Protein AF-0000000066075720 (afdb_homodimer)

Secondary structure (DSSP, 8-state):
--------PPPHHHHHT-HHHHHHHHHHHHHHHHHHHTTT-HHHHHHHHHHHHHHHHHHHHHHHHTT---HHHHHHHHHHHHHHHHHHHHHHHHH-GGGHHHHHHHHHHHHHHHHHHHHHHHHSGGGGGGGGGTT--HHHHHHHH-HHHHHHHHHHHHHHHHHHHHTTSGGGHHHHHHHHHHHHHHHHHHHHHHHHHHHHHHHHHHHHHHHHHHHHHH--/-------PPP-HHHHHT-HHHHHHHHHHHHHHHHHHHTTT-HHHHHHHHHHHHHHHHHHHHHHHHTT---HHHHHHHHHHHHHHHHHHHHHHHHH-GGGHHHHHHHHHHHHHHHHHHHHHHHHSGGGGGGGGGGG--HHHHHHHH-HHHHHHHHHHHHHHHHHHHHTTSGGGHHHHHHHHHHHHHHHHHHHHHHHHHHHHHHHHHHHHHHHHHHHHHH--

Solvent-accessible surface area (backbone atoms only — not comparable to full-atom values): 22393 Å² total; per-residue (Å²): 131,79,80,78,74,72,76,79,78,55,41,36,68,53,50,63,61,30,68,30,34,49,39,49,51,50,24,48,51,31,37,55,53,20,56,76,31,44,85,84,31,56,68,60,17,50,51,30,42,48,48,22,56,51,36,53,58,46,23,56,52,43,12,63,72,69,70,58,74,42,63,44,48,52,50,52,51,53,39,46,54,53,29,48,52,48,32,52,45,29,53,46,17,46,76,37,59,92,49,30,56,58,47,31,51,52,48,30,44,54,52,37,18,52,50,43,34,52,51,29,59,60,69,55,47,93,73,64,76,74,74,74,62,81,81,58,51,69,64,57,46,40,44,74,68,36,64,68,51,36,51,49,31,53,47,18,42,50,39,26,57,50,12,58,54,32,42,74,36,84,93,35,22,68,62,9,49,50,39,26,61,69,15,41,66,37,30,54,48,46,54,51,48,36,51,52,41,31,54,50,20,49,50,52,27,18,40,52,39,16,52,53,53,46,54,56,56,66,77,100,130,82,80,77,74,70,77,78,80,55,41,35,68,55,50,63,61,29,68,28,33,49,40,48,52,50,23,50,50,31,39,56,53,19,55,78,30,43,86,85,31,58,68,60,16,51,52,30,40,48,47,22,55,52,37,52,58,45,23,55,52,45,13,63,72,68,69,57,75,42,62,44,47,52,50,52,51,54,39,46,53,51,30,48,51,48,33,52,46,30,52,45,16,45,76,38,58,92,48,29,55,58,48,32,51,52,48,29,45,54,53,38,19,51,53,42,33,51,52,30,58,60,69,54,48,94,73,66,76,75,73,75,63,82,79,58,52,70,63,57,45,40,45,74,69,34,66,68,50,37,50,50,31,52,47,18,41,51,38,26,58,50,11,60,56,33,40,76,36,84,93,36,22,68,62,10,48,51,39,26,60,69,15,41,64,35,30,53,49,46,54,50,49,38,52,51,41,33,53,50,20,50,50,51,27,17,39,51,39,16,52,52,52,44,53,57,56,65,76,98

pLDDT: mean 89.05, std 14.04, range [34.34, 98.12]

Sequence (440 aa):
MSSNSTPEKVTAEHVLWYIPNKIGYVRVITAALSFFVMKNHPTAFTWLYSTSCLLDALDGTMARKYNQVSSLGAVLDMVTDRSSTAGLMCFLCVQYPQWCVFFQLMLGLDITSHYMHMYASLSAGKTSHKSVGEGESRLLHLYYTRRDVLFTICAFNELFYAGLYLQLFSNSATFGKWTTIISFPGYVFKQTANVVQLKRAALILADNDAKNANEKNKTYMSSNSTPEKVTAEHVLWYIPNKIGYVRVITAALSFFVMKNHPTAFTWLYSTSCLLDALDGTMARKYNQVSSLGAVLDMVTDRSSTAGLMCFLCVQYPQWCVFFQLMLGLDITSHYMHMYASLSAGKTSHKSVGEGESRLLHLYYTRRDVLFTICAFNELFYAGLYLQLFSNSATFGKWTTIISFPGYVFKQTANVVQLKRAALILADNDAKNANEKNKTY

Organism: Saccharomyces cerevisiae (strain ATCC 204508 / S288c) (NCBI:txid559292)

Radius of gyration: 23.01 Å; Cα contacts (8 Å, |Δi|>4): 501; chains: 2; bounding box: 48×77×67 Å

InterPro domains:
  IPR000462 CDP-alcohol phosphatidyltransferase [PF01066] (17-123)
  IPR014387 CDP-diacylglycerol-inositol 3-phosphatidyltransferase, eukaryote [PIRSF000848] (1-216)
  IPR043130 CDP-alcohol phosphatidyltransferase, transmembrane domain [G3DSA:1.20.120.1760] (8-185)
  IPR048254 CDP-alcohol phosphatidyltransferase, conserved site [PS00379] (59-81)

Nearest PDB structures (foldseek):
  4mnd-assembly1_A-2  TM=6.191E-01  e=1.929E-02  Archaeoglobus fulgidus
  4q7c-assembly1_A  TM=5.375E-01  e=3.475E-01  Archaeoglobus fulgidus DSM 4304
  7drk-assembly1_B  TM=6.723E-01  e=1.199E-02  Staphylococcus aureus subsp. aureus N315
  4mnd-assembly1_A-2  TM=6.195E-01  e=1.586E-02  Archaeoglobus fulgidus
  4q7c-assembly1_A  TM=5.403E-01  e=2.269E-01  Archaeoglobus fulgidus DSM 4304

GO terms:
  GO:0005741 mitochondrial outer membrane (C, IDA)
  GO:0005794 Golgi apparatus (C, IDA)
  GO:0016020 membrane (C, IDA)
  GO:0003881 CDP-diacylglycerol-inositol 3-phosphatidyltransferase activity (F, IDA)
  GO:0006661 phosphatidylinositol biosynthetic process (P, IDA)
  GO:0005739 mitochondrion (C, HDA)
  GO:0005783 endoplasmic reticulum (C, HDA)
  GO:0003881 CDP-diacylglycerol-inositol 3-phosphatidyltransferase activity (F, IMP)
  GO:0006661 phosphatidylinositol biosynthetic process (P, IMP)
  GO:0000139 Golgi membrane (C, EXP)
  GO:0005741 mitochondrial outer membrane (C, EXP)
  GO:0003881 CDP-diacylglycerol-inositol 3-phosphatidyltransferase activity (F, EXP)

Structure (mmCIF, N/CA/C/O backbone):
data_AF-0000000066075720-model_v1
#
loop_
_entity.id
_entity.type
_entity.pdbx_description
1 polymer 'CDP-diacylglycerol--inositol 3-phosphatidyltransferase'
#
loop_
_atom_site.group_PDB
_atom_site.id
_atom_site.type_symbol
_atom_site.label_atom_id
_atom_site.label_alt_id
_atom_site.label_comp_id
_atom_site.label_asym_id
_atom_site.label_entity_id
_atom_site.label_seq_id
_atom_site.pdbx_PDB_ins_code
_atom_site.Cartn_x
_atom_site.Cartn_y
_atom_site.Cartn_z
_atom_site.occupancy
_atom_site.B_iso_or_equiv
_atom_site.auth_seq_id
_atom_site.auth_comp_id
_atom_site.auth_asym_id
_atom_site.auth_atom_id
_atom_site.pdbx_PDB_model_num
ATOM 1 N N . MET A 1 1 ? -23.5 18.531 46.5 1 34.34 1 MET A N 1
ATOM 2 C CA . MET A 1 1 ? -22.109 18.297 46.094 1 34.34 1 MET A CA 1
ATOM 3 C C . MET A 1 1 ? -22.062 17.609 44.75 1 34.34 1 MET A C 1
ATOM 5 O O . MET A 1 1 ? -22.344 16.422 44.625 1 34.34 1 MET A O 1
ATOM 9 N N . SER A 1 2 ? -22.594 18.141 43.688 1 41.59 2 SER A N 1
ATOM 10 C CA . SER A 1 2 ? -22.688 17.656 42.312 1 41.59 2 SER A CA 1
ATOM 11 C C . SER A 1 2 ? -21.344 17.125 41.812 1 41.59 2 SER A C 1
ATOM 13 O O . SER A 1 2 ? -20.344 17.859 41.812 1 41.59 2 SER A O 1
ATOM 15 N N . SER A 1 3 ? -20.938 15.906 42.125 1 43.66 3 SER A N 1
ATOM 16 C CA . SER A 1 3 ? -19.656 15.266 41.844 1 43.66 3 SER A CA 1
ATOM 17 C C . SER A 1 3 ? -19.172 15.617 40.438 1 43.66 3 SER A C 1
ATOM 19 O O . SER A 1 3 ? -19.828 15.297 39.438 1 43.66 3 SER A O 1
ATOM 21 N N . ASN A 1 4 ? -18.766 16.781 40.094 1 46.28 4 ASN A N 1
ATOM 22 C CA . ASN A 1 4 ? -18.094 17.344 38.938 1 46.28 4 ASN A CA 1
ATOM 23 C C . ASN A 1 4 ? -17.094 16.359 38.312 1 46.28 4 ASN A C 1
ATOM 25 O O . ASN A 1 4 ? -15.93 16.312 38.75 1 46.28 4 ASN A O 1
ATOM 29 N N . SER A 1 5 ? -17.266 15.047 38.125 1 51.47 5 SER A N 1
ATOM 30 C CA . SER A 1 5 ? -16.375 13.992 37.656 1 51.47 5 SER A CA 1
ATOM 31 C C . SER A 1 5 ? -15.641 14.414 36.375 1 51.47 5 SER A C 1
ATOM 33 O O . SER A 1 5 ? -16.266 14.727 35.375 1 51.47 5 SER A O 1
ATOM 35 N N . THR A 1 6 ? -14.57 15.102 36.375 1 57.44 6 THR A N 1
ATOM 36 C CA . THR A 1 6 ? -13.672 15.453 35.281 1 57.44 6 THR A CA 1
ATOM 37 C C . THR A 1 6 ? -13.562 14.305 34.281 1 57.44 6 THR A C 1
ATOM 39 O O . THR A 1 6 ? -13.305 13.164 34.656 1 57.44 6 THR A O 1
ATOM 42 N N . PRO A 1 7 ? -14.227 14.398 33.094 1 67.88 7 PRO A N 1
ATOM 43 C CA . PRO A 1 7 ? -14.133 13.305 32.125 1 67.88 7 PRO A CA 1
ATOM 44 C C . PRO A 1 7 ? -12.734 12.688 32.062 1 67.88 7 PRO A C 1
ATOM 46 O O . PRO A 1 7 ? -11.742 13.391 32.25 1 67.88 7 PRO A O 1
ATOM 49 N N . GLU A 1 8 ? -12.602 11.422 32.375 1 78.38 8 GLU A N 1
ATOM 50 C CA . GLU A 1 8 ? -11.344 10.68 32.344 1 78.38 8 GLU A CA 1
ATOM 51 C C . GLU A 1 8 ? -10.555 10.977 31.062 1 78.38 8 GLU A C 1
ATOM 53 O O . GLU A 1 8 ? -11.133 11.023 29.969 1 78.38 8 GLU A O 1
ATOM 58 N N . LYS A 1 9 ? -9.352 11.516 31.188 1 90.62 9 LYS A N 1
ATOM 59 C CA . LYS A 1 9 ? -8.445 11.852 30.094 1 90.62 9 LYS A CA 1
ATOM 60 C C . LYS A 1 9 ? -8.242 10.656 29.172 1 90.62 9 LYS A C 1
ATOM 62 O O . LYS A 1 9 ? -7.961 9.547 29.625 1 90.62 9 LYS A O 1
ATOM 67 N N . VAL A 1 10 ? -8.617 10.859 27.969 1 92.88 10 VAL A N 1
ATOM 68 C CA . VAL A 1 10 ? -8.43 9.828 26.969 1 92.88 10 VAL A CA 1
ATOM 69 C C . VAL A 1 10 ? -6.941 9.672 26.641 1 92.88 10 VAL A C 1
ATOM 71 O O . VAL A 1 10 ? -6.254 10.664 26.391 1 92.88 10 VAL A O 1
ATOM 74 N N . THR A 1 11 ? -6.395 8.5 26.812 1 94.06 11 THR A N 1
ATOM 75 C CA . THR A 1 11 ? -4.996 8.211 26.516 1 94.06 11 THR A CA 1
ATOM 76 C C . THR A 1 11 ? -4.867 7.453 25.188 1 94.06 11 THR A C 1
ATOM 78 O O . THR A 1 11 ? -5.867 7 24.625 1 94.06 11 THR A O 1
ATOM 81 N N . ALA A 1 12 ? -3.641 7.348 24.719 1 94.81 12 ALA A N 1
ATOM 82 C CA . ALA A 1 12 ? -3.363 6.598 23.5 1 94.81 12 ALA A CA 1
ATOM 83 C C . ALA A 1 12 ? -3.793 5.137 23.641 1 94.81 12 ALA A C 1
ATOM 85 O O . ALA A 1 12 ? -4.285 4.531 22.688 1 94.81 12 ALA A O 1
ATOM 86 N N . GLU A 1 13 ? -3.568 4.621 24.781 1 95.19 13 GLU A N 1
ATOM 87 C CA . GLU A 1 13 ? -3.945 3.234 25.047 1 95.19 13 GLU A CA 1
ATOM 88 C C . GLU A 1 13 ? -5.453 3.039 24.922 1 95.19 13 GLU A C 1
ATOM 90 O O . GLU A 1 13 ? -5.91 2.016 24.406 1 95.19 13 GLU A O 1
ATOM 95 N N . HIS A 1 14 ? -6.152 3.98 25.391 1 95.44 14 HIS A N 1
ATOM 96 C CA . HIS A 1 14 ? -7.602 3.926 25.25 1 95.44 14 HIS A CA 1
ATOM 97 C C . HIS A 1 14 ? -8.016 3.881 23.781 1 95.44 14 HIS A C 1
ATOM 99 O O . HIS A 1 14 ? -8.898 3.107 23.406 1 95.44 14 HIS A O 1
ATOM 105 N N . VAL A 1 15 ? -7.402 4.66 23.016 1 95.94 15 VAL A N 1
ATOM 106 C CA . VAL A 1 15 ? -7.734 4.746 21.609 1 95.94 15 VAL A CA 1
ATOM 107 C C . VAL A 1 15 ? -7.391 3.432 20.906 1 95.94 15 VAL A C 1
ATOM 109 O O . VAL A 1 15 ? -8.156 2.945 20.078 1 95.94 15 VAL A O 1
ATOM 112 N N . LEU A 1 16 ? -6.273 2.859 21.281 1 96.25 16 LEU A N 1
ATOM 113 C CA . LEU A 1 16 ? -5.836 1.604 20.688 1 96.25 16 LEU A CA 1
ATOM 114 C C . LEU A 1 16 ? -6.867 0.505 20.906 1 96.25 16 LEU A C 1
ATOM 116 O O . LEU A 1 16 ? -6.98 -0.418 20.094 1 96.25 16 LEU A O 1
ATOM 120 N N . TRP A 1 17 ? -7.602 0.727 21.984 1 96.06 17 TRP A N 1
ATOM 121 C CA . TRP A 1 17 ? -8.531 -0.342 22.328 1 96.06 17 TRP A CA 1
ATOM 122 C C . TRP A 1 17 ? -9.977 0.123 22.188 1 96.06 17 TRP A C 1
ATOM 124 O O . TRP A 1 17 ? -10.891 -0.444 22.797 1 96.06 17 TRP A O 1
ATOM 134 N N . TYR A 1 18 ? -10.18 1.175 21.406 1 95.44 18 TYR A N 1
ATOM 135 C CA . TYR A 1 18 ? -11.531 1.552 21.016 1 95.44 18 TYR A CA 1
ATOM 136 C C . TYR A 1 18 ? -12.266 0.37 20.391 1 95.44 18 TYR A C 1
ATOM 138 O O . TYR A 1 18 ? -11.648 -0.507 19.781 1 95.44 18 TYR A O 1
ATOM 146 N N . ILE A 1 19 ? -13.516 0.332 20.5 1 95.5 19 ILE A N 1
ATOM 147 C CA . ILE A 1 19 ? -14.344 -0.754 19.984 1 95.5 19 ILE A CA 1
ATOM 148 C C . ILE A 1 19 ? -14.133 -0.903 18.484 1 95.5 19 ILE A C 1
ATOM 150 O O . ILE A 1 19 ? -13.844 -1.999 18 1 95.5 19 ILE A O 1
ATOM 154 N N . PRO A 1 20 ? -14.227 0.162 17.719 1 96.06 20 PRO A N 1
ATOM 155 C CA . PRO A 1 20 ? -14.008 0.018 16.266 1 96.06 20 PRO A CA 1
ATOM 156 C C . PRO A 1 20 ? -12.609 -0.495 15.938 1 96.06 20 PRO A C 1
ATOM 158 O O . PRO A 1 20 ? -12.438 -1.238 14.969 1 96.06 20 PRO A O 1
ATOM 161 N N . ASN A 1 21 ? -11.625 -0.114 16.703 1 97.38 21 ASN A N 1
ATOM 162 C CA . ASN A 1 21 ? -10.273 -0.583 16.453 1 97.38 21 ASN A CA 1
ATOM 163 C C . ASN A 1 21 ? -10.133 -2.076 16.734 1 97.38 21 ASN A C 1
ATOM 165 O O . ASN A 1 21 ? -9.414 -2.783 16.031 1 97.38 21 ASN A O 1
ATOM 169 N N . LYS A 1 22 ? -10.797 -2.5 17.766 1 97.06 22 LYS A N 1
ATOM 170 C CA . LYS A 1 22 ? -10.805 -3.934 18.047 1 97.06 22 LYS A CA 1
ATOM 171 C C . LYS A 1 22 ? -11.406 -4.711 16.875 1 97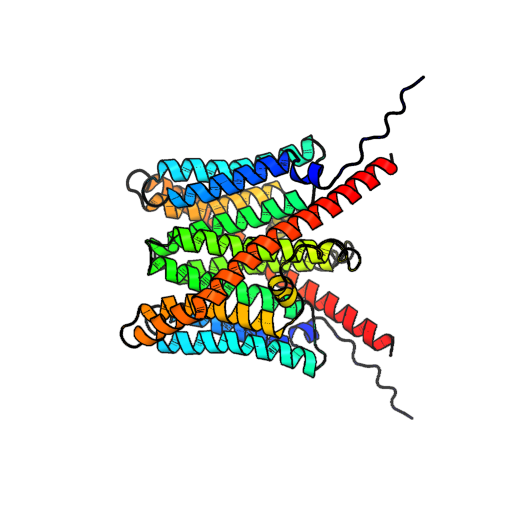.06 22 LYS A C 1
ATOM 173 O O . LYS A 1 22 ? -10.891 -5.77 16.5 1 97.06 22 LYS A O 1
ATOM 178 N N . ILE A 1 23 ? -12.453 -4.219 16.344 1 97 23 ILE A N 1
ATOM 179 C CA . ILE A 1 23 ? -13.086 -4.84 15.188 1 97 23 ILE A CA 1
ATOM 180 C C . ILE A 1 23 ? -12.109 -4.84 14.008 1 97 23 ILE A C 1
ATOM 182 O O . ILE A 1 23 ? -12.008 -5.828 13.281 1 97 23 ILE A O 1
ATOM 186 N N . GLY A 1 24 ? -11.359 -3.734 13.875 1 96.94 24 GLY A N 1
ATOM 187 C CA . GLY A 1 24 ? -10.352 -3.648 12.836 1 96.94 24 GLY A CA 1
ATOM 188 C C . GLY A 1 24 ? -9.266 -4.695 12.969 1 96.94 24 GLY A C 1
ATOM 189 O O . GLY A 1 24 ? -8.812 -5.266 11.977 1 96.94 24 GLY A O 1
ATOM 190 N N . TYR A 1 25 ? -8.898 -4.934 14.25 1 97.5 25 TYR A N 1
ATOM 191 C CA . TYR A 1 25 ? -7.883 -5.953 14.492 1 97.5 25 TYR A CA 1
ATOM 192 C C . TYR A 1 25 ? -8.391 -7.332 14.094 1 97.5 25 TYR A C 1
ATOM 194 O O . TYR A 1 25 ? -7.66 -8.125 13.5 1 97.5 25 TYR A O 1
ATOM 202 N N . VAL A 1 26 ? -9.578 -7.605 14.383 1 97.5 26 VAL A N 1
ATOM 203 C CA . VAL A 1 26 ? -10.172 -8.891 14.023 1 97.5 26 VAL A CA 1
ATOM 204 C C . VAL A 1 26 ? -10.25 -9.008 12.5 1 97.5 26 VAL A C 1
ATOM 206 O O . VAL A 1 26 ? -10.023 -10.086 11.945 1 97.5 26 VAL A O 1
ATOM 209 N N . ARG A 1 27 ? -10.539 -7.871 11.875 1 97.31 27 ARG A N 1
ATOM 210 C CA . ARG A 1 27 ? -10.594 -7.855 10.414 1 97.31 27 ARG A CA 1
ATOM 211 C C . ARG A 1 27 ? -9.25 -8.25 9.812 1 97.31 27 ARG A C 1
ATOM 213 O O . ARG A 1 27 ? -9.195 -9.047 8.883 1 97.31 27 ARG A O 1
ATOM 220 N N . VAL A 1 28 ? -8.219 -7.703 10.344 1 97.38 28 VAL A N 1
ATOM 221 C CA . VAL A 1 28 ? -6.875 -7.992 9.852 1 97.38 28 VAL A CA 1
ATOM 222 C C . VAL A 1 28 ? -6.562 -9.477 10.047 1 97.38 28 VAL A C 1
ATOM 224 O O . VAL A 1 28 ? -6.035 -10.125 9.141 1 97.38 28 VAL A O 1
ATOM 227 N N . ILE A 1 29 ? -6.91 -10.016 11.18 1 97.44 29 ILE A N 1
ATOM 228 C CA . ILE A 1 29 ? -6.629 -11.406 11.508 1 97.44 29 ILE A CA 1
ATOM 229 C C . ILE A 1 29 ? -7.422 -12.328 10.586 1 97.44 29 ILE A C 1
ATOM 231 O O . ILE A 1 29 ? -6.875 -13.289 10.039 1 97.44 29 ILE A O 1
ATOM 235 N N . THR A 1 30 ? -8.688 -12.055 10.422 1 97.62 30 THR A N 1
ATOM 236 C CA . THR A 1 30 ? -9.523 -12.898 9.578 1 97.62 30 THR A CA 1
ATOM 237 C C . THR A 1 30 ? -9.062 -12.852 8.125 1 97.62 30 THR A C 1
ATOM 239 O O . THR A 1 30 ? -9.055 -13.867 7.434 1 97.62 30 THR A O 1
ATOM 242 N N . ALA A 1 31 ? -8.641 -11.672 7.684 1 96.94 31 ALA A N 1
ATOM 243 C CA . ALA A 1 31 ? -8.102 -11.555 6.328 1 96.94 31 ALA A CA 1
ATOM 244 C C . ALA A 1 31 ? -6.824 -12.367 6.172 1 96.94 31 ALA A C 1
ATOM 246 O O . ALA A 1 31 ? -6.664 -13.102 5.195 1 96.94 31 ALA A O 1
ATOM 247 N N . ALA A 1 32 ? -5.961 -12.273 7.137 1 97.25 32 ALA A N 1
ATOM 248 C CA . ALA A 1 32 ? -4.703 -13.016 7.086 1 97.25 32 ALA A CA 1
ATOM 249 C C . ALA A 1 32 ? -4.953 -14.523 7.109 1 97.25 32 ALA A C 1
ATOM 251 O O . ALA A 1 32 ? -4.332 -15.266 6.352 1 97.25 32 ALA A O 1
ATOM 252 N N . LEU A 1 33 ? -5.828 -14.945 7.934 1 97.25 33 LEU A N 1
ATOM 253 C CA . LEU A 1 33 ? -6.148 -16.359 8.039 1 97.25 33 LEU A CA 1
ATOM 254 C C . LEU A 1 33 ? -6.746 -16.875 6.734 1 97.25 33 LEU A C 1
ATOM 256 O O . LEU A 1 33 ? -6.535 -18.031 6.363 1 97.25 33 LEU A O 1
ATOM 260 N N . SER A 1 34 ? -7.508 -16.031 6.109 1 97.38 34 SER A N 1
ATOM 261 C CA . SER A 1 34 ? -8.117 -16.453 4.855 1 97.38 34 SER A CA 1
ATOM 262 C C . SER A 1 34 ? -7.059 -16.812 3.818 1 97.38 34 SER A C 1
ATOM 264 O O . SER A 1 34 ? -7.285 -17.672 2.967 1 97.38 34 SER A O 1
ATOM 266 N N . PHE A 1 35 ? -5.887 -16.203 3.861 1 96.94 35 PHE A N 1
ATOM 267 C CA . PHE A 1 35 ? -4.82 -16.469 2.904 1 96.94 35 PHE A CA 1
ATOM 268 C C . PHE A 1 35 ? -4.266 -17.875 3.094 1 96.94 35 PHE A C 1
ATOM 270 O O . PHE A 1 35 ? -3.82 -18.516 2.135 1 96.94 35 PHE A O 1
ATOM 277 N N . PHE A 1 36 ? -4.352 -18.391 4.324 1 96.31 36 PHE A N 1
ATOM 278 C CA . PHE A 1 36 ? -3.791 -19.703 4.621 1 96.31 36 PHE A CA 1
ATOM 279 C C . PHE A 1 36 ? -4.723 -20.812 4.148 1 96.31 36 PHE A C 1
ATOM 281 O O . PHE A 1 36 ? -4.297 -21.953 3.961 1 96.31 36 PHE A O 1
ATOM 288 N N . VAL A 1 37 ? -5.98 -20.516 3.902 1 95.44 37 VAL A N 1
ATOM 289 C CA . VAL A 1 37 ? -6.938 -21.578 3.592 1 95.44 37 VAL A CA 1
ATOM 290 C C . VAL A 1 37 ? -7.395 -21.453 2.141 1 95.44 37 VAL A C 1
ATOM 292 O O . VAL A 1 37 ? -8.039 -22.359 1.605 1 95.44 37 VAL A O 1
ATOM 295 N N . MET A 1 38 ? -7.02 -20.453 1.501 1 93.38 38 MET A N 1
ATOM 296 C CA . MET A 1 38 ? -7.586 -20.109 0.201 1 93.38 38 MET A CA 1
ATOM 297 C C . MET A 1 38 ? -7.227 -21.156 -0.848 1 93.38 38 MET A C 1
ATOM 299 O O . MET A 1 38 ? -8.016 -21.422 -1.757 1 93.38 38 MET A O 1
ATOM 303 N N . LYS A 1 39 ? -6.137 -21.781 -0.722 1 92.31 39 LYS A N 1
ATOM 304 C CA . LYS A 1 39 ? -5.688 -22.734 -1.726 1 92.31 39 LYS A CA 1
ATOM 305 C C . LYS A 1 39 ? -6.512 -24.016 -1.668 1 92.31 39 LYS A C 1
ATOM 307 O O . LYS A 1 39 ? -6.98 -24.516 -2.697 1 92.31 39 LYS A O 1
ATOM 312 N N . ASN A 1 40 ? -6.824 -24.516 -0.475 1 92.38 40 ASN A N 1
ATOM 313 C CA . ASN A 1 40 ? -7.375 -25.859 -0.344 1 92.38 40 ASN A CA 1
ATOM 314 C C . ASN A 1 40 ? -8.82 -25.828 0.136 1 92.38 40 ASN A C 1
ATOM 316 O O . ASN A 1 40 ? -9.562 -26.797 -0.051 1 92.38 40 ASN A O 1
ATOM 320 N N . HIS A 1 41 ? -9.203 -24.734 0.755 1 93.88 41 HIS A N 1
ATOM 321 C CA . HIS A 1 41 ? -10.531 -24.672 1.363 1 93.88 41 HIS A CA 1
ATOM 322 C C . HIS A 1 41 ? -11.289 -23.422 0.924 1 93.88 41 HIS A C 1
ATOM 324 O O . HIS A 1 41 ? -11.414 -22.469 1.692 1 93.88 41 HIS A O 1
ATOM 330 N N . PRO A 1 42 ? -11.922 -23.547 -0.234 1 92.88 42 PRO A N 1
ATOM 331 C CA . PRO A 1 42 ? -12.609 -22.359 -0.752 1 92.88 42 PRO A CA 1
ATOM 332 C C . PRO A 1 42 ? -13.766 -21.922 0.135 1 92.88 42 PRO A C 1
ATOM 334 O O . PRO A 1 42 ? -14.047 -20.719 0.237 1 92.88 42 PRO A O 1
ATOM 337 N N . THR A 1 43 ? -14.484 -22.844 0.732 1 94.38 43 THR A N 1
ATOM 338 C CA . THR A 1 43 ? -15.594 -22.5 1.61 1 94.38 43 THR A CA 1
ATOM 339 C C . THR A 1 43 ? -15.102 -21.734 2.834 1 94.38 43 THR A C 1
ATOM 341 O O . THR A 1 43 ? -15.68 -20.719 3.211 1 94.38 43 THR A O 1
ATOM 344 N N . ALA A 1 44 ? -14.039 -22.266 3.43 1 95.19 44 ALA A N 1
ATOM 345 C CA . ALA A 1 44 ? -13.453 -21.578 4.582 1 95.19 44 ALA A CA 1
ATOM 346 C C . ALA A 1 44 ? -12.953 -20.188 4.195 1 95.19 44 ALA A C 1
ATOM 348 O O . ALA A 1 44 ? -13.109 -19.234 4.957 1 95.19 44 ALA A O 1
ATOM 349 N N . PHE A 1 45 ? -12.352 -20.094 3.016 1 95.62 45 PHE A N 1
ATOM 350 C CA . PHE A 1 45 ? -11.883 -18.797 2.52 1 95.62 45 PHE A CA 1
ATOM 351 C C . PHE A 1 45 ? -13.039 -17.828 2.375 1 95.62 45 PHE A C 1
ATOM 353 O O . PHE A 1 45 ? -12.945 -16.672 2.807 1 95.62 45 PHE A O 1
ATOM 360 N N . THR A 1 46 ? -14.062 -18.328 1.757 1 94.19 46 THR A N 1
ATOM 361 C CA . THR A 1 46 ? -15.211 -17.453 1.513 1 94.19 46 THR A CA 1
ATOM 362 C C . THR A 1 46 ? -15.781 -16.922 2.826 1 94.19 46 THR A C 1
ATOM 364 O O . THR A 1 46 ? -16.094 -15.742 2.943 1 94.19 46 THR A O 1
ATOM 367 N N . TRP A 1 47 ? -15.852 -17.703 3.791 1 95.94 47 TRP A N 1
ATOM 368 C CA . TRP A 1 47 ? -16.406 -17.297 5.082 1 95.94 47 TRP A CA 1
ATOM 369 C C . TRP A 1 47 ? -15.469 -16.312 5.785 1 95.94 47 TRP A C 1
ATOM 371 O O . TRP A 1 47 ? -15.914 -15.273 6.277 1 95.94 47 TRP A O 1
ATOM 381 N N . LEU A 1 48 ? -14.227 -16.656 5.836 1 96.62 48 LEU A N 1
ATOM 382 C CA . LEU A 1 48 ? -13.258 -15.812 6.52 1 96.62 48 LEU A CA 1
ATOM 383 C C . LEU A 1 48 ? -13.133 -14.461 5.828 1 96.62 48 LEU A C 1
ATOM 385 O O . LEU A 1 48 ? -13.188 -13.414 6.484 1 96.62 48 LEU A O 1
ATOM 389 N N . TYR A 1 49 ? -13.023 -14.516 4.527 1 96.12 49 TYR A N 1
ATOM 390 C CA . TYR A 1 49 ? -12.844 -13.289 3.76 1 96.12 49 TYR A CA 1
ATOM 391 C C . TYR A 1 49 ? -14.094 -12.43 3.809 1 96.12 49 TYR A C 1
ATOM 393 O O . TYR A 1 49 ? -14.008 -11.203 3.947 1 96.12 49 TYR A O 1
ATOM 401 N N . SER A 1 50 ? -15.227 -13.062 3.701 1 94.19 50 SER A N 1
ATOM 402 C CA . SER A 1 50 ? -16.484 -12.328 3.793 1 94.19 50 SER A CA 1
ATOM 403 C C . SER A 1 50 ? -16.656 -11.703 5.176 1 94.19 50 SER A C 1
ATOM 405 O O . SER A 1 50 ? -17.156 -10.586 5.301 1 94.19 50 SER A O 1
ATOM 407 N N . THR A 1 51 ? -16.328 -12.453 6.133 1 95.94 51 THR A N 1
ATOM 408 C CA . THR A 1 51 ? -16.406 -11.922 7.488 1 95.94 51 THR A CA 1
ATOM 409 C C . THR A 1 51 ? -15.516 -10.688 7.633 1 95.94 51 THR A C 1
ATOM 411 O O . THR A 1 51 ? -15.938 -9.68 8.211 1 95.94 51 THR A O 1
ATOM 414 N N . SER A 1 52 ? -14.344 -10.773 7.129 1 95.81 52 SER A N 1
ATOM 415 C CA . SER A 1 52 ? -13.438 -9.625 7.176 1 95.81 52 SER A CA 1
ATOM 416 C C . SER A 1 52 ? -14.055 -8.406 6.496 1 95.81 52 SER A C 1
ATOM 418 O O . SER A 1 52 ? -13.969 -7.293 7.012 1 95.81 52 SER A O 1
ATOM 420 N N . CYS A 1 53 ? -14.695 -8.594 5.402 1 91.75 53 CYS A N 1
ATOM 421 C CA . CYS A 1 53 ? -15.312 -7.5 4.652 1 91.75 53 CYS A CA 1
ATOM 422 C C . CYS A 1 53 ? -16.5 -6.922 5.41 1 91.75 53 CYS A C 1
ATOM 424 O O . CYS A 1 53 ? -16.719 -5.707 5.41 1 91.75 53 CYS A O 1
ATOM 426 N N . LEU A 1 54 ? -17.266 -7.77 6.035 1 91.19 54 LEU A N 1
ATOM 427 C CA . LEU A 1 54 ? -18.438 -7.332 6.777 1 91.19 54 LEU A CA 1
ATOM 428 C C . LEU A 1 54 ? -18.047 -6.547 8.023 1 91.19 54 LEU A C 1
ATOM 430 O O . LEU A 1 54 ? -18.734 -5.609 8.422 1 91.19 54 LEU A O 1
ATOM 434 N N . LEU A 1 55 ? -16.938 -6.984 8.57 1 94.5 55 LEU A N 1
ATOM 435 C CA . LEU A 1 55 ? -16.438 -6.289 9.75 1 94.5 55 LEU A CA 1
ATOM 436 C C . LEU A 1 55 ? -16.031 -4.859 9.414 1 94.5 55 LEU A C 1
ATOM 438 O O . LEU A 1 55 ? -15.953 -4.008 10.297 1 94.5 55 LEU A O 1
ATOM 442 N N . ASP A 1 56 ? -15.742 -4.59 8.133 1 92.56 56 ASP A N 1
ATOM 443 C CA . ASP A 1 56 ? -15.438 -3.242 7.66 1 92.56 56 ASP A CA 1
ATOM 444 C C . ASP A 1 56 ? -16.625 -2.305 7.879 1 92.56 56 ASP A C 1
ATOM 446 O O . ASP A 1 56 ? -16.453 -1.207 8.414 1 92.56 56 ASP A O 1
ATOM 450 N N . ALA A 1 57 ? -17.797 -2.748 7.523 1 87.56 57 ALA A N 1
ATO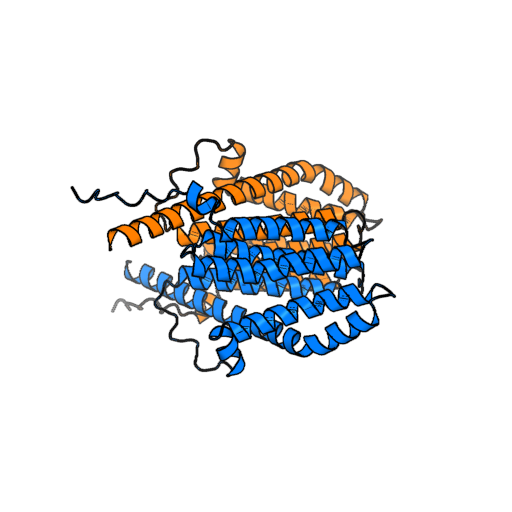M 451 C CA . ALA A 1 57 ? -19.016 -1.961 7.707 1 87.56 57 ALA A CA 1
ATOM 452 C C . ALA A 1 57 ? -19.344 -1.797 9.188 1 87.56 57 ALA A C 1
ATOM 454 O O . ALA A 1 57 ? -19.781 -0.727 9.617 1 87.56 57 ALA A O 1
ATOM 455 N N . LEU A 1 58 ? -19.047 -2.787 9.875 1 91.81 58 LEU A N 1
ATOM 456 C CA . LEU A 1 58 ? -19.375 -2.789 11.297 1 91.81 58 LEU A CA 1
ATOM 457 C C . LEU A 1 58 ? -18.484 -1.812 12.055 1 91.81 58 LEU A C 1
ATOM 459 O O . LEU A 1 58 ? -18.969 -1.084 12.93 1 91.81 58 LEU A O 1
ATOM 463 N N . ASP A 1 59 ? -17.219 -1.854 11.781 1 93.12 59 ASP A N 1
ATOM 464 C CA . ASP A 1 59 ? -16.328 -0.979 12.531 1 93.12 59 ASP A CA 1
ATOM 465 C C . ASP A 1 59 ? -16.656 0.491 12.266 1 93.12 59 ASP A C 1
ATOM 467 O O . ASP A 1 59 ? -16.562 1.321 13.18 1 93.12 59 ASP A O 1
ATOM 471 N N . GLY A 1 60 ? -17.047 0.851 11.016 1 89.56 60 GLY A N 1
ATOM 472 C CA . GLY A 1 60 ? -17.484 2.211 10.727 1 89.56 60 GLY A CA 1
ATOM 473 C C . GLY A 1 60 ? -18.75 2.607 11.469 1 89.56 60 GLY A C 1
ATOM 474 O O . GLY A 1 60 ? -18.828 3.707 12.016 1 89.56 60 GLY A O 1
ATOM 475 N N . THR A 1 61 ? -19.672 1.715 11.5 1 90.69 61 THR A N 1
ATOM 476 C CA . THR A 1 61 ? -20.938 1.971 12.172 1 90.69 61 THR A CA 1
ATOM 477 C C . THR A 1 61 ? -20.734 2.119 13.68 1 90.69 61 THR A C 1
ATOM 479 O O . THR A 1 61 ? -21.297 3.014 14.305 1 90.69 61 THR A O 1
ATOM 482 N N . MET A 1 62 ? -19.891 1.291 14.234 1 93.25 62 MET A N 1
ATOM 483 C CA . MET A 1 62 ? -19.625 1.335 15.664 1 93.25 62 MET A CA 1
ATOM 484 C C . MET A 1 62 ? -18.844 2.59 16.031 1 93.25 62 MET A C 1
ATOM 486 O O . MET A 1 62 ? -19.031 3.148 17.125 1 93.25 62 MET A O 1
ATOM 490 N N . ALA A 1 63 ? -17.953 3.014 15.141 1 92.75 63 ALA A N 1
ATOM 491 C CA . ALA A 1 63 ? -17.203 4.234 15.391 1 92.75 63 ALA A CA 1
ATOM 492 C C . ALA A 1 63 ? -18.125 5.434 15.562 1 92.75 63 ALA A C 1
ATOM 494 O O . ALA A 1 63 ? -17.922 6.262 16.453 1 92.75 63 ALA A O 1
ATOM 495 N N . ARG A 1 64 ? -19.141 5.473 14.766 1 91.38 64 ARG A N 1
ATOM 496 C CA . ARG A 1 64 ? -20.094 6.574 14.812 1 91.38 64 ARG A CA 1
ATOM 497 C C . ARG A 1 64 ? -21.047 6.418 15.992 1 91.38 64 ARG A C 1
ATOM 499 O O . ARG A 1 64 ? -21.375 7.395 16.672 1 91.38 64 ARG A O 1
ATOM 506 N N . LYS A 1 65 ? -21.438 5.246 16.25 1 93.44 65 LYS A N 1
ATOM 507 C CA . LYS A 1 65 ? -22.375 4.965 17.328 1 93.44 65 LYS A CA 1
ATOM 508 C C . LYS A 1 65 ? -21.781 5.32 18.688 1 93.44 65 LYS A C 1
ATOM 510 O O . LYS A 1 65 ? -22.469 5.91 19.531 1 93.44 65 LYS A O 1
ATOM 515 N N . TYR A 1 66 ? -20.5 5 18.922 1 94.12 66 TYR A N 1
ATOM 516 C CA . TYR A 1 66 ? -19.875 5.207 20.219 1 94.12 66 TYR A CA 1
ATOM 517 C C . TYR A 1 66 ? -19.062 6.5 20.234 1 94.12 66 TYR A C 1
ATOM 519 O O . TYR A 1 66 ? -18.312 6.758 21.172 1 94.12 66 TYR A O 1
ATOM 527 N N . ASN A 1 67 ? -19.109 7.262 19.203 1 92.12 67 ASN A N 1
ATOM 528 C CA . ASN A 1 67 ? -18.359 8.508 19.078 1 92.12 67 ASN A CA 1
ATOM 529 C C . ASN A 1 67 ? -16.859 8.273 19.25 1 92.12 67 ASN A C 1
ATOM 531 O O . ASN A 1 67 ? -16.203 8.984 20.016 1 92.12 67 ASN A O 1
ATOM 535 N N . GLN A 1 68 ? -16.438 7.211 18.688 1 94.44 68 GLN A N 1
ATOM 536 C CA . GLN A 1 68 ? -15.039 6.824 18.75 1 94.44 68 GLN A CA 1
ATOM 537 C C . GLN A 1 68 ? -14.375 6.891 17.375 1 94.44 68 GLN A C 1
ATOM 539 O O . GLN A 1 68 ? -13.648 5.973 16.984 1 94.44 68 GLN A O 1
ATOM 544 N N . VAL A 1 69 ? -14.742 7.91 16.625 1 92.62 69 VAL A N 1
ATOM 545 C CA . VAL A 1 69 ? -14.102 8.109 15.32 1 92.62 69 VAL A CA 1
ATOM 546 C C . VAL A 1 69 ? -12.672 8.586 15.523 1 92.62 69 VAL A C 1
ATOM 548 O O . VAL A 1 69 ? -12.422 9.555 16.25 1 92.62 69 VAL A O 1
ATOM 551 N N . SER A 1 70 ? -11.719 7.879 15.008 1 94.88 70 SER A N 1
ATOM 552 C CA . SER A 1 70 ? -10.305 8.203 15.164 1 94.88 70 SER A CA 1
ATOM 553 C C . SER A 1 70 ? -9.555 8.055 13.844 1 94.88 70 SER A C 1
ATOM 555 O O . SER A 1 70 ? -10.016 7.359 12.938 1 94.88 70 SER A O 1
ATOM 557 N N . SER A 1 71 ? -8.453 8.734 13.75 1 94.38 71 SER A N 1
ATOM 558 C CA . SER A 1 71 ? -7.582 8.602 12.578 1 94.38 71 SER A CA 1
ATOM 559 C C . SER A 1 71 ? -6.953 7.211 12.516 1 94.38 71 SER A C 1
ATOM 561 O O . SER A 1 71 ? -6.766 6.66 11.43 1 94.38 71 SER A O 1
ATOM 563 N N . LEU A 1 72 ? -6.645 6.695 13.633 1 96.19 72 LEU A N 1
ATOM 564 C CA . LEU A 1 72 ? -6.082 5.348 13.664 1 96.19 72 LEU A CA 1
ATOM 565 C C . LEU A 1 72 ? -7.043 4.34 13.047 1 96.19 72 LEU A C 1
ATOM 567 O O . LEU A 1 72 ? -6.648 3.543 12.195 1 96.19 72 LEU A O 1
ATOM 571 N N . GLY A 1 73 ? -8.258 4.406 13.5 1 96.06 73 GLY A N 1
ATOM 572 C CA . GLY A 1 73 ? -9.258 3.508 12.945 1 96.06 73 GLY A CA 1
ATOM 573 C C . GLY A 1 73 ? -9.469 3.693 11.453 1 96.06 73 GLY A C 1
ATOM 574 O O . GLY A 1 73 ? -9.625 2.715 10.719 1 96.06 73 GLY A O 1
ATOM 575 N N . ALA A 1 74 ? -9.461 4.91 11.039 1 92.94 74 ALA A N 1
ATOM 576 C CA . ALA A 1 74 ? -9.664 5.223 9.625 1 92.94 74 ALA A CA 1
ATOM 577 C C . ALA A 1 74 ? -8.531 4.652 8.773 1 92.94 74 ALA A C 1
ATOM 579 O O . ALA A 1 74 ? -8.781 4.031 7.738 1 92.94 74 ALA A O 1
ATOM 580 N N . VAL A 1 75 ? -7.375 4.832 9.195 1 94.81 75 VAL A N 1
ATOM 581 C CA . VAL A 1 75 ? -6.223 4.367 8.43 1 94.81 75 VAL A CA 1
ATOM 582 C C . VAL A 1 75 ? -6.172 2.84 8.461 1 94.81 75 VAL A C 1
ATOM 584 O O . VAL A 1 75 ? -5.855 2.205 7.449 1 94.81 75 VAL A O 1
ATOM 587 N N . LEU A 1 76 ? -6.402 2.297 9.609 1 96.12 76 LEU A N 1
ATOM 588 C CA . LEU A 1 76 ? -6.449 0.843 9.727 1 96.12 76 LEU A CA 1
ATOM 589 C C . LEU A 1 76 ? -7.438 0.251 8.727 1 96.12 76 LEU A C 1
ATOM 591 O O . LEU A 1 76 ? -7.145 -0.761 8.086 1 96.12 76 LEU A O 1
ATOM 595 N N . ASP A 1 77 ? -8.562 0.91 8.633 1 94.25 77 ASP A N 1
ATOM 596 C CA . ASP A 1 77 ? -9.578 0.48 7.68 1 94.25 77 ASP A CA 1
ATOM 597 C C . ASP A 1 77 ? -9.062 0.56 6.246 1 94.25 77 ASP A C 1
ATOM 599 O O . ASP A 1 77 ? -9.195 -0.396 5.477 1 94.25 77 ASP A O 1
ATOM 603 N N . MET A 1 78 ? -8.438 1.599 5.926 1 93.06 78 MET A N 1
ATOM 604 C CA . MET A 1 78 ? -7.953 1.831 4.57 1 93.06 78 MET A CA 1
ATOM 605 C C . MET A 1 78 ? -6.883 0.812 4.195 1 93.06 78 MET A C 1
ATOM 607 O O . MET A 1 78 ? -6.906 0.256 3.096 1 93.06 78 MET A O 1
ATOM 611 N N . VAL A 1 79 ? -5.957 0.548 5.055 1 95.81 79 VAL A N 1
ATOM 612 C CA . VAL A 1 79 ? -4.828 -0.317 4.73 1 95.81 79 VAL A CA 1
ATOM 613 C C . VAL A 1 79 ? -5.285 -1.774 4.707 1 95.81 79 VAL A C 1
ATOM 615 O O . VAL A 1 79 ? -4.773 -2.58 3.926 1 95.81 79 VAL A O 1
ATOM 618 N N . THR A 1 80 ? -6.215 -2.129 5.586 1 96.5 80 THR A N 1
ATOM 619 C CA . THR A 1 80 ? -6.723 -3.496 5.586 1 96.5 80 THR A CA 1
ATOM 620 C C . THR A 1 80 ? -7.43 -3.812 4.273 1 96.5 80 THR A C 1
ATOM 622 O O . THR A 1 80 ? -7.254 -4.898 3.713 1 96.5 80 THR A O 1
ATOM 625 N N . ASP A 1 81 ? -8.203 -2.846 3.826 1 94.44 81 ASP A N 1
ATOM 626 C CA . ASP A 1 81 ? -8.883 -3.023 2.547 1 94.44 81 ASP A CA 1
ATOM 627 C C . ASP A 1 81 ? -7.887 -3.27 1.42 1 94.44 81 ASP A C 1
ATOM 629 O O . ASP A 1 81 ? -8.039 -4.215 0.642 1 94.44 81 ASP A O 1
ATOM 633 N N . ARG A 1 82 ? -6.883 -2.498 1.381 1 95.25 82 ARG A N 1
ATOM 634 C CA . ARG A 1 82 ? -5.891 -2.584 0.316 1 95.25 82 ARG A CA 1
ATOM 635 C C . ARG A 1 82 ? -5.059 -3.855 0.442 1 95.25 82 ARG A C 1
ATOM 637 O O . ARG A 1 82 ? -4.727 -4.492 -0.562 1 95.25 82 ARG A O 1
ATOM 644 N N . SER A 1 83 ? -4.672 -4.215 1.629 1 96.88 83 SER A N 1
ATOM 645 C CA . SER A 1 83 ? -3.863 -5.41 1.845 1 96.88 83 SER A CA 1
ATOM 646 C C . SER A 1 83 ? -4.641 -6.676 1.493 1 96.88 83 SER A C 1
ATOM 648 O O . SER A 1 83 ? -4.09 -7.605 0.901 1 96.88 83 SER A O 1
ATOM 650 N N . SER A 1 84 ? -5.898 -6.719 1.927 1 96.75 84 SER A N 1
ATOM 651 C CA . SER A 1 84 ? -6.711 -7.895 1.626 1 96.75 84 SER A CA 1
ATOM 652 C C . SER A 1 84 ? -6.902 -8.062 0.122 1 96.75 84 SER A C 1
ATOM 654 O O . SER A 1 84 ? -6.738 -9.164 -0.409 1 96.75 84 SER A O 1
ATOM 656 N N . THR A 1 85 ? -7.219 -6.988 -0.52 1 96.56 85 THR A N 1
ATOM 657 C CA . THR A 1 85 ? -7.391 -7.035 -1.968 1 96.56 85 THR A CA 1
ATOM 658 C C . THR A 1 85 ? -6.082 -7.414 -2.656 1 96.56 85 THR A C 1
ATOM 660 O O . THR A 1 85 ? -6.078 -8.219 -3.59 1 96.56 85 THR A O 1
ATOM 663 N N . ALA A 1 86 ? -5 -6.863 -2.219 1 97.75 86 ALA A N 1
ATOM 664 C CA . ALA A 1 86 ? -3.689 -7.18 -2.779 1 97.75 86 ALA A CA 1
ATOM 665 C C . ALA A 1 86 ? -3.377 -8.672 -2.635 1 97.75 86 ALA A C 1
ATOM 667 O O . ALA A 1 86 ? -2.875 -9.297 -3.57 1 97.75 86 ALA A O 1
ATOM 668 N N . GLY A 1 87 ? -3.635 -9.188 -1.436 1 97.62 87 GLY A N 1
ATOM 669 C CA . GLY A 1 87 ? -3.426 -10.609 -1.225 1 97.62 87 GLY A CA 1
ATOM 670 C C . GLY A 1 87 ? -4.262 -11.477 -2.145 1 97.62 87 GLY A C 1
ATOM 671 O O . GLY A 1 87 ? -3.781 -12.492 -2.66 1 97.62 87 GLY A O 1
ATOM 672 N N . LEU A 1 88 ? -5.5 -11.102 -2.273 1 97.06 88 LEU A N 1
ATOM 673 C CA . LEU A 1 88 ? -6.375 -11.828 -3.18 1 97.06 88 LEU A CA 1
ATOM 674 C C . LEU A 1 88 ? -5.84 -11.789 -4.605 1 97.06 88 LEU A C 1
ATOM 676 O O . LEU A 1 88 ? -5.812 -12.812 -5.293 1 97.06 88 LEU A O 1
ATOM 680 N N . MET A 1 89 ? -5.344 -10.688 -5.051 1 97.69 89 MET A N 1
ATOM 681 C CA . MET A 1 89 ? -4.805 -10.531 -6.398 1 97.69 89 MET A CA 1
ATOM 682 C C . MET A 1 89 ? -3.553 -11.383 -6.582 1 97.69 89 MET A C 1
ATOM 684 O O . MET A 1 89 ? -3.334 -11.953 -7.652 1 97.69 89 MET A O 1
ATOM 688 N N . CYS A 1 90 ? -2.744 -11.461 -5.547 1 97.62 90 CYS A N 1
ATOM 689 C CA . CYS A 1 90 ? -1.562 -12.32 -5.605 1 97.62 90 CYS A CA 1
ATOM 690 C C . CYS A 1 90 ? -1.948 -13.766 -5.902 1 97.62 90 CYS A C 1
ATOM 692 O O . CYS A 1 90 ? -1.325 -14.414 -6.742 1 97.62 90 CYS A O 1
ATOM 694 N N . PHE A 1 91 ? -2.988 -14.219 -5.238 1 97.75 91 PHE A N 1
ATOM 695 C CA . PHE A 1 91 ? -3.418 -15.594 -5.434 1 97.75 91 PHE A CA 1
ATOM 696 C C . PHE A 1 91 ? -4.023 -15.781 -6.82 1 97.75 91 PHE A C 1
ATOM 698 O O . PHE A 1 91 ? -3.854 -16.828 -7.445 1 97.75 91 PHE A O 1
ATOM 705 N N . LEU A 1 92 ? -4.723 -14.789 -7.273 1 97.31 92 LEU A N 1
ATOM 706 C CA . LEU A 1 92 ? -5.297 -14.859 -8.617 1 97.31 92 LEU A CA 1
ATOM 707 C C . LEU A 1 92 ? -4.203 -14.906 -9.672 1 97.31 92 LEU A C 1
ATOM 709 O O . LEU A 1 92 ? -4.375 -15.539 -10.719 1 97.31 92 LEU A O 1
ATOM 713 N N . CYS A 1 93 ? -3.102 -14.25 -9.43 1 97.25 93 CYS A N 1
ATOM 714 C CA . CYS A 1 93 ? -1.958 -14.367 -10.328 1 97.25 93 CYS A CA 1
ATOM 715 C C . CYS A 1 93 ? -1.5 -15.812 -10.438 1 97.25 93 CYS A C 1
ATOM 717 O O . CYS A 1 93 ? -1.154 -16.281 -11.523 1 97.25 93 CYS A O 1
ATOM 719 N N . VAL A 1 94 ? -1.496 -16.5 -9.328 1 96.69 94 VAL A N 1
ATOM 720 C CA . VAL A 1 94 ? -1.059 -17.891 -9.289 1 96.69 94 VAL A CA 1
ATOM 721 C C . VAL A 1 94 ? -1.995 -18.75 -10.133 1 96.69 94 VAL A C 1
ATOM 723 O O . VAL A 1 94 ? -1.543 -19.609 -10.883 1 96.69 94 VAL A O 1
ATOM 726 N N . GLN A 1 95 ? -3.264 -18.469 -10.023 1 95.62 95 GLN A N 1
ATOM 727 C CA . GLN A 1 95 ? -4.262 -19.344 -10.648 1 95.62 95 GLN A CA 1
ATOM 728 C C . GLN A 1 95 ? -4.527 -18.922 -12.086 1 95.62 95 GLN A C 1
ATOM 730 O O . GLN A 1 95 ? -4.91 -19.734 -12.922 1 95.62 95 GLN A O 1
ATOM 735 N N . TYR A 1 96 ? -4.359 -17.641 -12.367 1 96.19 96 TYR A N 1
ATOM 736 C CA . TYR A 1 96 ? -4.496 -17.109 -13.711 1 96.19 96 TYR A CA 1
ATOM 737 C C . TYR A 1 96 ? -3.201 -16.453 -14.172 1 96.19 96 TYR A C 1
ATOM 739 O O . TYR A 1 96 ? -3.168 -15.242 -14.43 1 96.19 96 TYR A O 1
ATOM 747 N N . PRO A 1 97 ? -2.201 -17.25 -14.492 1 95.06 97 PRO A N 1
ATOM 748 C CA . PRO A 1 97 ? -0.897 -16.672 -14.82 1 95.06 97 PRO A CA 1
ATOM 749 C C . PRO A 1 97 ? -0.915 -15.883 -16.125 1 95.06 97 PRO A C 1
ATOM 751 O O . PRO A 1 97 ? -0.09 -14.984 -16.312 1 95.06 97 PRO A O 1
ATOM 754 N N . GLN A 1 98 ? -1.844 -16.188 -17.016 1 94.94 98 GLN A N 1
ATOM 755 C CA . GLN A 1 98 ? -1.944 -15.469 -18.281 1 94.94 98 GLN A CA 1
ATOM 756 C C . GLN A 1 98 ? -2.352 -14.016 -18.062 1 94.94 98 GLN A C 1
ATOM 758 O O . GLN A 1 98 ? -2.107 -13.156 -18.906 1 94.94 98 GLN A O 1
ATOM 763 N N . TRP A 1 99 ? -3.012 -13.727 -16.906 1 96.19 99 TRP A N 1
ATOM 764 C CA . TRP A 1 99 ? -3.492 -12.383 -16.609 1 96.19 99 TRP A CA 1
ATOM 765 C C . TRP A 1 99 ? -2.654 -11.734 -15.508 1 96.19 99 TRP A C 1
ATOM 767 O O . TRP A 1 99 ? -3.096 -10.781 -14.867 1 96.19 99 TRP A O 1
ATOM 777 N N . CYS A 1 100 ? -1.495 -12.258 -15.312 1 96.94 100 CYS A N 1
ATOM 778 C CA . CYS A 1 100 ? -0.629 -11.773 -14.242 1 96.94 100 CYS A CA 1
ATOM 779 C C . CYS A 1 100 ? -0.325 -10.289 -14.414 1 96.94 100 CYS A C 1
ATOM 781 O O . CYS A 1 100 ? -0.43 -9.516 -13.461 1 96.94 100 CYS A O 1
ATOM 783 N N . VAL A 1 101 ? -0.002 -9.891 -15.664 1 97.5 101 VAL A N 1
ATOM 784 C CA . VAL A 1 101 ? 0.359 -8.508 -15.93 1 97.5 101 VAL A CA 1
ATOM 785 C C . VAL A 1 101 ? -0.828 -7.594 -15.625 1 97.5 101 VAL A C 1
ATOM 787 O O . VAL A 1 101 ? -0.656 -6.5 -15.086 1 97.5 101 VAL A O 1
ATOM 790 N N . PHE A 1 102 ? -1.984 -8.07 -15.969 1 97.69 102 PHE A N 1
ATOM 791 C CA . PHE A 1 102 ? -3.197 -7.312 -15.68 1 97.69 102 PHE A CA 1
ATOM 792 C C . PHE A 1 102 ? -3.334 -7.059 -14.188 1 97.69 102 PHE A C 1
ATOM 794 O O . PHE A 1 102 ? -3.572 -5.926 -13.766 1 97.69 102 PHE A O 1
ATOM 801 N N . PHE A 1 103 ? -3.182 -8.102 -13.359 1 97.88 103 PHE A N 1
ATOM 802 C CA . PHE A 1 103 ? -3.318 -7.977 -11.914 1 97.88 103 PHE A CA 1
ATOM 803 C C . PHE A 1 103 ? -2.215 -7.098 -11.336 1 97.88 103 PHE A C 1
ATOM 805 O O . PHE A 1 103 ? -2.449 -6.324 -10.406 1 97.88 103 PHE A O 1
ATOM 812 N N . GLN A 1 104 ? -1.05 -7.191 -11.906 1 98.12 104 GLN A N 1
ATOM 813 C CA . GLN A 1 104 ? 0.062 -6.352 -11.469 1 98.12 104 GLN A CA 1
ATOM 814 C C . GLN A 1 104 ? -0.244 -4.875 -11.688 1 98.12 104 GLN A C 1
ATOM 816 O O . GLN A 1 104 ? -0.023 -4.051 -10.797 1 98.12 104 GLN A O 1
ATOM 821 N N . LEU A 1 105 ? -0.748 -4.559 -12.828 1 97.94 105 LEU A N 1
ATOM 822 C CA . LEU A 1 105 ? -1.043 -3.17 -13.164 1 97.94 105 LEU A CA 1
ATOM 823 C C . LEU A 1 105 ? -2.215 -2.645 -12.344 1 97.94 105 LEU A C 1
ATOM 825 O O . LEU A 1 105 ? -2.195 -1.5 -11.891 1 97.94 105 LEU A O 1
ATOM 829 N N . MET A 1 106 ? -3.232 -3.486 -12.141 1 98 106 MET A N 1
ATOM 830 C CA . MET A 1 106 ? -4.383 -3.08 -11.344 1 98 106 MET A CA 1
ATOM 831 C C . MET A 1 106 ? -3.984 -2.869 -9.883 1 98 106 MET A C 1
ATOM 833 O O . MET A 1 106 ? -4.484 -1.956 -9.227 1 98 106 MET A O 1
ATOM 837 N N . LEU A 1 107 ? -3.135 -3.727 -9.398 1 97.88 107 LEU A N 1
ATOM 838 C CA . LEU A 1 107 ? -2.621 -3.576 -8.039 1 97.88 107 LEU A CA 1
ATOM 839 C C . LEU A 1 107 ? -1.846 -2.271 -7.895 1 97.88 107 LEU A C 1
ATOM 841 O O . LEU A 1 107 ? -2.053 -1.526 -6.934 1 97.88 107 LEU A O 1
ATOM 845 N N . GLY A 1 108 ? -0.982 -1.99 -8.867 1 97.75 108 GLY A N 1
ATOM 846 C CA . GLY A 1 108 ? -0.259 -0.728 -8.867 1 97.75 108 GLY A CA 1
ATOM 847 C C . GLY A 1 108 ? -1.173 0.483 -8.891 1 97.75 108 GLY A C 1
ATOM 848 O O . GLY A 1 108 ? -0.938 1.461 -8.18 1 97.75 108 GLY A O 1
ATOM 849 N N . LEU A 1 109 ? -2.172 0.408 -9.703 1 97.62 109 LEU A N 1
ATOM 850 C CA . LEU A 1 109 ? -3.131 1.504 -9.805 1 97.62 109 LEU A CA 1
ATOM 851 C C . LEU A 1 109 ? -3.84 1.723 -8.469 1 97.62 109 LEU A C 1
ATOM 853 O O . LEU A 1 109 ? -4.008 2.863 -8.031 1 97.62 109 LEU A O 1
ATOM 857 N N . ASP A 1 110 ? -4.246 0.673 -7.852 1 97.06 110 ASP A N 1
ATOM 858 C CA . ASP A 1 110 ? -4.945 0.753 -6.57 1 97.06 110 ASP A CA 1
ATOM 859 C C . ASP A 1 110 ? -4.059 1.394 -5.504 1 97.06 110 ASP A C 1
ATOM 861 O O . ASP A 1 110 ? -4.484 2.326 -4.816 1 97.06 110 ASP A O 1
ATOM 865 N N . ILE A 1 111 ? -2.846 0.93 -5.434 1 96.38 111 ILE A N 1
ATOM 866 C CA . ILE A 1 111 ? -1.904 1.438 -4.445 1 96.38 111 ILE A CA 1
ATOM 867 C C . ILE A 1 111 ? -1.614 2.914 -4.715 1 96.38 111 ILE A C 1
ATOM 869 O O . ILE A 1 111 ? -1.737 3.752 -3.82 1 96.38 111 ILE A O 1
ATOM 873 N N . THR A 1 112 ? -1.334 3.223 -5.918 1 97.12 112 THR A N 1
ATOM 874 C CA . THR A 1 112 ? -0.9 4.566 -6.285 1 97.12 112 THR A CA 1
ATOM 875 C C . THR A 1 112 ? -2.041 5.566 -6.121 1 97.12 112 THR A C 1
ATOM 877 O O . THR A 1 112 ? -1.85 6.648 -5.555 1 97.12 112 THR A O 1
ATOM 880 N N . SER A 1 113 ? -3.16 5.207 -6.578 1 96.31 113 SER A N 1
ATOM 881 C CA . SER A 1 113 ? -4.301 6.117 -6.52 1 96.31 113 SER A CA 1
ATOM 882 C C . SER A 1 113 ? -4.656 6.461 -5.078 1 96.31 113 SER A C 1
ATOM 884 O O . SER A 1 113 ? -4.824 7.633 -4.738 1 96.31 113 SER A O 1
ATOM 886 N N . HIS A 1 114 ? -4.672 5.465 -4.246 1 94.75 114 HIS A N 1
ATOM 887 C CA . HIS A 1 114 ? -5.09 5.691 -2.865 1 94.75 114 HIS A CA 1
ATOM 888 C C . HIS A 1 114 ? -3.996 6.398 -2.07 1 94.75 114 HIS A C 1
ATOM 890 O O . HIS A 1 114 ? -4.285 7.277 -1.253 1 94.75 114 HIS A O 1
ATOM 896 N N . TYR A 1 115 ? -2.816 6.039 -2.324 1 94.88 115 TYR A N 1
ATOM 897 C CA . TYR A 1 115 ? -1.696 6.664 -1.629 1 94.88 115 TYR A CA 1
ATOM 898 C C . TYR A 1 115 ? -1.595 8.141 -1.98 1 94.88 115 TYR A C 1
ATOM 900 O O . TYR A 1 115 ? -1.504 8.992 -1.093 1 94.88 115 TYR A O 1
ATOM 908 N N . MET A 1 116 ? -1.66 8.445 -3.213 1 95.12 116 MET A N 1
ATOM 909 C CA . MET A 1 116 ? -1.518 9.828 -3.662 1 95.12 116 MET A CA 1
ATOM 910 C C . MET A 1 116 ? -2.715 10.672 -3.23 1 95.12 116 MET A C 1
ATOM 912 O O . MET A 1 116 ? -2.561 11.828 -2.852 1 95.12 116 MET A O 1
ATOM 916 N N . HIS A 1 117 ? -3.83 10.047 -3.295 1 93.12 117 HIS A N 1
ATOM 917 C CA . HIS A 1 117 ? -5.027 10.758 -2.859 1 93.12 117 HIS A CA 1
ATOM 918 C C . HIS A 1 117 ? -4.957 11.102 -1.374 1 93.12 117 HIS A C 1
ATOM 920 O O . HIS A 1 117 ? -5.266 12.227 -0.975 1 93.12 117 HIS A O 1
ATOM 926 N N . MET A 1 118 ? -4.594 10.172 -0.611 1 92.38 118 MET A N 1
ATOM 927 C CA . MET A 1 118 ? -4.473 10.398 0.827 1 92.38 118 MET A CA 1
ATOM 928 C C . MET A 1 118 ? -3.426 11.461 1.124 1 92.38 118 MET A C 1
ATOM 930 O O . MET A 1 118 ? -3.666 12.367 1.928 1 92.38 118 MET A O 1
ATOM 934 N N . TYR A 1 119 ? -2.307 11.406 0.448 1 92.69 119 TYR A N 1
ATOM 935 C CA . TYR A 1 119 ? -1.246 12.391 0.64 1 92.69 119 TYR A CA 1
ATOM 936 C C . TYR A 1 119 ? -1.729 13.789 0.285 1 92.69 119 TYR A C 1
ATOM 938 O O . TYR A 1 119 ? -1.506 14.742 1.038 1 92.69 119 TYR A O 1
ATOM 946 N N . ALA A 1 120 ? -2.389 13.883 -0.784 1 92.5 120 ALA A N 1
ATOM 947 C CA . ALA A 1 120 ? -2.891 15.172 -1.262 1 92.5 120 ALA A CA 1
ATOM 948 C C . ALA A 1 120 ? -3.93 15.742 -0.301 1 92.5 120 ALA A C 1
ATOM 950 O O . ALA A 1 120 ? -3.906 16.938 0.008 1 92.5 120 ALA A O 1
ATOM 951 N N . SER A 1 121 ? -4.777 14.914 0.209 1 88.75 121 SER A N 1
ATOM 952 C CA . SER A 1 121 ? -5.84 15.352 1.109 1 88.75 121 SER A CA 1
ATOM 953 C C . SER A 1 121 ? -5.273 15.836 2.439 1 88.75 121 SER A C 1
ATOM 955 O O . SER A 1 121 ? -5.75 16.828 3.002 1 88.75 121 SER A O 1
ATOM 957 N N . LEU A 1 122 ? -4.262 15.211 2.883 1 87.38 122 LEU A N 1
ATOM 958 C CA . LEU A 1 122 ? -3.686 15.547 4.18 1 87.38 122 LEU A CA 1
ATOM 959 C C . LEU A 1 122 ? -2.791 16.781 4.07 1 87.38 122 LEU A C 1
ATOM 961 O O . LEU A 1 122 ? -2.68 17.562 5.023 1 87.38 122 LEU A O 1
ATOM 965 N N . SER A 1 123 ? -2.168 17 2.957 1 86.88 123 SER A N 1
ATOM 966 C CA . SER A 1 123 ? -1.262 18.125 2.781 1 86.88 123 SER A CA 1
ATOM 967 C C . SER A 1 123 ? -2.027 19.406 2.467 1 86.88 123 SER A C 1
ATOM 969 O O . SER A 1 123 ? -1.546 20.516 2.738 1 86.88 123 SER A O 1
ATOM 971 N N . ALA A 1 124 ? -3.066 19.391 1.621 1 76.81 124 ALA A N 1
ATOM 972 C CA . ALA A 1 124 ? -3.848 20.547 1.229 1 76.81 124 ALA A CA 1
ATOM 973 C C . ALA A 1 124 ? -4.547 21.172 2.436 1 76.81 124 ALA A C 1
ATOM 975 O O . ALA A 1 124 ? -4.867 22.359 2.432 1 76.81 124 ALA A O 1
ATOM 976 N N . GLY A 1 125 ? -4.336 20.766 3.479 1 60.88 125 GLY A N 1
ATOM 977 C CA . GLY A 1 125 ? -5.137 21.328 4.555 1 60.88 125 GLY A CA 1
ATOM 978 C C . GLY A 1 125 ? -6.602 21.484 4.191 1 60.88 125 GLY A C 1
ATOM 979 O O . GLY A 1 125 ? -7.008 21.141 3.078 1 60.88 125 GLY A O 1
ATOM 980 N N . LYS A 1 126 ? -7.703 21.719 4.945 1 52.19 126 LYS A N 1
ATOM 981 C CA . LYS A 1 126 ? -9.148 21.859 4.758 1 52.19 126 LYS A CA 1
ATOM 982 C C . LYS A 1 126 ? -9.461 22.844 3.633 1 52.19 126 LYS A C 1
ATOM 984 O O . LYS A 1 126 ? -10.555 22.812 3.066 1 52.19 126 LYS A O 1
ATOM 989 N N . THR A 1 127 ? -8.672 23.734 3.154 1 42.94 127 THR A N 1
ATOM 990 C CA . THR A 1 127 ? -9.164 24.875 2.379 1 42.94 127 THR A CA 1
ATOM 991 C C . THR A 1 127 ? -9.297 24.5 0.905 1 42.94 127 THR A C 1
ATOM 993 O O . THR A 1 127 ? -10 25.172 0.152 1 42.94 127 THR A O 1
ATOM 996 N N . SER A 1 128 ? -8.5 23.812 0.247 1 47.34 128 SER A N 1
ATOM 997 C CA . SER A 1 128 ? -8.32 23.906 -1.198 1 47.34 128 SER A CA 1
ATOM 998 C C . SER A 1 128 ? -9.305 23 -1.934 1 47.34 128 SER A C 1
ATOM 1000 O O . SER A 1 128 ? -9.195 22.812 -3.148 1 47.34 128 SER A O 1
ATOM 1002 N N . HIS A 1 129 ? -10.266 22.422 -1.341 1 45.03 129 HIS A N 1
ATOM 1003 C CA . HIS A 1 129 ? -11.094 21.484 -2.08 1 45.03 129 HIS A CA 1
ATOM 1004 C C . HIS A 1 129 ? -11.852 22.172 -3.207 1 45.03 129 HIS A C 1
ATOM 1006 O O . HIS A 1 129 ? -12.547 21.516 -3.986 1 45.03 129 HIS A O 1
ATOM 1012 N N . LYS A 1 130 ? -11.914 23.469 -3.299 1 42.94 130 LYS A N 1
ATOM 1013 C CA . LYS A 1 130 ? -12.922 24.109 -4.133 1 42.94 130 LYS A CA 1
ATOM 1014 C C . LYS A 1 130 ? -12.68 23.828 -5.613 1 42.94 130 LYS A C 1
ATOM 1016 O O . LYS A 1 130 ? -13.602 23.938 -6.43 1 42.94 130 LYS A O 1
ATOM 1021 N N . SER A 1 131 ? -11.531 23.734 -6.203 1 42.06 131 SER A N 1
ATOM 1022 C CA . SER A 1 131 ? -11.398 24.016 -7.633 1 42.06 131 SER A CA 1
ATOM 1023 C C . SER A 1 131 ? -11.734 22.781 -8.461 1 42.06 131 SER A C 1
ATOM 1025 O O . SER A 1 131 ? -11.82 22.859 -9.688 1 42.06 131 SER A O 1
ATOM 1027 N N . VAL A 1 132 ? -11.641 21.547 -8.039 1 46.78 132 VAL A N 1
ATOM 1028 C CA . VAL A 1 132 ? -11.477 20.547 -9.078 1 46.78 132 VAL A CA 1
ATOM 1029 C C . VAL A 1 132 ? -12.836 20 -9.5 1 46.78 132 VAL A C 1
ATOM 1031 O O . VAL A 1 132 ? -12.922 19.062 -10.289 1 46.78 132 VAL A O 1
ATOM 1034 N N . GLY A 1 133 ? -13.906 20.469 -9.086 1 45.66 133 GLY A N 1
ATOM 1035 C CA . GLY A 1 133 ? -15.203 19.844 -9.297 1 45.66 133 GLY A CA 1
ATOM 1036 C C . GLY A 1 133 ? -15.742 20.047 -10.703 1 45.66 133 GLY A C 1
ATOM 1037 O O . GLY A 1 133 ? -16.766 19.453 -11.062 1 45.66 133 GLY A O 1
ATOM 1038 N N . GLU A 1 134 ? -15.344 20.891 -11.453 1 48.91 134 GLU A N 1
ATOM 1039 C CA . GLU A 1 134 ? -16.281 21.297 -12.5 1 48.91 134 GLU A CA 1
ATOM 1040 C C . GLU A 1 134 ? -16.453 20.203 -13.547 1 48.91 134 GLU A C 1
ATOM 1042 O O . GLU A 1 134 ? -17.531 20.062 -14.133 1 48.91 134 GLU A O 1
ATOM 1047 N N . GLY A 1 135 ? -15.391 19.312 -13.852 1 49.47 135 GLY A N 1
ATOM 1048 C CA . GLY A 1 135 ? -15.594 18.469 -15.016 1 49.47 135 GLY A CA 1
ATOM 1049 C C . GLY A 1 135 ? -15.859 17.016 -14.656 1 49.47 135 GLY A C 1
ATOM 1050 O O . GLY A 1 135 ? -15.805 16.141 -15.523 1 49.47 135 GLY A O 1
ATOM 1051 N N . GLU A 1 136 ? -16.094 16.781 -13.508 1 61 136 GLU A N 1
ATOM 1052 C CA . GLU A 1 136 ? -16.234 15.367 -13.172 1 61 136 GLU A CA 1
ATOM 1053 C C . GLU A 1 136 ? -17.656 14.883 -13.438 1 61 136 GLU A C 1
ATOM 1055 O O . GLU A 1 136 ? -18.625 15.648 -13.281 1 61 136 GLU A O 1
ATOM 1060 N N . SER A 1 137 ? -17.75 13.727 -14.156 1 68.38 137 SER A N 1
ATOM 1061 C CA . SER A 1 137 ? -19.031 13.07 -14.375 1 68.38 137 SER A CA 1
ATOM 1062 C C . SER A 1 137 ? -19.844 12.992 -13.086 1 68.38 137 SER A C 1
ATOM 1064 O O . SER A 1 137 ? -19.281 13.094 -11.992 1 68.38 137 SER A O 1
ATOM 1066 N N . ARG A 1 138 ? -21.203 13.062 -13.273 1 69.19 138 ARG A N 1
ATOM 1067 C CA . ARG A 1 138 ? -22.125 12.969 -12.148 1 69.19 138 ARG A CA 1
ATOM 1068 C C . ARG A 1 138 ? -21.812 11.75 -11.289 1 69.19 138 ARG A C 1
ATOM 1070 O O . ARG A 1 138 ? -21.844 11.828 -10.055 1 69.19 138 ARG A O 1
ATOM 1077 N N . LEU A 1 139 ? -21.5 10.797 -11.977 1 69.38 139 LEU A N 1
ATOM 1078 C CA . LEU A 1 139 ? -21.25 9.555 -11.25 1 69.38 139 LEU A CA 1
ATOM 1079 C C . LEU A 1 139 ? -19.969 9.672 -10.422 1 69.38 139 LEU A C 1
ATOM 1081 O O . LEU A 1 139 ? -19.922 9.203 -9.281 1 69.38 139 LEU A O 1
ATOM 1085 N N . LEU A 1 140 ? -19.109 10.227 -10.969 1 74.56 140 LEU A N 1
ATOM 1086 C CA . LEU A 1 140 ? -17.859 10.43 -10.242 1 74.56 140 LEU A CA 1
ATOM 1087 C C . LEU A 1 140 ? -18.062 11.375 -9.055 1 74.56 140 LEU A C 1
ATOM 1089 O O . LEU A 1 140 ? -17.484 11.164 -7.988 1 74.56 140 LEU A O 1
ATOM 1093 N N . HIS A 1 141 ? -18.922 12.219 -9.281 1 76.31 141 HIS A N 1
ATOM 1094 C CA . HIS A 1 141 ? -19.234 13.133 -8.188 1 76.31 141 HIS A CA 1
ATOM 1095 C C . HIS A 1 141 ? -19.938 12.391 -7.047 1 76.31 141 HIS A C 1
ATOM 1097 O O . HIS A 1 141 ? -19.594 12.586 -5.875 1 76.31 141 HIS A O 1
ATOM 1103 N N . LEU A 1 142 ? -20.875 11.609 -7.492 1 71.81 142 LEU A N 1
ATOM 1104 C CA . LEU A 1 142 ? -21.594 10.828 -6.484 1 71.81 142 LEU A CA 1
ATOM 1105 C C . LEU A 1 142 ? -20.641 9.898 -5.738 1 71.81 142 LEU A C 1
ATOM 1107 O O . LEU A 1 142 ? -20.766 9.719 -4.527 1 71.81 142 LEU A O 1
ATOM 1111 N N . TYR A 1 143 ? -19.797 9.398 -6.457 1 71.94 143 TYR A N 1
ATOM 1112 C CA . TYR A 1 143 ? -18.781 8.492 -5.906 1 71.94 143 TYR A CA 1
ATOM 1113 C C . TYR A 1 143 ? -17.984 9.18 -4.809 1 71.94 143 TYR A C 1
ATOM 1115 O O . TYR A 1 143 ? -17.672 8.562 -3.781 1 71.94 143 TYR A O 1
ATOM 1123 N N . TYR A 1 144 ? -17.859 10.406 -4.977 1 72.06 144 TYR A N 1
ATOM 1124 C CA . TYR A 1 144 ? -17 11.117 -4.035 1 72.06 144 TYR A CA 1
ATOM 1125 C C . TYR A 1 144 ? -17.828 11.789 -2.947 1 72.06 144 TYR A C 1
ATOM 1127 O O . TYR A 1 144 ? -17.297 12.203 -1.916 1 72.06 144 TYR A O 1
ATOM 1135 N N . THR A 1 145 ? -19.156 11.758 -3.148 1 74.06 145 THR A N 1
ATOM 1136 C CA . THR A 1 145 ? -19.953 12.539 -2.203 1 74.06 145 THR A CA 1
ATOM 1137 C C . THR A 1 145 ? -20.844 11.617 -1.363 1 74.06 145 THR A C 1
ATOM 1139 O O . THR A 1 145 ? -21.016 11.852 -0.167 1 74.06 145 THR A O 1
ATOM 1142 N N . ARG A 1 146 ? -21.234 10.609 -1.973 1 75.69 146 ARG A N 1
ATOM 1143 C CA . ARG A 1 146 ? -22.156 9.734 -1.257 1 75.69 146 ARG A CA 1
ATOM 1144 C C . ARG A 1 146 ? -21.469 8.477 -0.765 1 75.69 146 ARG A C 1
ATOM 1146 O O . ARG A 1 146 ? -20.922 7.707 -1.563 1 75.69 146 ARG A O 1
ATOM 1153 N N . ARG A 1 147 ? -21.672 8.125 0.395 1 79.56 147 ARG A N 1
ATOM 1154 C CA . ARG A 1 147 ? -21.016 6.98 1.035 1 79.56 147 ARG A CA 1
ATOM 1155 C C . ARG A 1 147 ? -21.594 5.668 0.525 1 79.56 147 ARG A C 1
ATOM 1157 O O . ARG A 1 147 ? -20.875 4.68 0.384 1 79.56 147 ARG A O 1
ATOM 1164 N N . ASP A 1 148 ? -22.859 5.672 0.284 1 81.38 148 ASP A N 1
ATOM 1165 C CA . ASP A 1 148 ? -23.531 4.457 -0.179 1 81.38 148 ASP A CA 1
ATOM 1166 C C . ASP A 1 148 ? -22.984 4.023 -1.54 1 81.38 148 ASP A C 1
ATOM 1168 O O . ASP A 1 148 ? -22.812 2.83 -1.79 1 81.38 148 ASP A O 1
ATOM 1172 N N . VAL A 1 149 ? -22.781 5.035 -2.365 1 84.06 149 VAL A N 1
ATOM 1173 C CA . VAL A 1 149 ? -22.266 4.738 -3.697 1 84.06 149 VAL A CA 1
ATOM 1174 C C . VAL A 1 149 ? -20.828 4.238 -3.598 1 84.06 149 VAL A C 1
ATOM 1176 O O . VAL A 1 149 ? -20.469 3.25 -4.238 1 84.06 149 VAL A O 1
ATOM 1179 N N . LEU A 1 150 ? -20.125 4.891 -2.811 1 82.44 150 LEU A N 1
ATOM 1180 C CA . LEU A 1 150 ? -18.75 4.465 -2.594 1 82.44 150 LEU A CA 1
ATOM 1181 C C . LEU A 1 150 ? -18.688 3.025 -2.092 1 82.44 150 LEU A C 1
ATOM 1183 O O . LEU A 1 150 ? -17.922 2.213 -2.604 1 82.44 150 LEU A O 1
ATOM 1187 N N . PHE A 1 151 ? -19.516 2.713 -1.166 1 83.75 151 PHE A N 1
ATOM 1188 C CA . PHE A 1 151 ? -19.562 1.38 -0.575 1 83.75 151 PHE A CA 1
ATOM 1189 C C . PHE A 1 151 ? -19.938 0.336 -1.621 1 83.75 151 PHE A C 1
ATOM 1191 O O . PHE A 1 151 ? -19.344 -0.743 -1.668 1 83.75 151 PHE A O 1
ATOM 1198 N N . THR A 1 152 ? -20.859 0.728 -2.406 1 88 152 THR A N 1
ATOM 1199 C CA . THR A 1 152 ? -21.328 -0.205 -3.426 1 88 152 THR A CA 1
ATOM 1200 C C . THR A 1 152 ? -20.234 -0.479 -4.453 1 88 152 THR A C 1
ATOM 1202 O O . THR A 1 152 ? -20 -1.631 -4.82 1 88 152 THR A O 1
ATOM 1205 N N . ILE A 1 153 ? -19.578 0.493 -4.852 1 89.62 153 ILE A N 1
ATOM 1206 C CA . ILE A 1 153 ? -18.531 0.35 -5.867 1 89.62 153 ILE A CA 1
ATOM 1207 C C . ILE A 1 153 ? -17.375 -0.446 -5.293 1 89.62 153 ILE A C 1
ATOM 1209 O O . ILE A 1 153 ? -16.781 -1.291 -5.98 1 89.62 153 ILE A O 1
ATOM 1213 N N . CYS A 1 154 ? -17.016 -0.183 -4.086 1 88.19 154 CYS A N 1
ATOM 1214 C CA . CYS A 1 154 ? -15.961 -0.933 -3.426 1 88.19 154 CYS A CA 1
ATOM 1215 C C . CYS A 1 154 ? -16.344 -2.402 -3.279 1 88.19 154 CYS A C 1
ATOM 1217 O O . CYS A 1 154 ? -15.492 -3.283 -3.432 1 88.19 154 CYS A O 1
ATOM 1219 N N . ALA A 1 155 ? -17.641 -2.588 -2.998 1 90.75 155 ALA A N 1
ATOM 1220 C CA . ALA A 1 155 ? -18.125 -3.961 -2.891 1 90.75 155 ALA A CA 1
ATOM 1221 C C . ALA A 1 155 ? -18.031 -4.684 -4.23 1 90.75 155 ALA A C 1
ATOM 1223 O O . ALA A 1 155 ? -17.641 -5.852 -4.285 1 90.75 155 ALA A O 1
ATOM 1224 N N . PHE A 1 156 ? -18.328 -3.98 -5.266 1 92.88 156 PHE A N 1
ATOM 1225 C CA . PHE A 1 156 ? -18.25 -4.574 -6.594 1 92.88 156 PHE A CA 1
ATOM 1226 C C . PHE A 1 156 ? -16.797 -4.91 -6.953 1 92.88 156 PHE A C 1
ATOM 1228 O O . PHE A 1 156 ? -16.531 -5.941 -7.57 1 92.88 156 PHE A O 1
ATOM 1235 N N . ASN A 1 157 ? -15.953 -4.035 -6.609 1 94.69 157 ASN A N 1
ATOM 1236 C CA . ASN A 1 157 ? -14.539 -4.301 -6.848 1 94.69 157 ASN A CA 1
ATOM 1237 C C . ASN A 1 157 ? -14.078 -5.578 -6.152 1 94.69 157 ASN A C 1
ATOM 1239 O O . ASN A 1 157 ? -13.422 -6.426 -6.762 1 94.69 157 ASN A O 1
ATOM 1243 N N . GLU A 1 158 ? -14.453 -5.738 -4.922 1 94.31 158 GLU A N 1
A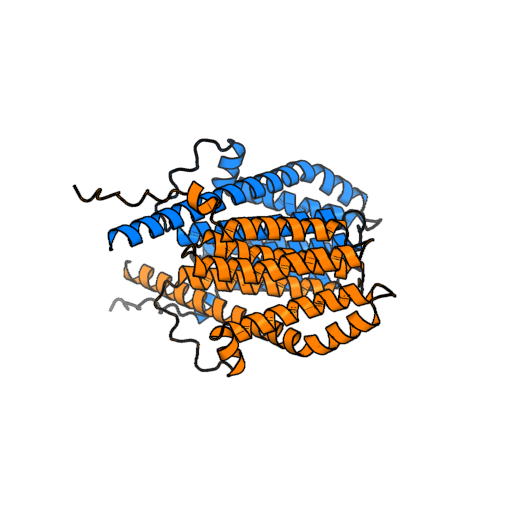TOM 1244 C CA . GLU A 1 158 ? -14.086 -6.918 -4.145 1 94.31 158 GLU A CA 1
ATOM 1245 C C . GLU A 1 158 ? -14.766 -8.172 -4.691 1 94.31 158 GLU A C 1
ATOM 1247 O O . GLU A 1 158 ? -14.141 -9.227 -4.781 1 94.31 158 GLU A O 1
ATOM 1252 N N . LEU A 1 159 ? -16 -8.023 -5.031 1 94.94 159 LEU A N 1
ATOM 1253 C CA . LEU A 1 159 ? -16.766 -9.156 -5.535 1 94.94 159 LEU A CA 1
ATOM 1254 C C . LEU A 1 159 ? -16.219 -9.633 -6.879 1 94.94 159 LEU A C 1
ATOM 1256 O O . LEU A 1 159 ? -16.25 -10.828 -7.18 1 94.94 159 LEU A O 1
ATOM 1260 N N . PHE A 1 160 ? -15.734 -8.719 -7.656 1 97.56 160 PHE A N 1
ATOM 1261 C CA . PHE A 1 160 ? -15.156 -9.094 -8.945 1 97.56 160 PHE A CA 1
ATOM 1262 C C . PHE A 1 160 ? -13.984 -10.047 -8.75 1 97.56 160 PHE A C 1
ATOM 1264 O O . PHE A 1 160 ? -13.953 -11.125 -9.352 1 97.56 160 PHE A O 1
ATOM 1271 N N . TYR A 1 161 ? -13.055 -9.68 -7.918 1 97.44 161 TYR A N 1
ATOM 1272 C CA . TYR A 1 161 ? -11.883 -10.516 -7.684 1 97.44 161 TYR A CA 1
ATOM 1273 C C . TYR A 1 161 ? -12.266 -11.805 -6.961 1 97.44 161 TYR A C 1
ATOM 1275 O O . TYR A 1 161 ? -11.734 -12.875 -7.258 1 97.44 161 TYR A O 1
ATOM 1283 N N . ALA A 1 162 ? -13.18 -11.68 -5.98 1 95.94 162 ALA A N 1
ATOM 1284 C CA . ALA A 1 162 ? -13.648 -12.875 -5.277 1 95.94 162 ALA A CA 1
ATOM 1285 C C . ALA A 1 162 ? -14.344 -13.836 -6.23 1 95.94 162 ALA A C 1
ATOM 1287 O O . ALA A 1 162 ? -14.227 -15.055 -6.09 1 95.94 162 ALA A O 1
ATOM 1288 N N . GLY A 1 163 ? -15.109 -13.281 -7.133 1 96.88 163 GLY A N 1
ATOM 1289 C CA . GLY A 1 163 ? -15.75 -14.117 -8.141 1 96.88 163 GLY A CA 1
ATOM 1290 C C . GLY A 1 163 ? -14.766 -14.883 -8.992 1 96.88 163 GLY A C 1
ATOM 1291 O O . GLY A 1 163 ? -14.977 -16.062 -9.289 1 96.88 163 GLY A O 1
ATOM 1292 N N . LEU A 1 164 ? -13.734 -14.219 -9.453 1 97.06 164 LEU A N 1
ATOM 1293 C CA . LEU A 1 164 ? -12.688 -14.883 -10.219 1 97.06 164 LEU A CA 1
ATOM 1294 C C . LEU A 1 164 ? -12.078 -16.031 -9.414 1 97.06 164 LEU A C 1
ATOM 1296 O O . LEU A 1 164 ? -11.766 -17.078 -9.969 1 97.06 164 LEU A O 1
ATOM 1300 N N . TYR A 1 165 ? -11.945 -15.789 -8.102 1 97.06 165 TYR A N 1
ATOM 1301 C CA . TYR A 1 165 ? -11.414 -16.812 -7.215 1 97.06 165 TYR A CA 1
ATOM 1302 C C . TYR A 1 165 ? -12.367 -18.016 -7.137 1 97.06 165 TYR A C 1
ATOM 1304 O O . TYR A 1 165 ? -11.938 -19.156 -7.246 1 97.06 165 TYR A O 1
ATOM 1312 N N . LEU A 1 166 ? -13.609 -17.766 -6.992 1 95.25 166 LEU A N 1
ATOM 1313 C CA . LEU A 1 166 ? -14.586 -18.828 -6.801 1 95.25 166 LEU A CA 1
ATOM 1314 C C . LEU A 1 166 ? -14.742 -19.672 -8.07 1 95.25 166 LEU A C 1
ATOM 1316 O O . LEU A 1 166 ? -15.148 -20.828 -8.008 1 95.25 166 LEU A O 1
ATOM 1320 N N . GLN A 1 167 ? -14.438 -19.094 -9.18 1 95.81 167 GLN A N 1
ATOM 1321 C CA . GLN A 1 167 ? -14.539 -19.812 -10.445 1 95.81 167 GLN A CA 1
ATOM 1322 C C . GLN A 1 167 ? -13.508 -20.938 -10.539 1 95.81 167 GLN A C 1
ATOM 1324 O O . GLN A 1 167 ? -13.609 -21.812 -11.398 1 95.81 167 GLN A O 1
ATOM 1329 N N . LEU A 1 168 ? -12.539 -20.906 -9.719 1 94.12 168 LEU A N 1
ATOM 1330 C CA . LEU A 1 168 ? -11.438 -21.859 -9.758 1 94.12 168 LEU A CA 1
ATOM 1331 C C . LEU A 1 168 ? -11.883 -23.234 -9.25 1 94.12 168 LEU A C 1
ATOM 1333 O O . LEU A 1 168 ? -11.219 -24.234 -9.492 1 94.12 168 LEU A O 1
ATOM 1337 N N . PHE A 1 169 ? -12.992 -23.219 -8.523 1 93.5 169 PHE A N 1
ATOM 1338 C CA . PHE A 1 169 ? -13.453 -24.453 -7.898 1 93.5 169 PHE A CA 1
ATOM 1339 C C . PHE A 1 169 ? -14.758 -24.922 -8.531 1 93.5 169 PHE A C 1
ATOM 1341 O O . PHE A 1 169 ? -15.68 -24.125 -8.734 1 93.5 169 PHE A O 1
ATOM 1348 N N . SER A 1 170 ? -14.852 -26.219 -8.797 1 91.75 170 SER A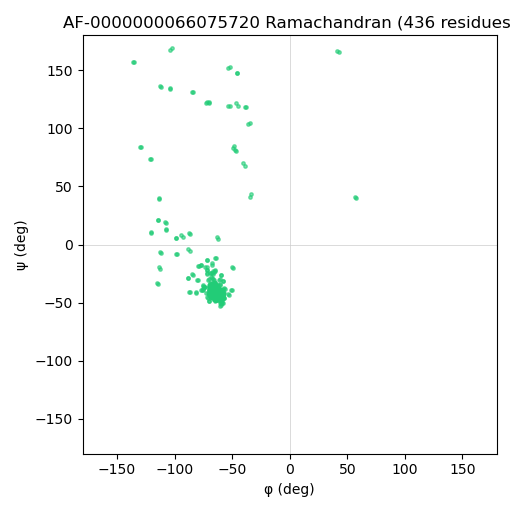 N 1
ATOM 1349 C CA . SER A 1 170 ? -15.969 -26.797 -9.531 1 91.75 170 SER A CA 1
ATOM 1350 C C . SER A 1 170 ? -17.297 -26.547 -8.82 1 91.75 170 SER A C 1
ATOM 1352 O O . SER A 1 170 ? -18.297 -26.203 -9.461 1 91.75 170 SER A O 1
ATOM 1354 N N . ASN A 1 171 ? -17.328 -26.625 -7.527 1 91.25 171 ASN A N 1
ATOM 1355 C CA . ASN A 1 171 ? -18.562 -26.5 -6.75 1 91.25 171 ASN A CA 1
ATOM 1356 C C . ASN A 1 171 ? -19.078 -25.062 -6.738 1 91.25 171 ASN A C 1
ATOM 1358 O O . ASN A 1 171 ? -20.266 -24.828 -6.559 1 91.25 171 ASN A O 1
ATOM 1362 N N . SER A 1 172 ? -18.156 -24.125 -6.992 1 92.38 172 SER A N 1
ATOM 1363 C CA . SER A 1 172 ? -18.547 -22.719 -6.895 1 92.38 172 SER A CA 1
ATOM 1364 C C . SER A 1 172 ? -18.344 -21.984 -8.219 1 92.38 172 SER A C 1
ATOM 1366 O O . SER A 1 172 ? -18.484 -20.766 -8.289 1 92.38 172 SER A O 1
ATOM 1368 N N . ALA A 1 173 ? -18.078 -22.688 -9.266 1 94.06 173 ALA A N 1
ATOM 1369 C CA . ALA A 1 173 ? -17.672 -22.094 -10.539 1 94.06 173 ALA A CA 1
ATOM 1370 C C . ALA A 1 173 ? -18.797 -21.25 -11.141 1 94.06 173 ALA A C 1
ATOM 1372 O O . ALA A 1 173 ? -18.578 -20.141 -11.609 1 94.06 173 ALA A O 1
ATOM 1373 N N . THR A 1 174 ? -20 -21.812 -11.109 1 95.38 174 THR A N 1
ATOM 1374 C CA . THR A 1 174 ? -21.141 -21.094 -11.68 1 95.38 174 THR A CA 1
ATOM 1375 C C . THR A 1 174 ? -21.422 -19.828 -10.883 1 95.38 174 THR A C 1
ATOM 1377 O O . THR A 1 174 ? -21.625 -18.75 -11.469 1 95.38 174 THR A O 1
ATOM 1380 N N . PHE A 1 175 ? -21.469 -19.984 -9.609 1 95.12 175 PHE A N 1
ATOM 1381 C CA . PHE A 1 175 ? -21.688 -18.844 -8.742 1 95.12 175 PHE A CA 1
ATOM 1382 C C . PHE A 1 175 ? -20.594 -17.797 -8.945 1 95.12 175 PHE A C 1
ATOM 1384 O O . PHE A 1 175 ? -20.875 -16.594 -8.992 1 95.12 175 PHE A O 1
ATOM 1391 N N . GLY A 1 176 ? -19.375 -18.234 -9.109 1 96.06 176 GLY A N 1
ATOM 1392 C CA . GLY A 1 176 ? -18.266 -17.344 -9.359 1 96.06 176 GLY A CA 1
ATOM 1393 C C . GLY A 1 176 ? -18.375 -16.594 -10.672 1 96.06 176 GLY A C 1
ATOM 1394 O O . GLY A 1 176 ? -18.109 -15.391 -10.727 1 96.06 176 GLY A O 1
ATOM 1395 N N . LYS A 1 177 ? -18.797 -17.281 -11.648 1 97.06 177 LYS A N 1
ATOM 1396 C CA . LYS A 1 177 ? -18.953 -16.672 -12.969 1 97.06 177 LYS A CA 1
ATOM 1397 C C . LYS A 1 177 ? -20 -15.57 -12.938 1 97.06 177 LYS A C 1
ATOM 1399 O O . LYS A 1 177 ? -19.766 -14.469 -13.438 1 97.06 177 LYS A O 1
ATOM 1404 N N . TRP A 1 178 ? -21.078 -15.836 -12.336 1 96.94 178 TRP A N 1
ATOM 1405 C CA . TRP A 1 178 ? -22.156 -14.844 -12.281 1 96.94 178 TRP A CA 1
ATOM 1406 C C . TRP A 1 178 ? -21.75 -13.656 -11.414 1 96.94 178 TRP A C 1
ATOM 1408 O O . TRP A 1 178 ? -22.078 -12.508 -11.734 1 96.94 178 TRP A O 1
ATOM 1418 N N . THR A 1 179 ? -21.109 -13.961 -10.336 1 96.62 179 THR A N 1
ATOM 1419 C CA . THR A 1 179 ? -20.625 -12.891 -9.477 1 96.62 179 THR A CA 1
ATOM 1420 C C . THR A 1 179 ? -19.688 -11.969 -10.25 1 96.62 179 THR A C 1
ATOM 1422 O O . THR A 1 179 ? -19.766 -10.742 -10.133 1 96.62 179 THR A O 1
ATOM 1425 N N . THR A 1 180 ? -18.828 -12.547 -11.039 1 97.38 180 THR A N 1
ATOM 1426 C CA . THR A 1 180 ? -17.859 -11.781 -11.82 1 97.38 180 THR A CA 1
ATOM 1427 C C . THR A 1 180 ? -18.562 -10.938 -12.883 1 97.38 180 THR A C 1
ATOM 1429 O O . THR A 1 180 ? -18.266 -9.75 -13.039 1 97.38 180 THR A O 1
ATOM 1432 N N . ILE A 1 181 ? -19.562 -11.5 -13.531 1 97.62 181 ILE A N 1
ATOM 1433 C CA . ILE A 1 181 ? -20.281 -10.812 -14.602 1 97.62 181 ILE A CA 1
ATOM 1434 C C . ILE A 1 181 ? -21.078 -9.656 -14.023 1 97.62 181 ILE A C 1
ATOM 1436 O O . ILE A 1 181 ? -21.062 -8.547 -14.562 1 97.62 181 ILE A O 1
ATOM 1440 N N . ILE A 1 182 ? -21.734 -9.883 -12.945 1 96.94 182 ILE A N 1
ATOM 1441 C CA . ILE A 1 182 ? -22.594 -8.883 -12.336 1 96.94 182 ILE A CA 1
ATOM 1442 C C . ILE A 1 182 ? -21.75 -7.742 -11.773 1 96.94 182 ILE A C 1
ATOM 1444 O O . ILE A 1 182 ? -22.156 -6.578 -11.836 1 96.94 182 ILE A O 1
ATOM 1448 N N . SER A 1 183 ? -20.578 -8.07 -11.273 1 97.38 183 SER A N 1
ATOM 1449 C CA . SER A 1 183 ? -19.766 -7.055 -10.625 1 97.38 183 SER A CA 1
ATOM 1450 C C . SER A 1 183 ? -18.875 -6.328 -11.625 1 97.38 183 SER A C 1
ATOM 1452 O O . SER A 1 183 ? -18.25 -5.32 -11.297 1 97.38 183 SER A O 1
ATOM 1454 N N . PHE A 1 184 ? -18.875 -6.738 -12.891 1 97.31 184 PHE A N 1
ATOM 1455 C CA . PHE A 1 184 ? -17.938 -6.25 -13.898 1 97.31 184 PHE A CA 1
ATOM 1456 C C . PHE A 1 184 ? -18.141 -4.762 -14.148 1 97.31 184 PHE A C 1
ATOM 1458 O O . PHE A 1 184 ? -17.172 -3.994 -14.156 1 97.31 184 PHE A O 1
ATOM 1465 N N . PRO A 1 185 ? -19.391 -4.297 -14.312 1 95.81 185 PRO A N 1
ATOM 1466 C CA . PRO A 1 185 ? -19.578 -2.861 -14.547 1 95.81 185 PRO A CA 1
ATOM 1467 C C . PRO A 1 185 ? -19.078 -2.01 -13.375 1 95.81 185 PRO A C 1
ATOM 1469 O O . PRO A 1 185 ? -18.469 -0.962 -13.586 1 95.81 185 PRO A O 1
ATOM 1472 N N . GLY A 1 186 ? -19.406 -2.424 -12.203 1 95 186 GLY A N 1
ATOM 1473 C CA . GLY A 1 186 ? -18.906 -1.708 -11.031 1 95 186 GLY A CA 1
ATOM 1474 C C . GLY A 1 186 ? -17.391 -1.726 -10.914 1 95 186 GLY A C 1
ATOM 1475 O O . GLY A 1 186 ? -16.781 -0.735 -10.508 1 95 186 GLY A O 1
ATOM 1476 N N . TYR A 1 187 ? -16.844 -2.814 -11.32 1 96.75 187 TYR A N 1
ATOM 1477 C CA . TYR A 1 187 ? -15.383 -2.947 -11.305 1 96.75 187 TYR A CA 1
ATOM 1478 C C . TYR A 1 187 ? -14.742 -1.961 -12.273 1 96.75 187 TYR A C 1
ATOM 1480 O O . TYR A 1 187 ? -13.773 -1.279 -11.922 1 96.75 187 TYR A O 1
ATOM 1488 N N . VAL A 1 188 ? -15.25 -1.855 -13.445 1 96.38 188 VAL A N 1
ATOM 1489 C CA . VAL A 1 188 ? -14.727 -0.947 -14.453 1 96.38 188 VAL A CA 1
ATOM 1490 C C . VAL A 1 188 ? -14.852 0.496 -13.969 1 96.38 188 VAL A C 1
ATOM 1492 O O . VAL A 1 188 ? -13.93 1.297 -14.141 1 96.38 188 VAL A O 1
ATOM 1495 N N . PHE A 1 189 ? -15.945 0.722 -13.406 1 94.19 189 PHE A N 1
ATOM 1496 C CA . PHE A 1 189 ? -16.141 2.061 -12.867 1 94.19 189 PHE A CA 1
ATOM 1497 C C . PHE A 1 189 ? -15.109 2.371 -11.789 1 94.19 189 PHE A C 1
ATOM 1499 O O . PHE A 1 189 ? -14.539 3.467 -11.766 1 94.19 189 PHE A O 1
ATOM 1506 N N . LYS A 1 190 ? -14.883 1.452 -10.914 1 94.94 190 LYS A N 1
ATOM 1507 C CA . LYS A 1 190 ? -13.914 1.652 -9.844 1 94.94 190 LYS A CA 1
ATOM 1508 C C . LYS A 1 190 ? -12.523 1.938 -10.406 1 94.94 190 LYS A C 1
ATOM 1510 O O . LYS A 1 190 ? -11.805 2.801 -9.898 1 94.94 190 LYS A O 1
ATOM 1515 N N . GLN A 1 191 ? -12.148 1.271 -11.406 1 96.38 191 GLN A N 1
ATOM 1516 C CA . GLN A 1 191 ? -10.836 1.479 -12.016 1 96.38 191 GLN A CA 1
ATOM 1517 C C . GLN A 1 191 ? -10.758 2.848 -12.688 1 96.38 191 GLN A C 1
ATOM 1519 O O . GLN A 1 191 ? -9.719 3.518 -12.609 1 96.38 191 GLN A O 1
ATOM 1524 N N . THR A 1 192 ? -11.82 3.238 -13.297 1 94.75 192 THR A N 1
ATOM 1525 C CA . THR A 1 192 ? -11.867 4.566 -13.898 1 94.75 192 THR A CA 1
ATOM 1526 C C . THR A 1 192 ? -11.781 5.648 -12.828 1 94.75 192 THR A C 1
ATOM 1528 O O . THR A 1 192 ? -11.062 6.637 -12.992 1 94.75 192 THR A O 1
ATOM 1531 N N . ALA A 1 193 ? -12.492 5.406 -11.789 1 92.56 193 ALA A N 1
ATOM 1532 C CA . ALA A 1 193 ? -12.445 6.34 -10.664 1 92.56 193 ALA A CA 1
ATOM 1533 C C . ALA A 1 193 ? -11.031 6.434 -10.094 1 92.56 193 ALA A C 1
ATOM 1535 O O . ALA A 1 193 ? -10.586 7.512 -9.695 1 92.56 193 ALA A O 1
ATOM 1536 N N . ASN A 1 194 ? -10.344 5.336 -10.016 1 95.25 194 ASN A N 1
ATOM 1537 C CA . ASN A 1 194 ? -8.969 5.324 -9.523 1 95.25 194 ASN A CA 1
ATOM 1538 C C . ASN A 1 194 ? -8.055 6.172 -10.398 1 95.25 194 ASN A C 1
ATOM 1540 O O . ASN A 1 194 ? -7.188 6.891 -9.883 1 95.25 194 ASN A O 1
ATOM 1544 N N . VAL A 1 195 ? -8.273 6.125 -11.68 1 95.62 195 VAL A N 1
ATOM 1545 C CA . VAL A 1 195 ? -7.457 6.902 -12.609 1 95.62 195 VAL A CA 1
ATOM 1546 C C . VAL A 1 195 ? -7.746 8.391 -12.422 1 95.62 195 VAL A C 1
ATOM 1548 O O . VAL A 1 195 ? -6.82 9.203 -12.367 1 95.62 195 VAL A O 1
ATOM 1551 N N . VAL A 1 196 ? -8.977 8.727 -12.312 1 93.19 196 VAL A N 1
ATOM 1552 C CA . VAL A 1 196 ? -9.367 10.117 -12.141 1 93.19 196 VAL A CA 1
ATOM 1553 C C . VAL A 1 196 ? -8.836 10.648 -10.805 1 93.19 196 VAL A C 1
ATOM 1555 O O . VAL A 1 196 ? -8.312 11.766 -10.734 1 93.19 196 VAL A O 1
ATOM 1558 N N . GLN A 1 197 ? -8.984 9.828 -9.836 1 92.19 197 GLN A N 1
ATOM 1559 C CA . GLN A 1 197 ? -8.492 10.203 -8.516 1 92.19 197 GLN A CA 1
ATOM 1560 C C . GLN A 1 197 ? -6.98 10.422 -8.531 1 92.19 197 GLN A C 1
ATOM 1562 O O . GLN A 1 197 ? -6.477 11.328 -7.867 1 92.19 197 GLN A O 1
ATOM 1567 N N . LEU A 1 198 ? -6.336 9.641 -9.203 1 95.12 198 LEU A N 1
ATOM 1568 C CA . LEU A 1 198 ? -4.891 9.758 -9.336 1 95.12 198 LEU A CA 1
ATOM 1569 C C . LEU A 1 198 ? -4.512 11.078 -10.008 1 95.12 198 LEU A C 1
ATOM 1571 O O . LEU A 1 198 ? -3.633 11.797 -9.523 1 95.12 198 LEU A O 1
ATOM 1575 N N . LYS A 1 199 ? -5.145 11.406 -11.039 1 94.25 199 LYS A N 1
ATOM 1576 C CA . LYS A 1 199 ? -4.887 12.648 -11.758 1 94.25 199 LYS A CA 1
ATOM 1577 C C . LYS A 1 199 ? -5.195 13.867 -10.898 1 94.25 199 LYS A C 1
ATOM 1579 O O . LYS A 1 199 ? -4.418 14.82 -10.852 1 94.25 199 LYS A O 1
ATOM 1584 N N . ARG A 1 200 ? -6.258 13.781 -10.227 1 92 200 ARG A N 1
ATOM 1585 C CA . ARG A 1 200 ? -6.66 14.891 -9.359 1 92 200 ARG A CA 1
ATOM 1586 C C . ARG A 1 200 ? -5.668 15.07 -8.211 1 92 200 ARG A C 1
ATOM 1588 O O . ARG A 1 200 ? -5.312 16.203 -7.871 1 92 200 ARG A O 1
ATOM 1595 N N . ALA A 1 201 ? -5.328 13.984 -7.652 1 93.88 201 ALA A N 1
ATOM 1596 C CA . ALA A 1 201 ? -4.367 14.055 -6.551 1 93.88 201 ALA A CA 1
ATOM 1597 C C . ALA A 1 201 ? -3.047 14.656 -7.016 1 93.88 201 ALA A C 1
ATOM 1599 O O . ALA A 1 201 ? -2.455 15.484 -6.312 1 93.88 201 ALA A O 1
ATOM 1600 N N . ALA A 1 202 ? -2.619 14.289 -8.164 1 95.44 202 ALA A N 1
ATOM 1601 C CA . ALA A 1 202 ? -1.379 14.828 -8.719 1 95.44 202 ALA A CA 1
ATOM 1602 C C . ALA A 1 202 ? -1.478 16.328 -8.93 1 95.44 202 ALA A C 1
ATOM 1604 O O . ALA A 1 202 ? -0.541 17.078 -8.609 1 95.44 202 ALA A O 1
ATOM 1605 N N . LEU A 1 203 ? -2.576 16.781 -9.367 1 94.38 203 LEU A N 1
ATOM 1606 C CA . LEU A 1 203 ? -2.781 18.203 -9.617 1 94.38 203 LEU A CA 1
ATOM 1607 C C . LEU A 1 203 ? -2.83 18.984 -8.312 1 94.38 203 LEU A C 1
ATOM 1609 O O . LEU A 1 203 ? -2.291 20.094 -8.234 1 94.38 203 LEU A O 1
ATOM 1613 N N . ILE A 1 204 ? -3.441 18.422 -7.367 1 92.81 204 ILE A N 1
ATOM 1614 C CA . ILE A 1 204 ? -3.512 19.062 -6.066 1 92.81 204 ILE A CA 1
ATOM 1615 C C . ILE A 1 204 ? -2.107 19.219 -5.484 1 92.81 204 ILE A C 1
ATOM 1617 O O . ILE A 1 204 ? -1.74 20.281 -4.984 1 92.81 204 ILE A O 1
ATOM 1621 N N . LEU A 1 205 ? -1.381 18.188 -5.578 1 95.19 205 LEU A N 1
ATOM 1622 C CA . LEU A 1 205 ? -0.016 18.203 -5.062 1 95.19 205 LEU A CA 1
ATOM 1623 C C . LEU A 1 205 ? 0.834 19.219 -5.828 1 95.19 205 LEU A C 1
ATOM 1625 O O . LEU A 1 205 ? 1.594 19.984 -5.227 1 95.19 205 LEU A O 1
ATOM 1629 N N . ALA A 1 206 ? 0.674 19.203 -7.113 1 95.94 206 ALA A N 1
ATOM 1630 C CA . ALA A 1 206 ? 1.43 20.125 -7.945 1 95.94 206 ALA A CA 1
ATOM 1631 C C . ALA A 1 206 ? 1.066 21.578 -7.617 1 95.94 206 ALA A C 1
ATOM 1633 O O . ALA A 1 206 ? 1.939 22.453 -7.566 1 95.94 206 ALA A O 1
ATOM 1634 N N . ASP A 1 207 ? -0.169 21.812 -7.41 1 94.19 207 ASP A N 1
ATOM 1635 C CA . ASP A 1 207 ? -0.639 23.156 -7.062 1 94.19 207 ASP A CA 1
ATOM 1636 C C . ASP A 1 207 ? -0.051 23.609 -5.727 1 94.19 207 ASP A C 1
ATOM 1638 O O . ASP A 1 207 ? 0.396 24.75 -5.598 1 94.19 207 ASP A O 1
ATOM 1642 N N . ASN A 1 208 ? -0.104 22.766 -4.789 1 93.69 208 ASN A N 1
ATOM 1643 C CA . ASN A 1 208 ? 0.466 23.078 -3.486 1 93.69 208 ASN A CA 1
ATOM 1644 C C . ASN A 1 208 ? 1.97 23.328 -3.574 1 93.69 208 ASN A C 1
ATOM 1646 O O . ASN A 1 208 ? 2.498 24.219 -2.908 1 93.69 208 ASN A O 1
ATOM 1650 N N . ASP A 1 209 ? 2.633 22.516 -4.328 1 95.31 209 ASP A N 1
ATOM 1651 C CA . ASP A 1 209 ? 4.07 22.688 -4.52 1 95.31 209 ASP A CA 1
ATOM 1652 C C . ASP A 1 209 ? 4.383 24.031 -5.184 1 95.31 209 ASP A C 1
ATOM 1654 O O . ASP A 1 209 ? 5.355 24.688 -4.824 1 95.31 209 ASP A O 1
ATOM 1658 N N . ALA A 1 210 ? 3.58 24.375 -6.121 1 94.75 210 ALA A N 1
ATOM 1659 C CA . ALA A 1 210 ? 3.758 25.656 -6.797 1 94.75 210 ALA A CA 1
ATOM 1660 C C . ALA A 1 210 ? 3.572 26.812 -5.828 1 94.75 210 ALA A C 1
ATOM 1662 O O . ALA A 1 210 ? 4.352 27.766 -5.836 1 94.75 210 ALA A O 1
ATOM 1663 N N . LYS A 1 211 ? 2.572 26.688 -5.055 1 92.31 211 LYS A N 1
ATOM 1664 C CA . LYS A 1 211 ? 2.324 27.719 -4.055 1 92.31 211 LYS A CA 1
ATOM 1665 C C . LYS A 1 211 ? 3.508 27.859 -3.1 1 92.31 211 LYS A C 1
ATOM 1667 O O . LYS A 1 211 ? 3.941 28.969 -2.795 1 92.31 211 LYS A O 1
ATOM 1672 N N . ASN A 1 212 ? 3.979 26.75 -2.664 1 91.81 212 ASN A N 1
ATOM 1673 C CA . ASN A 1 212 ? 5.113 26.766 -1.747 1 91.81 212 ASN A CA 1
ATOM 1674 C C . ASN A 1 212 ? 6.359 27.344 -2.4 1 91.81 212 ASN A C 1
ATOM 1676 O O . ASN A 1 212 ? 7.117 28.078 -1.758 1 91.81 212 ASN A O 1
ATOM 1680 N N . ALA A 1 213 ? 6.586 27.016 -3.641 1 91.88 213 ALA A N 1
ATOM 1681 C CA . ALA A 1 213 ? 7.734 27.531 -4.375 1 91.88 213 ALA A CA 1
ATOM 1682 C C . ALA A 1 213 ? 7.633 29.047 -4.539 1 91.88 213 ALA A C 1
ATOM 1684 O O . ALA A 1 213 ? 8.625 29.766 -4.398 1 91.88 213 ALA A O 1
ATOM 1685 N N . ASN A 1 214 ? 6.461 29.516 -4.844 1 93.38 214 ASN A N 1
ATOM 1686 C CA . ASN A 1 214 ? 6.238 30.938 -5.023 1 93.38 214 ASN A CA 1
ATOM 1687 C C . ASN A 1 214 ? 6.363 31.703 -3.705 1 93.38 214 ASN A C 1
ATOM 1689 O O . ASN A 1 214 ? 6.805 32.844 -3.684 1 93.38 214 ASN A O 1
ATOM 1693 N N . GLU A 1 215 ? 5.984 31.109 -2.654 1 90.75 215 GLU A N 1
ATOM 1694 C CA . GLU A 1 215 ? 6.133 31.719 -1.341 1 90.75 215 GLU A CA 1
ATOM 1695 C C . GLU A 1 215 ? 7.602 31.844 -0.943 1 90.75 215 GLU A C 1
ATOM 1697 O O . GLU A 1 215 ? 8.008 32.812 -0.333 1 90.75 215 GLU A O 1
ATOM 1702 N N . LYS A 1 216 ? 8.344 30.875 -1.285 1 86.69 216 LYS A N 1
ATOM 1703 C CA . LYS A 1 216 ? 9.781 30.891 -0.997 1 86.69 216 LYS A CA 1
ATOM 1704 C C . LYS A 1 216 ? 10.492 31.969 -1.82 1 86.69 216 LYS A C 1
ATOM 1706 O O . LYS A 1 216 ? 11.477 32.562 -1.365 1 86.69 216 LYS A O 1
ATOM 1711 N N . ASN A 1 217 ? 10.047 32.188 -3.014 1 84 217 ASN A N 1
ATOM 1712 C CA . ASN A 1 217 ? 10.648 33.188 -3.893 1 84 217 ASN A CA 1
ATOM 1713 C C . ASN A 1 217 ? 10.32 34.625 -3.436 1 84 217 ASN A C 1
ATOM 1715 O O . ASN A 1 217 ? 11.055 35.562 -3.748 1 84 217 ASN A O 1
ATOM 1719 N N . LYS A 1 218 ? 9.242 34.812 -2.744 1 82.25 218 LYS A N 1
ATOM 1720 C CA . LYS A 1 218 ? 8.883 36.125 -2.242 1 82.25 218 LYS A CA 1
ATOM 1721 C C . LYS A 1 218 ? 9.766 36.531 -1.059 1 82.25 218 LYS A C 1
ATOM 1723 O O . LYS A 1 218 ? 10.023 37.719 -0.833 1 82.25 218 LYS A O 1
ATOM 1728 N N . THR A 1 219 ? 10.078 35.594 -0.284 1 72 219 THR A N 1
ATOM 1729 C CA . THR A 1 219 ? 10.852 35.875 0.917 1 72 219 THR A CA 1
ATOM 1730 C C . THR A 1 219 ? 12.297 36.219 0.562 1 72 219 THR A C 1
ATOM 1732 O O . THR A 1 219 ? 13.031 36.75 1.391 1 72 219 THR A O 1
ATOM 1735 N N . TYR A 1 220 ? 12.781 36 -0.616 1 59.19 220 TYR A N 1
ATOM 1736 C CA . TYR A 1 220 ? 14.117 36.438 -0.995 1 59.19 220 TYR A CA 1
ATOM 1737 C C . TYR A 1 220 ? 14.062 37.688 -1.883 1 59.19 220 TYR A C 1
ATOM 1739 O O . TYR A 1 220 ? 13.18 37.812 -2.738 1 59.19 220 TYR A O 1
ATOM 1747 N N . MET B 1 1 ? 18.734 50.844 -15.953 1 34.91 1 MET B N 1
ATOM 1748 C CA . MET B 1 1 ? 17.406 50.25 -15.914 1 34.91 1 MET B CA 1
ATOM 1749 C C . MET B 1 1 ? 17.484 48.75 -15.547 1 34.91 1 MET B C 1
ATOM 1751 O O . MET B 1 1 ? 17.891 47.938 -16.359 1 34.91 1 MET B O 1
ATOM 1755 N N . SER B 1 2 ? 18.016 48.344 -14.43 1 41.47 2 SER B N 1
ATOM 1756 C CA . SER B 1 2 ? 18.219 47 -13.891 1 41.47 2 SER B CA 1
ATOM 1757 C C . SER B 1 2 ? 16.953 46.156 -14.031 1 41.47 2 SER B C 1
ATOM 1759 O O . SER B 1 2 ? 15.891 46.531 -13.523 1 41.47 2 SER B O 1
ATOM 1761 N N . SER B 1 3 ? 16.656 45.594 -15.164 1 43.88 3 SER B N 1
ATOM 1762 C CA . SER B 1 3 ? 15.461 44.812 -15.531 1 43.88 3 SER B CA 1
ATOM 1763 C C . SER B 1 3 ? 15.016 43.906 -14.391 1 43.88 3 SER B C 1
ATOM 1765 O O . SER B 1 3 ? 15.75 43 -13.992 1 43.88 3 SER B O 1
ATOM 1767 N N . ASN B 1 4 ? 14.539 44.312 -13.281 1 46.22 4 ASN B N 1
ATOM 1768 C CA . ASN B 1 4 ? 13.883 43.688 -12.125 1 46.22 4 ASN B CA 1
ATOM 1769 C C . ASN B 1 4 ? 13.023 42.5 -12.539 1 46.22 4 ASN B C 1
ATOM 1771 O O . ASN B 1 4 ? 11.844 42.688 -12.859 1 46.22 4 ASN B O 1
ATOM 1775 N N . SER B 1 5 ? 13.32 41.531 -13.398 1 51.53 5 SER B N 1
ATOM 1776 C CA . SER B 1 5 ? 12.562 40.406 -13.938 1 51.53 5 SER B CA 1
ATOM 1777 C C . SER B 1 5 ? 11.875 39.625 -12.836 1 51.53 5 SER B C 1
ATOM 1779 O O . SER B 1 5 ? 12.531 39.094 -11.93 1 51.53 5 SER B O 1
ATOM 1781 N N . THR B 1 6 ? 10.766 39.938 -12.328 1 57.78 6 THR B N 1
ATOM 1782 C CA . THR B 1 6 ? 9.906 39.219 -11.391 1 57.78 6 THR B CA 1
ATOM 1783 C C . THR B 1 6 ? 9.969 37.719 -11.641 1 57.78 6 THR B C 1
ATOM 1785 O O . THR B 1 6 ? 9.797 37.25 -12.773 1 57.78 6 THR B O 1
ATOM 1788 N N . PRO B 1 7 ? 10.68 36.938 -10.789 1 68.12 7 PRO B N 1
ATOM 1789 C CA . PRO B 1 7 ? 10.742 35.5 -11.023 1 68.12 7 PRO B CA 1
ATOM 1790 C C . PRO B 1 7 ? 9.422 34.906 -11.516 1 68.12 7 PRO B C 1
ATOM 1792 O O . PRO B 1 7 ? 8.352 35.406 -11.141 1 68.12 7 PRO B O 1
ATOM 1795 N N . GLU B 1 8 ? 9.398 34.344 -12.688 1 78.69 8 GLU B N 1
ATOM 1796 C CA . GLU B 1 8 ? 8.227 33.75 -13.297 1 78.69 8 GLU B CA 1
ATOM 1797 C C . GLU B 1 8 ? 7.48 32.844 -12.297 1 78.69 8 GLU B C 1
ATOM 1799 O O . GLU B 1 8 ? 8.102 32.094 -11.547 1 78.69 8 GLU B O 1
ATOM 1804 N N . LYS B 1 9 ? 6.234 33.156 -12.055 1 90.56 9 LYS B N 1
ATOM 1805 C CA . LYS B 1 9 ? 5.355 32.438 -11.148 1 90.56 9 LYS B CA 1
ATOM 1806 C C . LYS B 1 9 ? 5.328 30.938 -11.5 1 90.56 9 LYS B C 1
ATOM 1808 O O . LYS B 1 9 ? 5.145 30.578 -12.664 1 90.56 9 LYS B O 1
ATOM 1813 N N . VAL B 1 10 ? 5.734 30.188 -10.562 1 92.94 10 VAL B N 1
ATOM 1814 C CA . VAL B 1 10 ? 5.703 28.734 -10.734 1 92.94 10 VAL B CA 1
ATOM 1815 C C . VAL B 1 10 ? 4.258 28.25 -10.727 1 92.94 10 VAL B C 1
ATOM 1817 O O . VAL B 1 10 ? 3.484 28.594 -9.828 1 92.94 10 VAL B O 1
ATOM 1820 N N . THR B 1 11 ? 3.832 27.578 -11.766 1 94.12 11 THR B N 1
ATOM 1821 C CA . THR B 1 11 ? 2.486 27.031 -11.867 1 94.12 11 THR B CA 1
ATOM 1822 C C . THR B 1 11 ? 2.508 25.516 -11.641 1 94.12 11 THR B C 1
ATOM 1824 O O . THR B 1 11 ? 3.578 24.906 -11.586 1 94.12 11 THR B O 1
ATOM 1827 N N . ALA B 1 12 ? 1.346 24.969 -11.461 1 94.94 12 ALA B N 1
ATOM 1828 C CA . ALA B 1 12 ? 1.213 23.516 -11.297 1 94.94 12 ALA B CA 1
ATOM 1829 C C . ALA B 1 12 ? 1.785 22.766 -12.492 1 94.94 12 ALA B C 1
ATOM 1831 O O . ALA B 1 12 ? 2.385 21.703 -12.344 1 94.94 12 ALA B O 1
ATOM 1832 N N . GLU B 1 13 ? 1.559 23.328 -13.633 1 95.31 13 GLU B N 1
ATOM 1833 C CA . GLU B 1 13 ? 2.066 22.703 -14.852 1 95.31 13 GLU B CA 1
ATOM 1834 C C . GLU B 1 13 ? 3.592 22.641 -14.844 1 95.31 13 GLU B C 1
ATOM 1836 O O . GLU B 1 13 ? 4.18 21.656 -15.289 1 95.31 13 GLU B O 1
ATOM 1841 N N . HIS B 1 14 ? 4.16 23.672 -14.375 1 95.5 14 HIS B N 1
ATOM 1842 C CA . HIS B 1 14 ? 5.613 23.672 -14.258 1 95.5 14 HIS B CA 1
ATOM 1843 C C . HIS B 1 14 ? 6.098 22.547 -13.352 1 95.5 14 HIS B C 1
ATOM 1845 O O . HIS B 1 14 ? 7.07 21.859 -13.672 1 95.5 14 HIS B O 1
ATOM 1851 N N . VAL B 1 15 ? 5.449 22.375 -12.289 1 96 15 VAL B N 1
ATOM 1852 C CA . VAL B 1 15 ? 5.84 21.359 -11.32 1 96 15 VAL B CA 1
ATOM 1853 C C . VAL B 1 15 ? 5.672 19.969 -11.922 1 96 15 VAL B C 1
ATOM 1855 O O . VAL B 1 15 ? 6.523 19.094 -11.734 1 96 15 VAL B O 1
ATOM 1858 N N . LEU B 1 16 ? 4.602 19.781 -12.672 1 96.25 16 LEU B N 1
ATOM 1859 C CA . LEU B 1 16 ? 4.324 18.5 -13.289 1 96.25 16 LEU B CA 1
ATOM 1860 C C . LEU B 1 16 ? 5.453 18.094 -14.227 1 96.25 16 LEU B C 1
ATOM 1862 O O . LEU B 1 16 ? 5.703 16.891 -14.43 1 96.25 16 LEU B O 1
ATOM 1866 N N . TRP B 1 17 ? 6.113 19.141 -14.695 1 96.06 17 TRP B N 1
ATOM 1867 C CA . TRP B 1 17 ? 7.133 18.828 -15.695 1 96.06 17 TRP B CA 1
ATOM 1868 C C . TRP B 1 17 ? 8.523 19.156 -15.172 1 96.06 17 TRP B C 1
ATOM 1870 O O . TRP B 1 17 ? 9.453 19.375 -15.945 1 96.06 17 TRP B O 1
ATOM 1880 N N . TYR B 1 18 ? 8.633 19.234 -13.852 1 95.62 18 TYR B N 1
ATOM 1881 C CA . TYR B 1 18 ? 9.961 19.297 -13.25 1 95.62 18 TYR B CA 1
ATOM 1882 C C . TYR B 1 18 ? 10.844 18.172 -13.742 1 95.62 18 TYR B C 1
ATOM 1884 O O . TYR B 1 18 ? 10.359 17.094 -14.07 1 95.62 18 TYR B O 1
ATOM 1892 N N . ILE B 1 19 ? 12.086 18.359 -13.758 1 95.62 19 ILE B N 1
ATOM 1893 C CA . ILE B 1 19 ? 13.047 17.375 -14.242 1 95.62 19 ILE B CA 1
ATOM 1894 C C . ILE B 1 19 ? 12.93 16.078 -13.422 1 95.62 19 ILE B C 1
ATOM 1896 O O . ILE B 1 19 ? 12.781 14.992 -13.977 1 95.62 19 ILE B O 1
ATOM 1900 N N . PRO B 1 20 ? 12.945 16.156 -12.102 1 96.06 20 PRO B N 1
ATOM 1901 C CA . PRO B 1 20 ? 12.82 14.93 -11.32 1 96.06 20 PRO B CA 1
ATOM 1902 C C . PRO B 1 20 ? 11.5 14.203 -11.578 1 96.06 20 PRO B C 1
ATOM 1904 O O . PRO B 1 20 ? 11.453 12.977 -11.555 1 96.06 20 PRO B O 1
ATOM 1907 N N . ASN B 1 21 ? 10.445 14.938 -11.82 1 97.44 21 ASN B N 1
ATOM 1908 C CA . ASN B 1 21 ? 9.164 14.305 -12.094 1 97.44 21 ASN B CA 1
ATOM 1909 C C . ASN B 1 21 ? 9.164 13.586 -13.438 1 97.44 21 ASN B C 1
ATOM 1911 O O . ASN B 1 21 ? 8.562 12.516 -13.57 1 97.44 21 ASN B O 1
ATOM 1915 N N . LYS B 1 22 ? 9.82 14.172 -14.383 1 97.12 22 LYS B N 1
ATOM 1916 C CA . LYS B 1 22 ? 9.977 13.5 -15.664 1 97.12 22 LYS B CA 1
ATOM 1917 C C . LYS B 1 22 ? 10.703 12.164 -15.5 1 97.12 22 LYS B C 1
ATOM 1919 O O . LYS B 1 22 ? 10.328 11.164 -16.109 1 97.12 22 LYS B O 1
ATOM 1924 N N . ILE B 1 23 ? 11.719 12.195 -14.734 1 97 23 ILE B N 1
ATOM 1925 C CA . ILE B 1 23 ? 12.469 10.977 -14.453 1 97 23 ILE B CA 1
ATOM 1926 C C . ILE B 1 23 ? 11.562 9.961 -13.766 1 97 23 ILE B C 1
ATOM 1928 O O . ILE B 1 23 ? 11.594 8.773 -14.078 1 97 23 ILE B O 1
ATOM 1932 N N . GLY B 1 24 ? 10.727 10.461 -12.859 1 96.94 24 GLY B N 1
ATOM 1933 C CA . GLY B 1 24 ? 9.766 9.594 -12.188 1 96.94 24 GLY B CA 1
ATOM 1934 C C . GLY B 1 24 ? 8.789 8.938 -13.141 1 96.94 24 GLY B C 1
ATOM 1935 O O . GLY B 1 24 ? 8.453 7.762 -12.984 1 96.94 24 GLY B O 1
ATOM 1936 N N . TYR B 1 25 ? 8.359 9.758 -14.148 1 97.5 25 TYR B N 1
ATOM 1937 C CA . TYR B 1 25 ? 7.445 9.203 -15.141 1 97.5 25 TYR B CA 1
ATOM 1938 C C . TYR B 1 25 ? 8.117 8.094 -15.945 1 97.5 25 TYR B C 1
ATOM 1940 O O . TYR B 1 25 ? 7.504 7.062 -16.219 1 97.5 25 TYR B O 1
ATOM 1948 N N . VAL B 1 26 ? 9.32 8.266 -16.266 1 97.5 26 VAL B N 1
ATOM 1949 C CA . VAL B 1 26 ? 10.062 7.25 -17.016 1 97.5 26 VAL B CA 1
ATOM 1950 C C . VAL B 1 26 ? 10.234 6.004 -16.141 1 97.5 26 VAL B C 1
ATOM 1952 O O . VAL B 1 26 ? 10.141 4.879 -16.641 1 97.5 26 VAL B O 1
ATOM 1955 N N . ARG B 1 27 ? 10.422 6.258 -14.859 1 97.31 27 ARG B N 1
ATOM 1956 C CA . ARG B 1 27 ? 10.547 5.145 -13.922 1 97.31 27 ARG B CA 1
ATOM 1957 C C . ARG B 1 27 ? 9.281 4.289 -13.922 1 97.31 27 ARG B C 1
ATOM 1959 O O . ARG B 1 27 ? 9.359 3.057 -13.953 1 97.31 27 ARG B O 1
ATOM 1966 N N . VAL B 1 28 ? 8.188 4.926 -13.875 1 97.38 28 VAL B N 1
ATOM 1967 C CA . VAL B 1 28 ? 6.906 4.223 -13.852 1 97.38 28 VAL B CA 1
ATOM 1968 C C . VAL B 1 28 ? 6.738 3.418 -15.141 1 97.38 28 VAL B C 1
ATOM 1970 O O . VAL B 1 28 ? 6.332 2.254 -15.102 1 97.38 28 VAL B O 1
ATOM 1973 N N . ILE B 1 29 ? 7.09 3.996 -16.266 1 97.44 29 ILE B N 1
ATOM 1974 C CA . ILE B 1 29 ? 6.938 3.359 -17.562 1 97.44 29 ILE B CA 1
ATOM 1975 C C . ILE B 1 29 ? 7.871 2.152 -17.656 1 97.44 29 ILE B C 1
ATOM 1977 O O . ILE B 1 29 ? 7.457 1.073 -18.094 1 97.44 29 ILE B O 1
ATOM 1981 N N . THR B 1 30 ? 9.094 2.338 -17.281 1 97.56 30 THR B N 1
ATOM 1982 C CA . THR B 1 30 ? 10.055 1.245 -17.359 1 97.56 30 THR B CA 1
ATOM 1983 C C . THR B 1 30 ? 9.664 0.103 -16.422 1 97.56 30 THR B C 1
ATOM 1985 O O . THR B 1 30 ? 9.805 -1.07 -16.781 1 97.56 30 THR B O 1
ATOM 1988 N N . ALA B 1 31 ? 9.172 0.434 -15.258 1 96.94 31 ALA B N 1
ATOM 1989 C CA . ALA B 1 31 ? 8.695 -0.598 -14.336 1 96.94 31 ALA B CA 1
ATOM 1990 C C . ALA B 1 31 ? 7.516 -1.364 -14.93 1 96.94 31 ALA B C 1
ATOM 1992 O O . ALA B 1 31 ? 7.492 -2.598 -14.898 1 96.94 31 ALA B O 1
ATOM 1993 N N . ALA B 1 32 ? 6.582 -0.645 -15.516 1 97.31 32 ALA B N 1
ATOM 1994 C CA . ALA B 1 32 ? 5.41 -1.277 -16.125 1 97.31 32 ALA B CA 1
ATOM 1995 C C . ALA B 1 32 ? 5.812 -2.17 -17.297 1 97.31 32 ALA B C 1
ATOM 1997 O O . ALA B 1 32 ? 5.316 -3.289 -17.422 1 97.31 32 ALA B O 1
ATOM 1998 N N . LEU B 1 33 ? 6.711 -1.709 -18.094 1 97.19 33 LEU B N 1
ATOM 1999 C CA . LEU B 1 33 ? 7.176 -2.479 -19.25 1 97.19 33 LEU B CA 1
ATOM 2000 C C . LEU B 1 33 ? 7.891 -3.748 -18.797 1 97.19 33 LEU B C 1
ATOM 2002 O O . LEU B 1 33 ? 7.82 -4.777 -19.469 1 97.19 33 LEU B O 1
ATOM 2006 N N . SER B 1 34 ? 8.562 -3.6 -17.703 1 97.38 34 SER B N 1
ATOM 2007 C CA . SER B 1 34 ? 9.281 -4.773 -17.203 1 97.38 34 SER B CA 1
ATOM 2008 C C . SER B 1 34 ? 8.32 -5.91 -16.891 1 97.38 34 SER B C 1
ATOM 2010 O O . SER B 1 34 ? 8.672 -7.086 -17.016 1 97.38 34 SER B O 1
ATOM 2012 N N . PHE B 1 35 ? 7.117 -5.633 -16.5 1 96.94 35 PHE B N 1
ATOM 2013 C CA . PHE B 1 35 ? 6.133 -6.656 -16.156 1 96.94 35 PHE B CA 1
ATOM 2014 C C . PHE B 1 35 ? 5.719 -7.441 -17.391 1 96.94 35 PHE B C 1
ATOM 2016 O O . PHE B 1 35 ? 5.391 -8.625 -17.297 1 96.94 35 PHE B O 1
ATOM 2023 N N . PHE B 1 36 ? 5.77 -6.801 -18.578 1 96.38 36 PHE B N 1
ATOM 2024 C CA . PHE B 1 36 ? 5.332 -7.449 -19.812 1 96.38 36 PHE B CA 1
ATOM 2025 C C . PHE B 1 36 ? 6.398 -8.406 -20.328 1 96.38 36 PHE B C 1
ATOM 2027 O O . PHE B 1 36 ? 6.102 -9.32 -21.094 1 96.38 36 PHE B O 1
ATOM 2034 N N . VAL B 1 37 ? 7.641 -8.273 -19.875 1 95.5 37 VAL B N 1
ATOM 2035 C CA . VAL B 1 37 ? 8.719 -9.07 -20.453 1 95.5 37 VAL B CA 1
ATOM 2036 C C . VAL B 1 37 ? 9.227 -10.07 -19.422 1 95.5 37 VAL B C 1
ATOM 2038 O O . VAL B 1 37 ? 9.984 -10.984 -19.75 1 95.5 37 VAL B O 1
ATOM 2041 N N . MET B 1 38 ? 8.789 -9.984 -18.266 1 93.38 38 MET B N 1
ATOM 2042 C CA . MET B 1 38 ? 9.383 -10.719 -17.156 1 93.38 38 MET B CA 1
ATOM 2043 C C . MET B 1 38 ? 9.188 -12.227 -17.328 1 93.38 38 MET B C 1
ATOM 2045 O O . MET B 1 38 ? 10.047 -13.016 -16.922 1 93.38 38 MET B O 1
ATOM 2049 N N . LYS B 1 39 ? 8.148 -12.641 -17.938 1 92.19 39 LYS B N 1
ATOM 2050 C CA . LYS B 1 39 ? 7.855 -14.062 -18.078 1 92.19 39 LYS B CA 1
ATOM 2051 C C . LYS B 1 39 ? 8.812 -14.734 -19.062 1 92.19 39 LYS B C 1
ATOM 2053 O O . LYS B 1 39 ? 9.375 -15.789 -18.766 1 92.19 39 LYS B O 1
ATOM 2058 N N . ASN B 1 40 ? 9.117 -14.086 -20.188 1 92.31 40 ASN B N 1
ATOM 2059 C CA . ASN B 1 40 ? 9.805 -14.766 -21.281 1 92.31 40 ASN B CA 1
ATOM 2060 C C . ASN B 1 40 ? 11.211 -14.211 -21.5 1 92.31 40 ASN B C 1
ATOM 2062 O O . ASN B 1 40 ? 12.062 -14.883 -22.094 1 92.31 40 ASN B O 1
ATOM 2066 N N . HIS B 1 41 ? 11.445 -13.008 -21 1 93.81 41 HIS B N 1
ATOM 2067 C CA . HIS B 1 41 ? 12.727 -12.359 -21.281 1 93.81 41 HIS B CA 1
ATOM 2068 C C . HIS B 1 41 ? 13.367 -11.844 -20 1 93.81 41 HIS B C 1
ATOM 2070 O O . HIS B 1 41 ? 13.352 -10.641 -19.734 1 93.81 41 HIS B O 1
ATOM 2076 N N . PRO B 1 42 ? 14.07 -12.75 -19.328 1 92.81 42 PRO B N 1
ATOM 2077 C CA . PRO B 1 42 ? 14.656 -12.336 -18.047 1 92.81 42 PRO B CA 1
ATOM 2078 C C . PRO B 1 42 ? 15.719 -11.25 -18.203 1 92.81 42 PRO B C 1
ATOM 2080 O O . PRO B 1 42 ? 15.867 -10.398 -17.328 1 92.81 42 PRO B O 1
ATOM 2083 N N . THR B 1 43 ? 16.484 -11.281 -19.266 1 94.38 43 THR B N 1
ATOM 2084 C CA . THR B 1 43 ? 17.516 -10.266 -19.5 1 94.38 43 THR B CA 1
ATOM 2085 C C . THR B 1 43 ? 16.875 -8.891 -19.703 1 94.38 43 THR B C 1
ATOM 2087 O O . THR B 1 43 ? 17.328 -7.902 -19.109 1 94.38 43 THR B O 1
ATOM 2090 N N . ALA B 1 44 ? 15.859 -8.875 -20.531 1 95.12 44 ALA B N 1
ATOM 2091 C CA . ALA B 1 44 ? 15.148 -7.617 -20.75 1 95.12 44 ALA B CA 1
ATOM 2092 C C . ALA B 1 44 ? 14.523 -7.109 -19.453 1 95.12 44 ALA B C 1
ATOM 2094 O O . ALA B 1 44 ? 14.539 -5.906 -19.172 1 95.12 44 ALA B O 1
ATOM 2095 N N . PHE B 1 45 ? 13.961 -8.023 -18.672 1 95.62 45 PHE B N 1
ATOM 2096 C CA . PHE B 1 45 ? 13.391 -7.66 -17.391 1 95.62 45 PHE B CA 1
ATOM 2097 C C . PHE B 1 45 ? 14.445 -7.039 -16.484 1 95.62 45 PHE B C 1
ATOM 2099 O O . PHE B 1 45 ? 14.211 -5.996 -15.867 1 95.62 45 PHE B O 1
ATOM 2106 N N . THR B 1 46 ? 15.555 -7.723 -16.422 1 94.12 46 THR B N 1
ATOM 2107 C CA . THR B 1 46 ? 16.625 -7.254 -15.547 1 94.12 46 THR B CA 1
ATOM 2108 C C . THR B 1 46 ? 17.062 -5.844 -15.93 1 94.12 46 THR B C 1
ATOM 2110 O O . THR B 1 46 ? 17.234 -4.98 -15.07 1 94.12 46 THR B O 1
ATOM 2113 N N . TRP B 1 47 ? 17.156 -5.562 -17.141 1 95.94 47 TRP B N 1
ATOM 2114 C CA . TRP B 1 47 ? 17.594 -4.25 -17.609 1 95.94 47 TRP B CA 1
ATOM 2115 C C . TRP B 1 47 ? 16.531 -3.193 -17.328 1 95.94 47 TRP B C 1
ATOM 2117 O O . TRP B 1 47 ? 16.828 -2.119 -16.797 1 95.94 47 TRP B O 1
ATOM 2127 N N . LEU B 1 48 ? 15.336 -3.506 -17.688 1 96.56 48 LEU B N 1
ATOM 2128 C CA . LEU B 1 48 ? 14.25 -2.551 -17.516 1 96.56 48 LEU B CA 1
ATOM 2129 C C . LEU B 1 48 ? 14.023 -2.258 -16.031 1 96.56 48 LEU B C 1
ATOM 2131 O O . LEU B 1 48 ? 13.93 -1.096 -15.633 1 96.56 48 LEU B O 1
ATOM 2135 N N . TYR B 1 49 ? 13.977 -3.314 -15.266 1 96 49 TYR B N 1
ATOM 2136 C CA . TYR B 1 49 ? 13.703 -3.168 -13.836 1 96 49 TYR B CA 1
ATOM 2137 C C . TYR B 1 49 ? 14.859 -2.457 -13.133 1 96 49 TYR B C 1
ATOM 2139 O O . TYR B 1 49 ? 14.633 -1.601 -12.273 1 96 49 TYR B O 1
ATOM 2147 N N . SER B 1 50 ? 16.062 -2.811 -13.5 1 94.12 50 SER B N 1
ATOM 2148 C CA . SER B 1 50 ? 17.219 -2.146 -12.922 1 94.12 50 SER B CA 1
ATOM 2149 C C . SER B 1 50 ? 17.266 -0.67 -13.305 1 94.12 50 SER B C 1
ATOM 2151 O O . SER B 1 50 ? 17.625 0.178 -12.492 1 94.12 50 SER B O 1
ATOM 2153 N N . THR B 1 51 ? 16.969 -0.432 -14.508 1 95.88 51 THR B N 1
ATOM 2154 C CA . THR B 1 51 ? 16.906 0.958 -14.945 1 95.88 51 THR B CA 1
ATOM 2155 C C . THR B 1 51 ? 15.891 1.743 -14.117 1 95.88 51 THR B C 1
ATOM 2157 O O . THR B 1 51 ? 16.172 2.861 -13.68 1 95.88 51 THR B O 1
ATOM 2160 N N . SER B 1 52 ? 14.758 1.184 -13.93 1 95.81 52 SER B N 1
ATOM 2161 C CA . SER B 1 52 ? 13.734 1.834 -13.117 1 95.81 52 SER B CA 1
ATOM 2162 C C . SER B 1 52 ? 14.258 2.129 -11.711 1 95.81 52 SER B C 1
ATOM 2164 O O . SER B 1 52 ? 14.023 3.215 -11.172 1 95.81 52 SER B O 1
ATOM 2166 N N . CYS B 1 53 ? 14.969 1.229 -11.133 1 91.62 53 CYS B N 1
ATOM 2167 C CA . CYS B 1 53 ? 15.5 1.394 -9.789 1 91.62 53 CYS B CA 1
ATOM 2168 C C . CYS B 1 53 ? 16.578 2.467 -9.758 1 91.62 53 CYS B C 1
ATOM 2170 O O . CYS B 1 53 ? 16.672 3.242 -8.805 1 91.62 53 CYS B O 1
ATOM 2172 N N . LEU B 1 54 ? 17.391 2.51 -10.758 1 91.19 54 LEU B N 1
ATOM 2173 C CA . LEU B 1 54 ? 18.484 3.486 -10.828 1 91.19 54 LEU B CA 1
ATOM 2174 C C . LEU B 1 54 ? 17.922 4.895 -11.023 1 91.19 54 LEU B C 1
ATOM 2176 O O . LEU B 1 54 ? 18.5 5.863 -10.508 1 91.19 54 LEU B O 1
ATOM 2180 N N . LEU B 1 55 ? 16.859 4.918 -11.758 1 94.38 55 LEU B N 1
ATOM 2181 C CA . LEU B 1 55 ? 16.234 6.215 -11.984 1 94.38 55 LEU B CA 1
ATOM 2182 C C . LEU B 1 55 ? 15.695 6.793 -10.68 1 94.38 55 LEU B C 1
ATOM 2184 O O . LEU B 1 55 ? 15.477 8 -10.578 1 94.38 55 LEU B O 1
ATOM 2188 N N . ASP B 1 56 ? 15.438 5.941 -9.703 1 92.44 56 ASP B N 1
ATOM 2189 C CA . ASP B 1 56 ? 15.016 6.379 -8.375 1 92.44 56 ASP B CA 1
ATOM 2190 C C . ASP B 1 56 ? 16.078 7.258 -7.727 1 92.44 56 ASP B C 1
ATOM 2192 O O . ASP B 1 56 ? 15.781 8.336 -7.219 1 92.44 56 ASP B O 1
ATOM 2196 N N . ALA B 1 57 ? 17.328 6.832 -7.773 1 87.5 57 ALA B N 1
ATOM 2197 C CA . ALA B 1 57 ? 18.438 7.594 -7.219 1 87.5 57 ALA B CA 1
ATOM 2198 C C . ALA B 1 57 ? 18.672 8.883 -8.008 1 87.5 57 ALA B C 1
ATOM 2200 O O . ALA B 1 57 ? 18.969 9.922 -7.426 1 87.5 57 ALA B O 1
ATOM 2201 N N . LEU B 1 58 ? 18.438 8.766 -9.227 1 91.75 58 LEU B N 1
ATOM 2202 C CA . LEU B 1 58 ? 18.703 9.898 -10.102 1 91.75 58 LEU B CA 1
ATOM 2203 C C . LEU B 1 58 ? 17.672 11.008 -9.867 1 91.75 58 LEU B C 1
ATOM 2205 O O . LEU B 1 58 ? 18.031 12.188 -9.836 1 91.75 58 LEU B O 1
ATOM 2209 N N . ASP B 1 59 ? 16.438 10.633 -9.789 1 93.12 59 ASP B N 1
ATOM 2210 C CA . ASP B 1 59 ? 15.422 11.664 -9.625 1 93.12 59 ASP B CA 1
ATOM 2211 C C . ASP B 1 59 ? 15.602 12.406 -8.305 1 93.12 59 ASP B C 1
ATOM 2213 O O . ASP B 1 59 ? 15.383 13.617 -8.234 1 93.12 59 ASP B O 1
ATOM 2217 N N . GLY B 1 60 ? 16.016 11.695 -7.219 1 89.62 60 GLY B N 1
ATOM 2218 C CA . GLY B 1 60 ? 16.312 12.359 -5.961 1 89.62 60 GLY B CA 1
ATOM 2219 C C . GLY B 1 60 ? 17.5 13.312 -6.055 1 89.62 60 GLY B C 1
ATOM 2220 O O . GLY B 1 60 ? 17.438 14.43 -5.543 1 89.62 60 GLY B O 1
ATOM 2221 N N . THR B 1 61 ? 18.5 12.891 -6.723 1 90.62 61 THR B N 1
ATOM 2222 C CA . THR B 1 61 ? 19.703 13.711 -6.887 1 90.62 61 THR B CA 1
ATOM 2223 C C . THR B 1 61 ? 19.406 14.945 -7.727 1 90.62 61 THR B C 1
ATOM 2225 O O . THR B 1 61 ? 19.844 16.047 -7.398 1 90.62 61 THR B O 1
ATOM 2228 N N . MET B 1 62 ? 18.641 14.773 -8.758 1 93.19 62 MET B N 1
ATOM 2229 C CA . MET B 1 62 ? 18.297 15.891 -9.641 1 93.19 62 MET B CA 1
ATOM 2230 C C . MET B 1 62 ? 17.375 16.875 -8.945 1 93.19 62 MET B C 1
ATOM 2232 O O . MET B 1 62 ? 17.453 18.078 -9.18 1 93.19 62 MET B O 1
ATOM 2236 N N . ALA B 1 63 ? 16.484 16.344 -8.109 1 92.69 63 ALA B N 1
ATOM 2237 C CA . ALA B 1 63 ? 15.586 17.219 -7.355 1 92.69 63 ALA B CA 1
ATOM 2238 C C . ALA B 1 63 ? 16.375 18.203 -6.488 1 92.69 63 ALA B C 1
ATOM 2240 O O . ALA B 1 63 ? 16.047 19.391 -6.426 1 92.69 63 ALA B O 1
ATOM 2241 N N . ARG B 1 64 ? 17.406 17.703 -5.898 1 91.38 64 ARG B N 1
ATOM 2242 C CA . ARG B 1 64 ? 18.234 18.531 -5.027 1 91.38 64 ARG B CA 1
ATOM 2243 C C . ARG B 1 64 ? 19.141 19.453 -5.844 1 91.38 64 ARG B C 1
ATOM 2245 O O . ARG B 1 64 ? 19.328 20.625 -5.496 1 91.38 64 ARG B O 1
ATOM 2252 N N . LYS B 1 65 ? 19.641 18.969 -6.887 1 93.44 65 LYS B N 1
ATOM 2253 C CA . LYS B 1 65 ? 20.547 19.719 -7.734 1 93.44 65 LYS B CA 1
ATOM 2254 C C . LYS B 1 65 ? 19.859 20.938 -8.344 1 93.44 65 LYS B C 1
ATOM 2256 O O . LYS B 1 65 ? 20.438 22.031 -8.391 1 93.44 65 LYS B O 1
ATOM 2261 N N . TYR B 1 66 ? 18.609 20.781 -8.805 1 94.12 66 TYR B N 1
ATOM 2262 C CA . TYR B 1 66 ? 17.906 21.859 -9.492 1 94.12 66 TYR B CA 1
ATOM 2263 C C . TYR B 1 66 ? 16.953 22.594 -8.539 1 94.12 66 TYR B C 1
ATOM 2265 O O . TYR B 1 66 ? 16.141 23.406 -8.977 1 94.12 66 TYR B O 1
ATOM 2273 N N . ASN B 1 67 ? 16.969 22.266 -7.309 1 92.25 67 ASN B N 1
ATOM 2274 C CA . ASN B 1 67 ? 16.109 22.859 -6.301 1 92.25 67 ASN B CA 1
ATOM 2275 C C . ASN B 1 67 ? 14.633 22.703 -6.668 1 92.25 67 ASN B C 1
ATOM 2277 O O . ASN B 1 67 ? 13.867 23.672 -6.633 1 92.25 67 ASN B O 1
ATOM 2281 N N . GLN B 1 68 ? 14.359 21.547 -7.152 1 94.5 68 GLN B N 1
ATOM 2282 C CA . GLN B 1 68 ? 13 21.203 -7.562 1 94.5 68 GLN B CA 1
ATOM 2283 C C . GLN B 1 68 ? 12.414 20.109 -6.68 1 94.5 68 GLN B C 1
ATOM 2285 O O . GLN B 1 68 ? 11.805 19.172 -7.18 1 94.5 68 GLN B O 1
ATOM 2290 N N 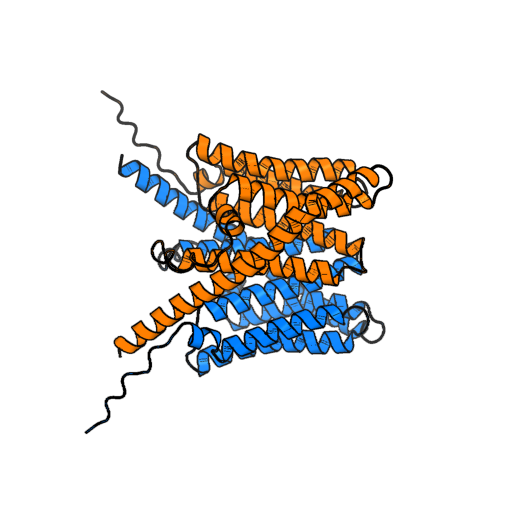. VAL B 1 69 ? 12.695 20.219 -5.391 1 92.69 69 VAL B N 1
ATOM 2291 C CA . VAL B 1 69 ? 12.102 19.266 -4.449 1 92.69 69 VAL B CA 1
ATOM 2292 C C . VAL B 1 69 ? 10.617 19.562 -4.273 1 92.69 69 VAL B C 1
ATOM 2294 O O . VAL B 1 69 ? 10.234 20.703 -3.994 1 92.69 69 VAL B O 1
ATOM 2297 N N . SER B 1 70 ? 9.773 18.625 -4.551 1 94.94 70 SER B N 1
ATOM 2298 C CA . SER B 1 70 ? 8.328 18.797 -4.469 1 94.94 70 SER B CA 1
ATOM 2299 C C . SER B 1 70 ? 7.668 17.609 -3.789 1 94.94 70 SER B C 1
ATOM 2301 O O . SER B 1 70 ? 8.242 16.516 -3.734 1 94.94 70 SER B O 1
ATOM 2303 N N . SER B 1 71 ? 6.52 17.828 -3.26 1 94.38 71 SER B N 1
ATOM 2304 C CA . SER B 1 71 ? 5.734 16.75 -2.672 1 94.38 71 SER B CA 1
ATOM 2305 C C . SER B 1 71 ? 5.258 15.766 -3.738 1 94.38 71 SER B C 1
ATOM 2307 O O . SER B 1 71 ? 5.188 14.562 -3.494 1 94.38 71 SER B O 1
ATOM 2309 N N . LEU B 1 72 ? 4.938 16.281 -4.867 1 96.12 72 LEU B N 1
ATOM 2310 C CA . LEU B 1 72 ? 4.52 15.414 -5.961 1 96.12 72 LEU B CA 1
ATOM 2311 C C . LEU B 1 72 ? 5.613 14.406 -6.305 1 96.12 72 LEU B C 1
ATOM 2313 O O . LEU B 1 72 ? 5.348 13.211 -6.402 1 96.12 72 LEU B O 1
ATOM 2317 N N . GLY B 1 73 ? 6.785 14.922 -6.477 1 96.06 73 GLY B N 1
ATOM 2318 C CA . GLY B 1 73 ? 7.906 14.047 -6.773 1 96.06 73 GLY B CA 1
ATOM 2319 C C . GLY B 1 73 ? 8.172 13.023 -5.68 1 96.06 73 GLY B C 1
ATOM 2320 O O . GLY B 1 73 ? 8.469 11.859 -5.969 1 96.06 73 GLY B O 1
ATOM 2321 N N . ALA B 1 74 ? 8.062 13.461 -4.473 1 92.94 74 ALA B N 1
ATOM 2322 C CA . ALA B 1 74 ? 8.297 12.578 -3.33 1 92.94 74 ALA B CA 1
ATOM 2323 C C . ALA B 1 74 ? 7.281 11.445 -3.293 1 92.94 74 ALA B C 1
ATOM 2325 O O . ALA B 1 74 ? 7.645 10.281 -3.109 1 92.94 74 ALA B O 1
ATOM 2326 N N . VAL B 1 75 ? 6.09 11.766 -3.469 1 94.81 75 VAL B N 1
ATOM 2327 C CA . VAL B 1 75 ? 5.035 10.758 -3.404 1 94.81 75 VAL B CA 1
ATOM 2328 C C . VAL B 1 75 ? 5.141 9.828 -4.609 1 94.81 75 VAL B C 1
ATOM 2330 O O . VAL B 1 75 ? 4.945 8.617 -4.484 1 94.81 75 VAL B O 1
ATOM 2333 N N . LEU B 1 76 ? 5.363 10.406 -5.746 1 96.12 76 LEU B N 1
ATOM 2334 C CA . LEU B 1 76 ? 5.562 9.594 -6.945 1 96.12 76 LEU B CA 1
ATOM 2335 C C . LEU B 1 76 ? 6.652 8.555 -6.727 1 96.12 76 LEU B C 1
ATOM 2337 O O . LEU B 1 76 ? 6.5 7.395 -7.121 1 96.12 76 LEU B O 1
ATOM 2341 N N . ASP B 1 77 ? 7.703 9.016 -6.102 1 94.25 77 ASP B N 1
ATOM 2342 C CA . ASP B 1 77 ? 8.812 8.109 -5.785 1 94.25 77 ASP B CA 1
ATOM 2343 C C . ASP B 1 77 ? 8.359 6.996 -4.844 1 94.25 77 ASP B C 1
ATOM 2345 O O . ASP B 1 77 ? 8.625 5.82 -5.098 1 94.25 77 ASP B O 1
ATOM 2349 N N . MET B 1 78 ? 7.66 7.316 -3.871 1 93.12 78 MET B N 1
ATOM 2350 C CA . MET B 1 78 ? 7.223 6.355 -2.861 1 93.12 78 MET B CA 1
ATOM 2351 C C . MET B 1 78 ? 6.281 5.32 -3.467 1 93.12 78 MET B C 1
ATOM 2353 O O . MET B 1 78 ? 6.418 4.125 -3.205 1 93.12 78 MET B O 1
ATOM 2357 N N . VAL B 1 79 ? 5.344 5.734 -4.27 1 95.81 79 VAL B N 1
ATOM 2358 C CA . VAL B 1 79 ? 4.328 4.824 -4.793 1 95.81 79 VAL B CA 1
ATOM 2359 C C . VAL B 1 79 ? 4.938 3.949 -5.883 1 95.81 79 VAL B C 1
ATOM 2361 O O . VAL B 1 79 ? 4.551 2.787 -6.043 1 95.81 79 VAL B O 1
ATOM 2364 N N . THR B 1 80 ? 5.863 4.504 -6.66 1 96.56 80 THR B N 1
ATOM 2365 C CA . THR B 1 80 ? 6.512 3.707 -7.695 1 96.56 80 THR B CA 1
ATOM 2366 C C . THR B 1 80 ? 7.309 2.562 -7.074 1 96.56 80 THR B C 1
ATOM 2368 O O . THR B 1 80 ? 7.273 1.434 -7.57 1 96.56 80 THR B O 1
ATOM 2371 N N . ASP B 1 81 ? 7.992 2.904 -6 1 94.38 81 ASP B N 1
ATOM 2372 C CA . ASP B 1 81 ? 8.742 1.874 -5.297 1 94.38 81 ASP B CA 1
ATOM 2373 C C . ASP B 1 81 ? 7.832 0.745 -4.828 1 94.38 81 ASP B C 1
ATOM 2375 O O . ASP B 1 81 ? 8.117 -0.431 -5.059 1 94.38 81 ASP B O 1
ATOM 2379 N N . ARG B 1 82 ? 6.766 1.081 -4.262 1 95.31 82 ARG B N 1
ATOM 2380 C CA . ARG B 1 82 ? 5.84 0.099 -3.707 1 95.31 82 ARG B CA 1
ATOM 2381 C C . ARG B 1 82 ? 5.145 -0.684 -4.816 1 95.31 82 ARG B C 1
ATOM 2383 O O . ARG B 1 82 ? 4.93 -1.892 -4.691 1 95.31 82 ARG B O 1
ATOM 2390 N N . SER B 1 83 ? 4.727 -0.021 -5.867 1 96.88 83 SER B N 1
ATOM 2391 C CA . SER B 1 83 ? 4.043 -0.684 -6.973 1 96.88 83 SER B CA 1
ATOM 2392 C C . SER B 1 83 ? 4.965 -1.662 -7.688 1 96.88 83 SER B C 1
ATOM 2394 O O . SER B 1 83 ? 4.547 -2.758 -8.062 1 96.88 83 SER B O 1
ATOM 2396 N N . SER B 1 84 ? 6.203 -1.228 -7.93 1 96.75 84 SER B N 1
ATOM 2397 C CA . SER B 1 84 ? 7.148 -2.107 -8.609 1 96.75 84 SER B CA 1
ATOM 2398 C C . SER B 1 84 ? 7.434 -3.357 -7.785 1 96.75 84 SER B C 1
ATOM 2400 O O . SER B 1 84 ? 7.414 -4.473 -8.312 1 96.75 84 SER B O 1
ATOM 2402 N N . THR B 1 85 ? 7.656 -3.146 -6.527 1 96.5 85 THR B N 1
ATOM 2403 C CA . THR B 1 85 ? 7.906 -4.281 -5.641 1 96.5 85 THR B CA 1
ATOM 2404 C C . THR B 1 85 ? 6.68 -5.188 -5.57 1 96.5 85 THR B C 1
ATOM 2406 O O . THR B 1 85 ? 6.809 -6.414 -5.605 1 96.5 85 THR B O 1
ATOM 2409 N N . ALA B 1 86 ? 5.531 -4.629 -5.469 1 97.75 86 ALA B N 1
ATOM 2410 C CA . ALA B 1 86 ? 4.293 -5.398 -5.426 1 97.75 86 ALA B CA 1
ATOM 2411 C C . ALA B 1 86 ? 4.133 -6.246 -6.688 1 97.75 86 ALA B C 1
ATOM 2413 O O . ALA B 1 86 ? 3.748 -7.418 -6.609 1 97.75 86 ALA B O 1
ATOM 2414 N N . GLY B 1 87 ? 4.383 -5.605 -7.84 1 97.56 87 GLY B N 1
ATOM 2415 C CA . GLY B 1 87 ? 4.316 -6.352 -9.086 1 97.56 87 GLY B CA 1
ATOM 2416 C C . GLY B 1 87 ? 5.285 -7.516 -9.141 1 97.56 87 GLY B C 1
ATOM 2417 O O . GLY B 1 87 ? 4.941 -8.594 -9.625 1 97.56 87 GLY B O 1
ATOM 2418 N N . LEU B 1 88 ? 6.48 -7.246 -8.695 1 97 88 LEU B N 1
ATOM 2419 C CA . LEU B 1 88 ? 7.477 -8.312 -8.656 1 97 88 LEU B CA 1
ATOM 2420 C C . LEU B 1 88 ? 7.012 -9.453 -7.75 1 97 88 LEU B C 1
ATOM 2422 O O . LEU B 1 88 ? 7.137 -10.625 -8.109 1 97 88 LEU B O 1
ATOM 2426 N N . MET B 1 89 ? 6.434 -9.164 -6.645 1 97.69 89 MET B N 1
ATOM 2427 C CA . MET B 1 89 ? 5.949 -10.172 -5.703 1 97.69 89 MET B CA 1
ATOM 2428 C C . MET B 1 89 ? 4.805 -10.977 -6.309 1 97.69 89 MET B C 1
ATOM 2430 O O . MET B 1 89 ? 4.703 -12.188 -6.082 1 97.69 89 MET B O 1
ATOM 2434 N N . CYS B 1 90 ? 3.951 -10.305 -7.066 1 97.69 90 CYS B N 1
ATOM 2435 C CA . CYS B 1 90 ? 2.871 -11.008 -7.75 1 97.69 90 CYS B CA 1
ATOM 2436 C C . CYS B 1 90 ? 3.424 -12.094 -8.664 1 97.69 90 CYS B C 1
ATOM 2438 O O . CYS B 1 90 ? 2.92 -13.219 -8.672 1 97.69 90 CYS B O 1
ATOM 2440 N N . PHE B 1 91 ? 4.469 -11.75 -9.383 1 97.75 91 PHE B N 1
ATOM 2441 C CA . PHE B 1 91 ? 5.055 -12.719 -10.305 1 97.75 91 PHE B CA 1
ATOM 2442 C C . PHE B 1 91 ? 5.746 -13.844 -9.547 1 97.75 91 PHE B C 1
ATOM 2444 O O . PHE B 1 91 ? 5.723 -15 -9.977 1 97.75 91 PHE B O 1
ATOM 2451 N N . LEU B 1 92 ? 6.355 -13.5 -8.461 1 97.31 92 LEU B N 1
ATOM 2452 C CA . LEU B 1 92 ? 7.008 -14.523 -7.645 1 97.31 92 LEU B CA 1
ATOM 2453 C C . LEU B 1 92 ? 5.98 -15.484 -7.066 1 97.31 92 LEU B C 1
ATOM 2455 O O . LEU B 1 92 ? 6.27 -16.672 -6.887 1 97.31 92 LEU B O 1
ATOM 2459 N N . CYS B 1 93 ? 4.805 -15.016 -6.762 1 97.25 93 CYS B N 1
ATOM 2460 C CA . CYS B 1 93 ? 3.729 -15.906 -6.344 1 97.25 93 CYS B CA 1
ATOM 2461 C C . CYS B 1 93 ? 3.432 -16.953 -7.418 1 97.25 93 CYS B C 1
ATOM 2463 O O . CYS B 1 93 ? 3.199 -18.125 -7.113 1 97.25 93 CYS B O 1
ATOM 2465 N N . VAL B 1 94 ? 3.434 -16.5 -8.648 1 96.81 94 VAL B N 1
ATOM 2466 C CA . VAL B 1 94 ? 3.145 -17.391 -9.781 1 96.81 94 VAL B CA 1
ATOM 2467 C C . VAL B 1 94 ? 4.211 -18.469 -9.875 1 96.81 94 VAL B C 1
ATOM 2469 O O . VAL B 1 94 ? 3.895 -19.641 -10.094 1 96.81 94 VAL B O 1
ATOM 2472 N N . GLN B 1 95 ? 5.441 -18.078 -9.656 1 95.62 95 GLN B N 1
ATOM 2473 C CA . GLN B 1 95 ? 6.555 -18.984 -9.883 1 95.62 95 GLN B CA 1
ATOM 2474 C C . GLN B 1 95 ? 6.848 -19.812 -8.633 1 95.62 95 GLN B C 1
ATOM 2476 O O . GLN B 1 95 ? 7.352 -20.938 -8.734 1 95.62 95 GLN B O 1
ATOM 2481 N N . TYR B 1 96 ? 6.555 -19.266 -7.484 1 96.19 96 TYR B N 1
ATOM 2482 C CA . TYR B 1 96 ? 6.699 -19.969 -6.211 1 96.19 96 TYR B CA 1
ATOM 2483 C C . TYR B 1 96 ? 5.367 -20.047 -5.477 1 96.19 96 TYR B C 1
ATOM 2485 O O . TYR B 1 96 ? 5.223 -19.5 -4.379 1 96.19 96 TYR B O 1
ATOM 2493 N N . PRO B 1 97 ? 4.488 -20.891 -5.977 1 95.12 97 PRO B N 1
ATOM 2494 C CA . PRO B 1 97 ? 3.148 -20.922 -5.387 1 95.12 97 PRO B CA 1
ATOM 2495 C C . PRO B 1 97 ? 3.146 -21.438 -3.949 1 95.12 97 PRO B C 1
ATOM 2497 O O . PRO B 1 97 ? 2.244 -21.109 -3.176 1 95.12 97 PRO B O 1
ATOM 2500 N N . GLN B 1 98 ? 4.121 -22.234 -3.566 1 94.94 98 GLN B N 1
ATOM 2501 C CA . GLN B 1 98 ? 4.207 -22.75 -2.203 1 94.94 98 GLN B CA 1
ATOM 2502 C C . GLN B 1 98 ? 4.449 -21.625 -1.202 1 94.94 98 GLN B C 1
ATOM 2504 O O . GLN B 1 98 ? 4.16 -21.781 -0.013 1 94.94 98 GLN B O 1
ATOM 2509 N N . TRP B 1 99 ? 5.023 -20.484 -1.66 1 96.19 99 TRP B N 1
ATOM 2510 C CA . TRP B 1 99 ? 5.344 -19.375 -0.781 1 96.19 99 TRP B CA 1
ATOM 2511 C C . TRP B 1 99 ? 4.387 -18.203 -1.012 1 96.19 99 TRP B C 1
ATOM 2513 O O . TRP B 1 99 ? 4.691 -17.062 -0.654 1 96.19 99 TRP B O 1
ATOM 2523 N N . CYS B 1 100 ? 3.301 -18.5 -1.61 1 96.94 100 CYS B N 1
ATOM 2524 C CA . CYS B 1 100 ? 2.336 -17.469 -1.949 1 96.94 100 CYS B CA 1
ATOM 2525 C C . CYS B 1 100 ? 1.887 -16.703 -0.703 1 96.94 100 CYS B C 1
ATOM 2527 O O . CYS B 1 100 ? 1.858 -15.477 -0.695 1 96.94 100 CYS B O 1
ATOM 2529 N N . VAL B 1 101 ? 1.567 -17.484 0.389 1 97.5 101 VAL B N 1
ATOM 2530 C CA . VAL B 1 101 ? 1.077 -16.859 1.618 1 97.5 101 VAL B CA 1
ATOM 2531 C C . VAL B 1 101 ? 2.145 -15.93 2.193 1 97.5 101 VAL B C 1
ATOM 2533 O O . VAL B 1 101 ? 1.83 -14.852 2.693 1 97.5 101 VAL B O 1
ATOM 2536 N N . PHE B 1 102 ? 3.355 -16.359 2.074 1 97.69 102 PHE B N 1
ATOM 2537 C CA . PHE B 1 102 ? 4.465 -15.539 2.545 1 97.69 102 PHE B CA 1
ATOM 2538 C C . PHE B 1 102 ? 4.5 -14.203 1.808 1 97.69 102 PHE B C 1
ATOM 2540 O O . PHE B 1 102 ? 4.59 -13.141 2.432 1 97.69 102 PHE B O 1
ATOM 2547 N N . PHE B 1 103 ? 4.445 -14.227 0.481 1 97.94 103 PHE B N 1
ATOM 2548 C CA . PHE B 1 103 ? 4.496 -13.008 -0.325 1 97.94 103 PHE B CA 1
ATOM 2549 C C . PHE B 1 103 ? 3.279 -12.133 -0.058 1 97.94 103 PHE B C 1
ATOM 2551 O O . PHE B 1 103 ? 3.385 -10.906 -0.037 1 97.94 103 PHE B O 1
ATOM 2558 N N . GLN B 1 104 ? 2.119 -12.758 0.163 1 98.12 104 GLN B N 1
ATOM 2559 C CA . GLN B 1 104 ? 0.904 -12.023 0.484 1 98.12 104 GLN B CA 1
ATOM 2560 C C . GLN B 1 104 ? 1.064 -11.234 1.784 1 98.12 104 GLN B C 1
ATOM 2562 O O . GLN B 1 104 ? 0.711 -10.055 1.853 1 98.12 104 GLN B O 1
ATOM 2567 N N . LEU B 1 105 ? 1.602 -11.859 2.771 1 97.94 105 LEU B N 1
ATOM 2568 C CA . LEU B 1 105 ? 1.765 -11.227 4.078 1 97.94 105 LEU B CA 1
ATOM 2569 C C . LEU B 1 105 ? 2.834 -10.141 4.027 1 97.94 105 LEU B C 1
ATOM 2571 O O . LEU B 1 105 ? 2.67 -9.078 4.625 1 97.94 105 LEU B O 1
ATOM 2575 N N . MET B 1 106 ? 3.916 -10.398 3.301 1 98 106 MET B N 1
ATOM 2576 C CA . MET B 1 106 ? 4.977 -9.406 3.17 1 98 106 MET B CA 1
ATOM 2577 C C . MET B 1 106 ? 4.484 -8.188 2.395 1 98 106 MET B C 1
ATOM 2579 O O . MET B 1 106 ? 4.848 -7.055 2.713 1 98 106 MET B O 1
ATOM 2583 N N . LEU B 1 107 ? 3.721 -8.43 1.376 1 97.88 107 LEU B N 1
ATOM 2584 C CA . LEU B 1 107 ? 3.127 -7.34 0.611 1 97.88 107 LEU B CA 1
ATOM 2585 C C . LEU B 1 107 ? 2.211 -6.492 1.491 1 97.88 107 LEU B C 1
ATOM 2587 O O . LEU B 1 107 ? 2.289 -5.262 1.474 1 97.88 107 LEU B O 1
ATOM 2591 N N . GLY B 1 108 ? 1.355 -7.172 2.291 1 97.75 108 GLY B N 1
ATOM 2592 C CA . GLY B 1 108 ? 0.507 -6.461 3.232 1 97.75 108 GLY B CA 1
ATOM 2593 C C . GLY B 1 108 ? 1.289 -5.633 4.234 1 97.75 108 GLY B C 1
ATOM 2594 O O . GLY B 1 108 ? 0.916 -4.496 4.535 1 97.75 108 GLY B O 1
ATOM 2595 N N . LEU B 1 109 ? 2.326 -6.191 4.719 1 97.62 109 LEU B N 1
ATOM 2596 C CA . LEU B 1 109 ? 3.168 -5.48 5.676 1 97.62 109 LEU B CA 1
ATOM 2597 C C . LEU B 1 109 ? 3.783 -4.238 5.043 1 97.62 109 LEU B C 1
ATOM 2599 O O . LEU B 1 109 ? 3.805 -3.17 5.656 1 97.62 109 LEU B O 1
ATOM 2603 N N . ASP B 1 110 ? 4.27 -4.371 3.863 1 97.06 110 ASP B N 1
ATOM 2604 C CA . ASP B 1 110 ? 4.891 -3.254 3.152 1 97.06 110 ASP B CA 1
ATOM 2605 C C . ASP B 1 110 ? 3.891 -2.121 2.934 1 97.06 110 ASP B C 1
ATOM 2607 O O . ASP B 1 110 ? 4.18 -0.964 3.246 1 97.06 110 ASP B O 1
ATOM 2611 N N . ILE B 1 111 ? 2.738 -2.48 2.457 1 96.44 111 ILE B N 1
ATOM 2612 C CA . ILE B 1 111 ? 1.699 -1.495 2.182 1 96.44 111 ILE B CA 1
ATOM 2613 C C . ILE B 1 111 ? 1.269 -0.821 3.482 1 96.44 111 ILE B C 1
ATOM 2615 O O . ILE B 1 111 ? 1.253 0.409 3.574 1 96.44 111 ILE B O 1
ATOM 2619 N N . THR B 1 112 ? 1.01 -1.604 4.48 1 97.12 112 THR B N 1
ATOM 2620 C CA . THR B 1 112 ? 0.453 -1.1 5.73 1 97.12 112 THR B CA 1
ATOM 2621 C C . THR B 1 112 ? 1.47 -0.227 6.461 1 97.12 112 THR B C 1
ATOM 2623 O O . THR B 1 112 ? 1.136 0.862 6.934 1 97.12 112 THR B O 1
ATOM 2626 N N . SER B 1 113 ? 2.645 -0.676 6.52 1 96.38 113 SER B N 1
ATOM 2627 C CA . SER B 1 113 ? 3.672 0.059 7.25 1 96.38 113 SER B CA 1
ATOM 2628 C C . SER B 1 113 ? 3.92 1.428 6.625 1 96.38 113 SER B C 1
ATOM 2630 O O . SER B 1 113 ? 3.945 2.441 7.328 1 96.38 113 SER B O 1
ATOM 2632 N N . HIS B 1 114 ? 3.996 1.453 5.344 1 94.75 114 HIS B N 1
ATOM 2633 C CA . HIS B 1 114 ? 4.316 2.709 4.672 1 94.75 114 HIS B CA 1
ATOM 2634 C C . HIS B 1 114 ? 3.117 3.648 4.66 1 94.75 114 HIS B C 1
ATOM 2636 O O . HIS B 1 114 ? 3.27 4.859 4.844 1 94.75 114 HIS B O 1
ATOM 2642 N N . TYR B 1 115 ? 1.997 3.115 4.469 1 94.94 115 TYR B N 1
ATOM 2643 C CA . TYR B 1 115 ? 0.784 3.924 4.461 1 94.94 115 TYR B CA 1
ATOM 2644 C C . TYR B 1 115 ? 0.545 4.562 5.828 1 94.94 115 TYR B C 1
ATOM 2646 O O . TYR B 1 115 ? 0.322 5.77 5.922 1 94.94 115 TYR B O 1
ATOM 2654 N N . MET B 1 116 ? 0.642 3.785 6.848 1 95.12 116 MET B N 1
ATOM 2655 C CA . MET B 1 116 ? 0.379 4.281 8.195 1 95.12 116 MET B CA 1
ATOM 2656 C C . MET B 1 116 ? 1.459 5.266 8.633 1 95.12 116 MET B C 1
ATOM 2658 O O . MET B 1 116 ? 1.163 6.262 9.297 1 95.12 116 MET B O 1
ATOM 2662 N N . HIS B 1 117 ? 2.629 4.957 8.242 1 93.12 117 HIS B N 1
ATOM 2663 C CA . HIS B 1 117 ? 3.721 5.863 8.586 1 93.12 117 HIS B CA 1
ATOM 2664 C C . HIS B 1 117 ? 3.537 7.219 7.91 1 93.12 117 HIS B C 1
ATOM 2666 O O . HIS B 1 117 ? 3.705 8.258 8.555 1 93.12 117 HIS B O 1
ATOM 2672 N N . MET B 1 118 ? 3.244 7.199 6.703 1 92.5 118 MET B N 1
ATOM 2673 C CA . MET B 1 118 ? 3.027 8.445 5.969 1 92.5 118 MET B CA 1
ATOM 2674 C C . MET B 1 118 ? 1.857 9.227 6.555 1 92.5 118 MET B C 1
ATOM 2676 O O . MET B 1 118 ? 1.955 10.438 6.762 1 92.5 118 MET B O 1
ATOM 2680 N N . TYR B 1 119 ? 0.774 8.539 6.867 1 92.81 119 TYR B N 1
ATOM 2681 C CA . TYR B 1 119 ? -0.394 9.18 7.457 1 92.81 119 TYR B CA 1
ATOM 2682 C C . TYR B 1 119 ? -0.043 9.828 8.789 1 92.81 119 TYR B C 1
ATOM 2684 O O . TYR B 1 119 ? -0.405 10.984 9.039 1 92.81 119 TYR B O 1
ATOM 2692 N N . ALA B 1 120 ? 0.666 9.125 9.57 1 92.62 120 ALA B N 1
ATOM 2693 C CA . ALA B 1 120 ? 1.055 9.609 10.891 1 92.62 120 ALA B CA 1
ATOM 2694 C C . ALA B 1 120 ? 1.975 10.828 10.781 1 92.62 120 ALA B C 1
ATOM 2696 O O . ALA B 1 120 ? 1.809 11.805 11.516 1 92.62 120 ALA B O 1
ATOM 2697 N N . SER B 1 121 ? 2.871 10.805 9.867 1 88.81 121 SER B N 1
ATOM 2698 C CA . SER B 1 121 ? 3.832 11.891 9.688 1 88.81 121 SER B CA 1
ATOM 2699 C C . SER B 1 121 ? 3.148 13.156 9.203 1 88.81 121 SER B C 1
ATOM 2701 O O . SER B 1 121 ? 3.488 14.258 9.641 1 88.81 121 SER B O 1
ATOM 2703 N N . LEU B 1 122 ? 2.191 13.008 8.383 1 87.44 122 LEU B N 1
ATOM 2704 C CA . LEU B 1 122 ? 1.508 14.164 7.805 1 87.44 122 LEU B CA 1
ATOM 2705 C C . LEU B 1 122 ? 0.503 14.75 8.789 1 87.44 122 LEU B C 1
ATOM 2707 O O . LEU B 1 122 ? 0.259 15.961 8.789 1 87.44 122 LEU B O 1
ATOM 2711 N N . SER B 1 123 ? -0.085 13.945 9.641 1 86.81 123 SER B N 1
ATOM 2712 C CA . SER B 1 123 ? -1.094 14.406 10.586 1 86.81 123 SER B CA 1
ATOM 2713 C C . SER B 1 123 ? -0.448 15.039 11.82 1 86.81 123 SER B C 1
ATOM 2715 O O . SER B 1 123 ? -1.057 15.883 12.484 1 86.81 123 SER B O 1
ATOM 2717 N N . ALA B 1 124 ? 0.64 14.484 12.367 1 76.88 124 ALA B N 1
ATOM 2718 C CA . ALA B 1 124 ? 1.313 14.992 13.562 1 76.88 124 ALA B CA 1
ATOM 2719 C C . ALA B 1 124 ? 1.872 16.391 13.32 1 76.88 124 ALA B C 1
ATOM 2721 O O . ALA B 1 124 ? 2.061 17.156 14.266 1 76.88 124 ALA B O 1
ATOM 2722 N N . GLY B 1 125 ? 1.633 16.922 12.359 1 60.59 125 GLY B N 1
ATOM 2723 C CA . GLY B 1 125 ? 2.305 18.188 12.156 1 60.59 125 GLY B CA 1
ATOM 2724 C C . GLY B 1 125 ? 3.762 18.172 12.586 1 60.59 125 GLY B C 1
ATOM 2725 O O . GLY B 1 125 ? 4.27 17.141 13.023 1 60.59 125 GLY B O 1
ATOM 2726 N N . LYS B 1 126 ? 4.797 19.031 12.367 1 52.22 126 LYS B N 1
ATOM 2727 C CA . LYS B 1 126 ? 6.223 19.141 12.664 1 52.22 126 LYS B CA 1
ATOM 2728 C C . LYS B 1 126 ? 6.492 18.891 14.148 1 52.22 126 LYS B C 1
ATOM 2730 O O . LYS B 1 126 ? 7.613 18.547 14.531 1 52.22 126 LYS B O 1
ATOM 2735 N N . THR B 1 127 ? 5.656 18.969 15.109 1 42.91 127 THR B N 1
ATOM 2736 C CA . THR B 1 127 ? 6.066 19.109 16.5 1 42.91 127 THR B CA 1
ATOM 2737 C C . THR B 1 127 ? 6.312 17.75 17.141 1 42.91 127 THR B C 1
ATOM 2739 O O . THR B 1 127 ? 6.977 17.641 18.172 1 42.91 127 THR B O 1
ATOM 2742 N N . SER B 1 128 ? 5.609 16.703 16.984 1 47.59 128 SER B N 1
ATOM 2743 C CA . SER B 1 128 ? 5.496 15.617 17.938 1 47.59 128 SER B CA 1
ATOM 2744 C C . SER B 1 128 ? 6.602 14.586 17.75 1 47.59 128 SER B C 1
ATOM 2746 O O . SER B 1 128 ? 6.586 13.523 18.375 1 47.59 128 SER B O 1
ATOM 2748 N N . HIS B 1 129 ? 7.586 14.781 16.969 1 45.16 129 HIS B N 1
ATOM 2749 C CA . HIS B 1 129 ? 8.523 13.695 16.734 1 45.16 129 HIS B CA 1
ATOM 2750 C C . HIS B 1 129 ? 9.281 13.328 18.016 1 45.16 129 HIS B C 1
ATOM 2752 O O . HIS B 1 129 ? 10.078 12.391 18.016 1 45.16 129 HIS B O 1
ATOM 2758 N N . LYS B 1 130 ? 9.242 14.086 19.078 1 43.41 130 LYS B N 1
ATOM 2759 C CA . LYS B 1 130 ? 10.234 13.945 20.141 1 43.41 130 LYS B CA 1
ATOM 2760 C C . LYS B 1 130 ? 10.094 12.609 20.859 1 43.41 130 LYS B C 1
ATOM 2762 O O . LYS B 1 130 ? 11.039 12.133 21.484 1 43.41 130 LYS B O 1
ATOM 2767 N N . SER B 1 131 ? 8.984 11.992 21.125 1 42.28 131 SER B N 1
ATOM 2768 C CA . SER B 1 131 ? 8.898 11.055 22.234 1 42.28 131 SER B CA 1
ATOM 2769 C C . SER B 1 131 ? 9.391 9.664 21.844 1 42.28 131 SER B C 1
ATOM 2771 O O . SER B 1 131 ? 9.555 8.789 22.688 1 42.28 131 SER B O 1
ATOM 2773 N N . VAL B 1 132 ? 9.375 9.188 20.625 1 47.47 132 VAL B N 1
ATOM 2774 C CA . VAL B 1 132 ? 9.352 7.73 20.531 1 47.47 132 VAL B CA 1
ATOM 2775 C C . VAL B 1 132 ? 10.781 7.203 20.375 1 47.47 132 VAL B C 1
ATOM 2777 O O . VAL B 1 132 ? 10.984 6.008 20.172 1 47.47 132 VAL B O 1
ATOM 2780 N N . GLY B 1 133 ? 11.781 7.922 20.484 1 46.25 133 GLY B N 1
ATOM 2781 C CA . GLY B 1 133 ? 13.133 7.488 20.156 1 46.25 133 GLY B CA 1
ATOM 2782 C C . GLY B 1 133 ? 13.742 6.598 21.219 1 46.25 133 GLY B C 1
ATOM 2783 O O . GLY B 1 133 ? 14.844 6.066 21.047 1 46.25 133 GLY B O 1
ATOM 2784 N N . GLU B 1 134 ? 13.328 6.527 22.344 1 49.22 134 GLU B N 1
ATOM 2785 C CA . GLU B 1 134 ? 14.281 6.086 23.359 1 49.22 134 GLU B CA 1
ATOM 2786 C C . GLU B 1 134 ? 14.625 4.609 23.188 1 49.22 134 GLU B C 1
ATOM 2788 O O . GLU B 1 134 ? 15.742 4.191 23.484 1 49.22 134 GLU B O 1
ATOM 2793 N N . GLY B 1 135 ? 13.695 3.723 22.641 1 49.81 135 GLY B N 1
ATOM 2794 C CA . GLY B 1 135 ? 14.055 2.316 22.719 1 49.81 135 GLY B CA 1
ATOM 2795 C C . GLY B 1 135 ? 14.453 1.723 21.391 1 49.81 135 GLY B C 1
ATOM 2796 O O . GLY B 1 135 ? 14.523 0.501 21.234 1 49.81 135 GLY B O 1
ATOM 2797 N N . GLU B 1 136 ? 14.664 2.502 20.5 1 61.62 136 GLU B N 1
ATOM 2798 C CA . GLU B 1 136 ? 14.945 1.911 19.188 1 61.62 136 GLU B CA 1
ATOM 2799 C C . GLU B 1 136 ? 16.422 1.542 19.062 1 61.62 136 GLU B C 1
ATOM 2801 O O . GLU B 1 136 ? 17.281 2.227 19.594 1 61.62 136 GLU B O 1
ATOM 2806 N N . SER B 1 137 ? 16.656 0.28 18.609 1 68.94 137 SER B N 1
ATOM 2807 C CA . SER B 1 137 ? 18 -0.165 18.297 1 68.94 137 SER B CA 1
ATOM 2808 C C . SER B 1 137 ? 18.75 0.87 17.469 1 68.94 137 SER B C 1
ATOM 2810 O O . SER B 1 137 ? 18.141 1.721 16.828 1 68.94 137 SER B O 1
ATOM 2812 N N . ARG B 1 138 ? 20.094 0.905 17.719 1 69.56 138 ARG B N 1
ATOM 2813 C CA . ARG B 1 138 ? 20.969 1.815 16.984 1 69.56 138 ARG B CA 1
ATOM 2814 C C . ARG B 1 138 ? 20.75 1.695 15.484 1 69.56 138 ARG B C 1
ATOM 2816 O O . ARG B 1 138 ? 20.719 2.703 14.773 1 69.56 138 ARG B O 1
ATOM 2823 N N . LEU B 1 139 ? 20.578 0.535 15.156 1 69.81 139 LEU B N 1
ATOM 2824 C CA . LEU B 1 139 ? 20.406 0.299 13.727 1 69.81 139 LEU B CA 1
ATOM 2825 C C . LEU B 1 139 ? 19.078 0.879 13.234 1 69.81 139 LEU B C 1
ATOM 2827 O O . LEU B 1 139 ? 19.016 1.467 12.156 1 69.81 139 LEU B O 1
ATOM 2831 N N . LEU B 1 140 ? 18.203 0.694 13.969 1 74.81 140 LEU B N 1
ATOM 2832 C CA . LEU B 1 140 ? 16.906 1.256 13.609 1 74.81 140 LEU B CA 1
ATOM 2833 C C . LEU B 1 140 ? 16.953 2.781 13.602 1 74.81 140 LEU B C 1
ATOM 2835 O O . LEU B 1 140 ? 16.344 3.424 12.742 1 74.81 140 LEU B O 1
ATOM 2839 N N . HIS B 1 141 ? 17.719 3.244 14.438 1 77.06 141 HIS B N 1
ATOM 2840 C CA . HIS B 1 141 ? 17.891 4.691 14.469 1 77.06 141 HIS B CA 1
ATOM 2841 C C . HIS B 1 141 ? 18.609 5.191 13.219 1 77.06 141 HIS B C 1
ATOM 2843 O O . HIS B 1 141 ? 18.188 6.188 12.617 1 77.06 141 HIS B O 1
ATOM 2849 N N . LEU B 1 142 ? 19.641 4.453 12.938 1 72.31 142 LEU B N 1
ATOM 2850 C CA . LEU B 1 142 ? 20.375 4.824 11.734 1 72.31 142 LEU B CA 1
ATOM 2851 C C . LEU B 1 142 ? 19.484 4.73 10.5 1 72.31 142 LEU B C 1
ATOM 2853 O O . LEU B 1 142 ? 19.578 5.574 9.602 1 72.31 142 LEU B O 1
ATOM 2857 N N . TYR B 1 143 ? 18.734 3.779 10.523 1 72.5 143 TYR B N 1
ATOM 2858 C CA . TYR B 1 143 ? 17.797 3.543 9.43 1 72.5 143 TYR B CA 1
ATOM 2859 C C . TYR B 1 143 ? 16.875 4.738 9.234 1 72.5 143 TYR B C 1
ATOM 2861 O O . TYR B 1 143 ? 16.578 5.121 8.102 1 72.5 143 TYR B O 1
ATOM 2869 N N . TYR B 1 144 ? 16.625 5.348 10.289 1 72.38 144 TYR B N 1
ATOM 2870 C CA . TYR B 1 144 ? 15.648 6.43 10.211 1 72.38 144 TYR B CA 1
ATOM 2871 C C . TYR B 1 144 ? 16.344 7.781 10.086 1 72.38 144 TYR B C 1
ATOM 2873 O O . TYR B 1 144 ? 15.719 8.781 9.727 1 72.38 144 TYR B O 1
ATOM 2881 N N . THR B 1 145 ? 17.688 7.742 10.242 1 74.62 145 THR B N 1
ATOM 2882 C CA . THR B 1 145 ? 18.359 9.039 10.289 1 74.62 145 THR B CA 1
ATOM 2883 C C . THR B 1 145 ? 19.281 9.219 9.094 1 74.62 145 THR B C 1
ATOM 2885 O O . THR B 1 145 ? 19.391 10.32 8.547 1 74.62 145 THR B O 1
ATOM 2888 N N . ARG B 1 146 ? 19.812 8.164 8.719 1 76.25 146 ARG B N 1
ATOM 2889 C CA . ARG B 1 146 ? 20.781 8.273 7.633 1 76.25 146 ARG B CA 1
ATOM 2890 C C . ARG B 1 146 ? 20.188 7.793 6.312 1 76.25 146 ARG B C 1
ATOM 2892 O O . ARG B 1 146 ? 19.766 6.645 6.199 1 76.25 146 ARG B O 1
ATOM 2899 N N . ARG B 1 147 ? 20.375 8.492 5.316 1 79.75 147 ARG B N 1
ATOM 2900 C CA . ARG B 1 147 ? 19.828 8.211 3.998 1 79.75 147 ARG B CA 1
ATOM 2901 C C . ARG B 1 147 ? 20.562 7.055 3.328 1 79.75 147 ARG B C 1
ATOM 2903 O O . ARG B 1 147 ? 19.938 6.25 2.619 1 79.75 147 ARG B O 1
ATOM 2910 N N . ASP B 1 148 ? 21.828 7 3.559 1 81.5 148 ASP B N 1
ATOM 2911 C CA . ASP B 1 148 ? 22.641 5.953 2.941 1 81.5 148 ASP B CA 1
ATOM 2912 C C . ASP B 1 148 ? 22.203 4.57 3.434 1 81.5 148 ASP B C 1
ATOM 2914 O O . ASP B 1 148 ? 22.172 3.615 2.656 1 81.5 148 ASP B O 1
ATOM 2918 N N . VAL B 1 149 ? 21.938 4.551 4.711 1 84.19 149 VAL B N 1
ATOM 2919 C CA . VAL B 1 149 ? 21.531 3.277 5.293 1 84.19 149 VAL B CA 1
ATOM 2920 C C . VAL B 1 149 ? 20.141 2.893 4.773 1 84.19 149 VAL B C 1
ATOM 2922 O O . VAL B 1 149 ? 19.922 1.742 4.395 1 84.19 149 VAL B O 1
ATOM 2925 N N . LEU B 1 150 ? 19.344 3.826 4.746 1 82.44 150 LEU B N 1
ATOM 2926 C CA . LEU B 1 150 ? 18 3.586 4.211 1 82.44 150 LEU B CA 1
ATOM 2927 C C . LEU B 1 150 ? 18.078 3.074 2.775 1 82.44 150 LEU B C 1
ATOM 2929 O O . LEU B 1 150 ? 17.422 2.094 2.428 1 82.44 150 LEU B O 1
ATOM 2933 N N . PHE B 1 151 ? 18.891 3.691 2 1 83.69 151 PHE B N 1
ATOM 2934 C CA . PHE B 1 151 ? 19.047 3.324 0.598 1 83.69 151 PHE B CA 1
ATOM 2935 C C . PHE B 1 151 ? 19.578 1.9 0.465 1 83.69 151 PHE B C 1
ATOM 2937 O O . PHE B 1 151 ? 19.094 1.131 -0.371 1 83.69 151 PHE B O 1
ATOM 2944 N N . THR B 1 152 ? 20.484 1.629 1.315 1 88.06 152 THR B N 1
ATOM 2945 C CA . THR B 1 152 ? 21.109 0.308 1.258 1 88.06 152 THR B CA 1
ATOM 2946 C C . THR B 1 152 ? 20.094 -0.774 1.638 1 88.06 152 THR B C 1
ATOM 2948 O O . THR B 1 152 ? 20 -1.802 0.964 1 88.06 152 THR B O 1
ATOM 2951 N N . ILE B 1 153 ? 19.359 -0.537 2.602 1 89.69 153 ILE B N 1
ATOM 2952 C CA . ILE B 1 153 ? 18.406 -1.521 3.076 1 89.69 153 ILE B CA 1
ATOM 2953 C C . ILE B 1 153 ? 17.297 -1.697 2.041 1 89.69 153 ILE B C 1
ATOM 2955 O O . ILE B 1 153 ? 16.844 -2.818 1.79 1 89.69 153 ILE B O 1
ATOM 2959 N N . CYS B 1 154 ? 16.875 -0.642 1.464 1 88.38 154 CYS B N 1
ATOM 2960 C CA . CYS B 1 154 ? 15.859 -0.71 0.414 1 88.38 154 CYS B CA 1
ATOM 2961 C C . CYS B 1 154 ? 16.391 -1.472 -0.798 1 88.38 154 CYS B C 1
ATOM 2963 O O . CYS B 1 154 ? 15.641 -2.227 -1.43 1 88.38 154 CYS B O 1
ATOM 2965 N N . ALA B 1 155 ? 17.672 -1.23 -1.041 1 90.81 155 ALA B N 1
ATOM 2966 C CA . ALA B 1 155 ? 18.297 -1.952 -2.146 1 90.81 155 ALA B CA 1
ATOM 2967 C C . ALA B 1 155 ? 18.344 -3.451 -1.865 1 90.81 155 ALA B C 1
ATOM 2969 O O . ALA B 1 155 ? 18.078 -4.266 -2.756 1 90.81 155 ALA B O 1
ATOM 2970 N N . PHE B 1 156 ? 18.609 -3.766 -0.674 1 93 156 PHE B N 1
ATOM 2971 C CA . PHE B 1 156 ? 18.656 -5.176 -0.3 1 93 156 PHE B CA 1
ATOM 2972 C C . PHE B 1 156 ? 17.281 -5.809 -0.411 1 93 156 PHE B C 1
ATOM 2974 O O . PHE B 1 156 ? 17.156 -6.961 -0.832 1 93 156 PHE B O 1
ATOM 2981 N N . ASN B 1 157 ? 16.328 -5.117 0.02 1 94.69 157 ASN B N 1
ATOM 2982 C CA . ASN B 1 157 ? 14.961 -5.617 -0.106 1 94.69 157 ASN B CA 1
ATOM 2983 C C . ASN B 1 157 ? 14.609 -5.922 -1.559 1 94.69 157 ASN B C 1
ATOM 2985 O O . ASN B 1 157 ? 14.078 -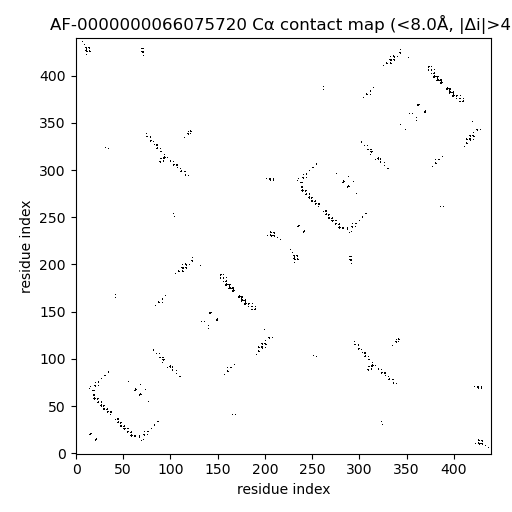6.992 -1.86 1 94.69 157 ASN B O 1
ATOM 2989 N N . GLU B 1 158 ? 14.938 -5.012 -2.457 1 94.19 158 GLU B N 1
ATOM 2990 C CA . GLU B 1 158 ? 14.664 -5.184 -3.879 1 94.19 158 GLU B CA 1
ATOM 2991 C C . GLU B 1 158 ? 15.5 -6.316 -4.469 1 94.19 158 GLU B C 1
ATOM 2993 O O . GLU B 1 158 ? 15 -7.109 -5.27 1 94.19 158 GLU B O 1
ATOM 2998 N N . LEU B 1 159 ? 16.719 -6.367 -4.055 1 94.94 159 LEU B N 1
ATOM 2999 C CA . LEU B 1 159 ? 17.625 -7.383 -4.578 1 94.94 159 LEU B CA 1
ATOM 3000 C C . LEU B 1 159 ? 17.203 -8.773 -4.129 1 94.94 159 LEU B C 1
ATOM 3002 O O . LEU B 1 159 ? 17.375 -9.75 -4.863 1 94.94 159 LEU B O 1
ATOM 3006 N N . PHE B 1 160 ? 16.672 -8.852 -2.98 1 97.5 160 PHE B N 1
ATOM 3007 C CA . PHE B 1 160 ? 16.203 -10.141 -2.488 1 97.5 160 PHE B CA 1
ATOM 3008 C C . PHE B 1 160 ? 15.133 -10.711 -3.404 1 97.5 160 PHE B C 1
ATOM 3010 O O . PHE B 1 160 ? 15.242 -11.852 -3.865 1 97.5 160 PHE B O 1
ATOM 3017 N N . TYR B 1 161 ? 14.125 -9.945 -3.668 1 97.38 161 TYR B N 1
ATOM 3018 C CA . TYR B 1 161 ? 13.039 -10.406 -4.52 1 97.38 161 TYR B CA 1
ATOM 3019 C C . TYR B 1 161 ? 13.516 -10.609 -5.953 1 97.38 161 TYR B C 1
ATOM 3021 O O . TYR B 1 161 ? 13.109 -11.562 -6.621 1 97.38 161 TYR B O 1
ATOM 3029 N N . ALA B 1 162 ? 14.359 -9.68 -6.449 1 95.88 162 ALA B N 1
ATOM 3030 C CA . ALA B 1 162 ? 14.914 -9.828 -7.793 1 95.88 162 ALA B CA 1
ATOM 3031 C C . ALA B 1 162 ? 15.758 -11.094 -7.902 1 95.88 162 ALA B C 1
ATOM 3033 O O . ALA B 1 162 ? 15.758 -11.758 -8.938 1 95.88 162 ALA B O 1
ATOM 3034 N N . GLY B 1 163 ? 16.5 -11.359 -6.859 1 96.88 163 GLY B N 1
ATOM 3035 C CA . GLY B 1 163 ? 17.281 -12.586 -6.84 1 96.88 163 GLY B CA 1
ATOM 3036 C C . GLY B 1 163 ? 16.422 -13.836 -6.941 1 96.88 163 GLY B C 1
ATOM 3037 O O . GLY B 1 163 ? 16.781 -14.781 -7.66 1 96.88 163 GLY B O 1
ATOM 3038 N N . LEU B 1 164 ? 15.359 -13.883 -6.188 1 97.12 164 LEU B N 1
ATOM 3039 C CA . LEU B 1 164 ? 14.422 -15 -6.277 1 97.12 164 LEU B CA 1
ATOM 3040 C C . LEU B 1 164 ? 13.898 -15.164 -7.699 1 97.12 164 LEU B C 1
ATOM 3042 O O . LEU B 1 164 ? 13.719 -16.281 -8.18 1 97.12 164 LEU B O 1
ATOM 3046 N N . TYR B 1 165 ? 13.672 -14.016 -8.352 1 97.06 165 TYR B N 1
ATOM 3047 C CA . TYR B 1 165 ? 13.211 -14.023 -9.734 1 97.06 165 TYR B CA 1
ATOM 3048 C C . TYR B 1 165 ? 14.273 -14.609 -10.656 1 97.06 165 TYR B C 1
ATOM 3050 O O . TYR B 1 165 ? 13.977 -15.453 -11.508 1 97.06 165 TYR B O 1
ATOM 3058 N N . LEU B 1 166 ? 15.477 -14.211 -10.5 1 95.25 166 LEU B N 1
ATOM 3059 C CA . LEU B 1 166 ? 16.547 -14.617 -11.398 1 95.25 166 LEU B CA 1
ATOM 3060 C C . LEU B 1 166 ? 16.859 -16.094 -11.234 1 95.25 166 LEU B C 1
ATOM 3062 O O . LEU B 1 166 ? 17.375 -16.734 -12.156 1 95.25 166 LEU B O 1
ATOM 3066 N N . GLN B 1 167 ? 16.562 -16.625 -10.117 1 95.75 167 GLN B N 1
ATOM 3067 C CA . GLN B 1 167 ? 16.812 -18.047 -9.867 1 95.75 167 GLN B CA 1
ATOM 3068 C C . GLN B 1 167 ? 15.914 -18.922 -10.742 1 95.75 167 GLN B C 1
ATOM 3070 O O . GLN B 1 167 ? 16.156 -20.125 -10.867 1 95.75 167 GLN B O 1
ATOM 3075 N N . LEU B 1 168 ? 14.891 -18.391 -11.266 1 94.06 168 LEU B N 1
ATOM 3076 C CA . LEU B 1 168 ? 13.906 -19.141 -12.039 1 94.06 168 LEU B CA 1
ATOM 3077 C C . LEU B 1 168 ? 14.469 -19.547 -13.398 1 94.06 168 LEU B C 1
ATOM 3079 O O . LEU B 1 168 ? 13.93 -20.438 -14.062 1 94.06 168 LEU B O 1
ATOM 3083 N N . PHE B 1 169 ? 15.531 -18.844 -13.797 1 93.5 169 PHE B N 1
ATOM 3084 C CA . PHE B 1 169 ? 16.094 -19.078 -15.125 1 93.5 169 PHE B CA 1
ATOM 3085 C C . PHE B 1 169 ? 17.469 -19.719 -15.031 1 93.5 169 PHE B C 1
ATOM 3087 O O . PHE B 1 169 ? 18.312 -19.297 -14.234 1 93.5 169 PHE B O 1
ATOM 3094 N N . SER B 1 170 ? 17.703 -20.734 -15.859 1 91.69 170 SER B N 1
ATOM 3095 C CA . SER B 1 170 ? 18.922 -21.547 -15.797 1 91.69 170 SER B CA 1
ATOM 3096 C C . SER B 1 170 ? 20.172 -20.688 -15.977 1 91.69 170 SER B C 1
ATOM 3098 O O . SER B 1 170 ? 21.156 -20.875 -15.273 1 91.69 170 SER B O 1
ATOM 3100 N N . ASN B 1 171 ? 20.141 -19.734 -16.844 1 91.12 171 ASN B N 1
ATOM 3101 C CA . ASN B 1 171 ? 21.297 -18.922 -17.188 1 91.12 171 ASN B CA 1
ATOM 3102 C C . ASN B 1 171 ? 21.656 -17.953 -16.047 1 91.12 171 ASN B C 1
ATOM 3104 O O . ASN B 1 171 ? 22.812 -17.531 -15.93 1 91.12 171 ASN B O 1
ATOM 3108 N N . SER B 1 172 ? 20.672 -17.672 -15.203 1 92.31 172 SER B N 1
ATOM 3109 C CA . SER B 1 172 ? 20.906 -16.688 -14.156 1 92.31 172 SER B CA 1
ATOM 3110 C C . SER B 1 172 ? 20.703 -17.281 -12.766 1 92.31 172 SER B C 1
ATOM 3112 O O . SER B 1 172 ? 20.719 -16.562 -11.766 1 92.31 172 SER B O 1
ATOM 3114 N N . ALA B 1 173 ? 20.562 -18.562 -12.664 1 94 173 ALA B N 1
ATOM 3115 C CA . ALA B 1 173 ? 20.156 -19.219 -11.422 1 94 173 ALA B CA 1
ATOM 3116 C C . ALA B 1 173 ? 21.219 -19.031 -10.336 1 94 173 ALA B C 1
ATOM 3118 O O . ALA B 1 173 ? 20.891 -18.734 -9.188 1 94 173 ALA B O 1
ATOM 3119 N N . THR B 1 174 ? 22.469 -19.234 -10.727 1 95.38 174 THR B N 1
ATOM 3120 C CA . THR B 1 174 ? 23.547 -19.109 -9.758 1 95.38 174 THR B CA 1
ATOM 3121 C C . THR B 1 174 ? 23.656 -17.672 -9.258 1 95.38 174 THR B C 1
ATOM 3123 O O . THR B 1 174 ? 23.766 -17.422 -8.055 1 95.38 174 THR B O 1
ATOM 3126 N N . PHE B 1 175 ? 23.656 -16.766 -10.18 1 95.06 175 PHE B N 1
ATOM 3127 C CA . PHE B 1 175 ? 23.703 -15.359 -9.82 1 95.06 175 PHE B CA 1
ATOM 3128 C C . PHE B 1 175 ? 22.516 -14.984 -8.945 1 95.06 175 PHE B C 1
ATOM 3130 O O . PHE B 1 175 ? 22.672 -14.242 -7.973 1 95.06 175 PHE B O 1
ATOM 3137 N N . GLY B 1 176 ? 21.359 -15.516 -9.242 1 96 176 GLY B N 1
ATOM 3138 C CA . GLY B 1 176 ? 20.172 -15.273 -8.453 1 96 176 GLY B CA 1
ATOM 3139 C C . GLY B 1 176 ? 20.281 -15.805 -7.035 1 96 176 GLY B C 1
ATOM 3140 O O . GLY B 1 176 ? 19.875 -15.125 -6.082 1 96 176 GLY B O 1
ATOM 3141 N N . LYS B 1 177 ? 20.828 -16.938 -6.938 1 97 177 LYS B N 1
ATOM 3142 C CA . LYS B 1 177 ? 20.984 -17.562 -5.625 1 97 177 LYS B CA 1
ATOM 3143 C C . LYS B 1 177 ? 21.906 -16.734 -4.73 1 97 177 LYS B C 1
ATOM 3145 O O . LYS B 1 177 ? 21.578 -16.469 -3.574 1 97 177 LYS B O 1
ATOM 3150 N N . TRP B 1 178 ? 22.969 -16.328 -5.254 1 96.88 178 TRP B N 1
ATOM 3151 C CA . TRP B 1 178 ? 23.922 -15.562 -4.469 1 96.88 178 TRP B CA 1
ATOM 3152 C C . TRP B 1 178 ? 23.359 -14.188 -4.117 1 96.88 178 TRP B C 1
ATOM 3154 O O . TRP B 1 178 ? 23.578 -13.688 -3.01 1 96.88 178 TRP B O 1
ATOM 3164 N N . THR B 1 179 ? 22.703 -13.617 -5.082 1 96.56 179 THR B N 1
ATOM 3165 C CA . THR B 1 179 ? 22.047 -12.336 -4.816 1 96.56 179 THR B CA 1
ATOM 3166 C C . THR B 1 179 ? 21.062 -12.461 -3.668 1 96.56 179 THR B C 1
ATOM 3168 O O . THR B 1 179 ? 21 -11.594 -2.789 1 96.56 179 THR B O 1
ATOM 3171 N N . THR B 1 180 ? 20.312 -13.531 -3.648 1 97.38 180 THR B N 1
ATOM 3172 C CA . THR B 1 180 ? 19.312 -13.758 -2.613 1 97.38 180 THR B CA 1
ATOM 3173 C C . THR B 1 180 ? 19.984 -13.977 -1.258 1 97.38 180 THR B C 1
ATOM 3175 O O . THR B 1 180 ? 19.562 -13.391 -0.256 1 97.38 180 THR B O 1
ATOM 3178 N N . ILE B 1 181 ? 21.062 -14.719 -1.24 1 97.62 181 ILE B N 1
ATOM 3179 C CA . ILE B 1 181 ? 21.766 -15.047 -0.002 1 97.62 181 ILE B CA 1
ATOM 3180 C C . ILE B 1 181 ? 22.406 -13.789 0.573 1 97.62 181 ILE B C 1
ATOM 3182 O O . ILE B 1 181 ? 22.297 -13.508 1.77 1 97.62 181 ILE B O 1
ATOM 3186 N N . ILE B 1 182 ? 23.016 -13.039 -0.226 1 96.94 182 ILE B N 1
ATOM 3187 C CA . ILE B 1 182 ? 23.734 -11.844 0.201 1 96.94 182 ILE B CA 1
ATOM 3188 C C . ILE B 1 182 ? 22.75 -10.789 0.691 1 96.94 182 ILE B C 1
ATOM 3190 O O . ILE B 1 182 ? 23.031 -10.07 1.654 1 96.94 182 ILE B O 1
ATOM 3194 N N . SER B 1 183 ? 21.609 -10.727 0.054 1 97.38 183 SER B N 1
ATOM 3195 C CA . SER B 1 183 ? 20.641 -9.68 0.385 1 97.38 183 SER B CA 1
ATOM 3196 C C . SER B 1 183 ? 19.75 -10.102 1.538 1 97.38 183 SER B C 1
ATOM 3198 O O . SER B 1 183 ? 19 -9.281 2.082 1 97.38 183 SER B O 1
ATOM 3200 N N . PHE B 1 184 ? 19.844 -11.344 2.031 1 97.31 184 PHE B N 1
ATOM 3201 C CA . PHE B 1 184 ? 18.906 -11.914 2.992 1 97.31 184 PHE B CA 1
ATOM 3202 C C . PHE B 1 184 ? 18.969 -11.164 4.316 1 97.31 184 PHE B C 1
ATOM 3204 O O . PHE B 1 184 ? 17.922 -10.805 4.875 1 97.31 184 PHE B O 1
ATOM 3211 N N . PRO B 1 185 ? 20.188 -10.852 4.832 1 95.81 185 PRO B N 1
ATOM 3212 C CA . PRO B 1 185 ? 20.219 -10.117 6.098 1 95.81 185 PRO B CA 1
ATOM 3213 C C . PRO B 1 185 ? 19.578 -8.734 6 1 95.81 185 PRO B C 1
ATOM 3215 O O . PRO B 1 185 ? 18.875 -8.312 6.918 1 95.81 185 PRO B O 1
ATOM 3218 N N . GLY B 1 186 ? 19.875 -8.062 4.957 1 95 186 GLY B N 1
ATOM 3219 C CA . GLY B 1 186 ? 19.25 -6.762 4.75 1 95 186 GLY B CA 1
ATOM 3220 C C . GLY B 1 186 ? 17.75 -6.844 4.59 1 95 186 GLY B C 1
ATOM 3221 O O . GLY B 1 186 ? 17.016 -5.973 5.066 1 95 186 GLY B O 1
ATOM 3222 N N . TYR B 1 187 ? 17.328 -7.891 3.975 1 96.75 187 TYR B N 1
ATOM 3223 C CA . TYR B 1 187 ? 15.906 -8.125 3.793 1 96.75 187 TYR B CA 1
ATOM 3224 C C . TYR B 1 187 ? 15.211 -8.328 5.133 1 96.75 187 TYR B C 1
ATOM 3226 O O . TYR B 1 187 ? 14.156 -7.73 5.391 1 96.75 187 TYR B O 1
ATOM 3234 N N . VAL B 1 188 ? 15.773 -9.109 5.973 1 96.38 188 VAL B N 1
ATOM 3235 C CA . VAL B 1 188 ? 15.211 -9.383 7.289 1 96.38 188 VAL B CA 1
ATOM 3236 C C . VAL B 1 188 ? 15.156 -8.102 8.109 1 96.38 188 VAL B C 1
ATOM 3238 O O . VAL B 1 188 ? 14.164 -7.832 8.797 1 96.38 188 VAL B O 1
ATOM 3241 N N . PHE B 1 189 ? 16.156 -7.41 7.996 1 94.19 189 PHE B N 1
ATOM 3242 C CA . PHE B 1 189 ? 16.203 -6.133 8.703 1 94.19 189 PHE B CA 1
ATOM 3243 C C . PHE B 1 189 ? 15.078 -5.215 8.211 1 94.19 189 PHE B C 1
ATOM 3245 O O . PHE B 1 189 ? 14.406 -4.57 9.016 1 94.19 189 PHE B O 1
ATOM 3252 N N . LYS B 1 190 ? 14.938 -5.129 6.918 1 95 190 LYS B N 1
ATOM 3253 C CA . LYS B 1 190 ? 13.898 -4.277 6.344 1 95 190 LYS B CA 1
ATOM 3254 C C . LYS B 1 190 ? 12.516 -4.68 6.852 1 95 190 LYS B C 1
ATOM 3256 O O . LYS B 1 190 ? 11.688 -3.822 7.164 1 95 190 LYS B O 1
ATOM 3261 N N . GLN B 1 191 ? 12.25 -5.918 6.965 1 96.38 191 GLN B N 1
ATOM 3262 C CA . GLN B 1 191 ? 10.953 -6.398 7.441 1 96.38 191 GLN B CA 1
ATOM 3263 C C . GLN B 1 191 ? 10.758 -6.078 8.922 1 96.38 191 GLN B C 1
ATOM 3265 O O . GLN B 1 191 ? 9.664 -5.715 9.344 1 96.38 191 GLN B O 1
ATOM 3270 N N . THR B 1 192 ? 11.82 -6.184 9.648 1 94.69 192 THR B N 1
ATOM 3271 C CA . THR B 1 192 ? 11.758 -5.82 11.062 1 94.69 192 THR B CA 1
ATOM 3272 C C . THR B 1 192 ? 11.5 -4.324 11.219 1 94.69 192 THR B C 1
ATOM 3274 O O . THR B 1 192 ? 10.695 -3.916 12.055 1 94.69 192 THR B O 1
ATOM 3277 N N . ALA B 1 193 ? 12.172 -3.6 10.422 1 92.56 193 ALA B N 1
ATOM 3278 C CA . ALA B 1 193 ? 11.969 -2.154 10.445 1 92.56 193 ALA B CA 1
ATOM 3279 C C . ALA B 1 193 ? 10.531 -1.799 10.086 1 92.56 193 ALA B C 1
ATOM 3281 O O . ALA B 1 193 ? 9.953 -0.868 10.648 1 92.56 193 ALA B O 1
ATOM 3282 N N . ASN B 1 194 ? 9.953 -2.502 9.148 1 95.31 194 ASN B N 1
ATOM 3283 C CA . ASN B 1 194 ? 8.57 -2.271 8.758 1 95.31 194 ASN B CA 1
ATOM 3284 C C . ASN B 1 194 ? 7.609 -2.52 9.922 1 95.31 194 ASN B C 1
ATOM 3286 O O . ASN B 1 194 ? 6.652 -1.769 10.117 1 95.31 194 ASN B O 1
ATOM 3290 N N . VAL B 1 195 ? 7.898 -3.508 10.703 1 95.56 195 VAL B N 1
ATOM 3291 C CA . VAL B 1 195 ? 7.059 -3.832 11.852 1 95.56 195 VAL B CA 1
ATOM 3292 C C . VAL B 1 195 ? 7.176 -2.734 12.906 1 95.56 195 VAL B C 1
ATOM 3294 O O . VAL B 1 195 ? 6.168 -2.281 13.453 1 95.56 195 VAL B O 1
ATOM 3297 N N . VAL B 1 196 ? 8.352 -2.311 13.156 1 93.25 196 VAL B N 1
ATOM 3298 C CA . VAL B 1 196 ? 8.586 -1.264 14.141 1 93.25 196 VAL B CA 1
ATOM 3299 C C . VAL B 1 196 ? 7.934 0.038 13.688 1 93.25 196 VAL B C 1
ATOM 3301 O O . VAL B 1 196 ? 7.301 0.735 14.484 1 93.25 196 VAL B O 1
ATOM 3304 N N . GLN B 1 197 ? 8.125 0.304 12.453 1 92.19 197 GLN B N 1
ATOM 3305 C CA . GLN B 1 197 ? 7.531 1.509 11.883 1 92.19 197 GLN B CA 1
ATOM 3306 C C . GLN B 1 197 ? 6.012 1.475 11.984 1 92.19 197 GLN B C 1
ATOM 3308 O O . GLN B 1 197 ? 5.379 2.5 12.25 1 92.19 197 GLN B O 1
ATOM 3313 N N . LEU B 1 198 ? 5.48 0.381 11.781 1 95.25 198 LEU B N 1
ATOM 3314 C CA . LEU B 1 198 ? 4.035 0.198 11.883 1 95.25 198 LEU B CA 1
ATOM 3315 C C . LEU B 1 198 ? 3.557 0.463 13.305 1 95.25 198 LEU B C 1
ATOM 3317 O O . LEU B 1 198 ? 2.582 1.188 13.516 1 95.25 198 LEU B O 1
ATOM 3321 N N . LYS B 1 199 ? 4.207 -0.052 14.242 1 94.25 199 LYS B N 1
ATOM 3322 C CA . LYS B 1 199 ? 3.859 0.134 15.648 1 94.25 199 LYS B CA 1
ATOM 3323 C C . LYS B 1 199 ? 3.994 1.597 16.062 1 94.25 199 LYS B C 1
ATOM 3325 O O . LYS B 1 199 ? 3.115 2.141 16.734 1 94.25 199 LYS B O 1
ATOM 3330 N N . ARG B 1 200 ? 5.008 2.166 15.625 1 92.12 200 ARG B N 1
ATOM 3331 C CA . ARG B 1 200 ? 5.246 3.568 15.953 1 92.12 200 ARG B CA 1
ATOM 3332 C C . ARG B 1 200 ? 4.184 4.465 15.328 1 92.12 200 ARG B C 1
ATOM 3334 O O . ARG B 1 200 ? 3.697 5.398 15.969 1 92.12 200 ARG B O 1
ATOM 3341 N N . ALA B 1 201 ? 3.943 4.195 14.117 1 93.94 201 ALA B N 1
ATOM 3342 C CA . ALA B 1 201 ? 2.926 4.988 13.422 1 93.94 201 ALA B CA 1
ATOM 3343 C C . ALA B 1 201 ? 1.574 4.867 14.125 1 93.94 201 ALA B C 1
ATOM 3345 O O . ALA B 1 201 ? 0.864 5.863 14.289 1 93.94 201 ALA B O 1
ATOM 3346 N N . ALA B 1 202 ? 1.232 3.688 14.539 1 95.44 202 ALA B N 1
ATOM 3347 C CA . ALA B 1 202 ? -0.027 3.459 15.242 1 95.44 202 ALA B CA 1
ATOM 3348 C C . ALA B 1 202 ? -0.077 4.246 16.547 1 95.44 202 ALA B C 1
ATOM 3350 O O . ALA B 1 202 ? -1.102 4.848 16.875 1 95.44 202 ALA B O 1
ATOM 3351 N N . LEU B 1 203 ? 1.005 4.305 17.219 1 94.38 203 LEU B N 1
ATOM 3352 C CA . LEU B 1 203 ? 1.072 5.012 18.5 1 94.38 203 LEU B CA 1
ATOM 3353 C C . LEU B 1 203 ? 0.969 6.52 18.281 1 94.38 203 LEU B C 1
ATOM 3355 O O . LEU B 1 203 ? 0.313 7.215 19.062 1 94.38 203 LEU B O 1
ATOM 3359 N N . ILE B 1 204 ? 1.58 6.957 17.281 1 92.81 204 ILE B N 1
ATOM 3360 C CA . ILE B 1 204 ? 1.513 8.383 16.969 1 92.81 204 ILE B CA 1
ATOM 3361 C C . ILE B 1 204 ? 0.072 8.773 16.641 1 92.81 204 ILE B C 1
ATOM 3363 O O . ILE B 1 204 ? -0.43 9.781 17.141 1 92.81 204 ILE B O 1
ATOM 3367 N N . LEU B 1 205 ? -0.536 7.984 15.867 1 95.19 205 LEU B N 1
ATOM 3368 C CA . LEU B 1 205 ? -1.922 8.25 15.5 1 95.19 205 LEU B CA 1
ATOM 3369 C C . LEU B 1 205 ? -2.83 8.195 16.719 1 95.19 205 LEU B C 1
ATOM 3371 O O . LEU B 1 205 ? -3.697 9.055 16.906 1 95.19 205 LEU B O 1
ATOM 3375 N N . ALA B 1 206 ? -2.604 7.207 17.531 1 95.88 206 ALA B N 1
ATOM 3376 C CA . ALA B 1 206 ? -3.406 7.059 18.734 1 95.88 206 ALA B CA 1
ATOM 3377 C C . ALA B 1 206 ? -3.215 8.25 19.672 1 95.88 206 ALA B C 1
ATOM 3379 O O . ALA B 1 206 ? -4.176 8.734 20.266 1 95.88 206 ALA B O 1
ATOM 3380 N N . ASP B 1 207 ? -2.027 8.688 19.781 1 94.19 207 ASP B N 1
ATOM 3381 C CA . ASP B 1 207 ? -1.719 9.836 20.625 1 94.19 207 ASP B CA 1
ATOM 3382 C C . ASP B 1 207 ? -2.42 11.094 20.109 1 94.19 207 ASP B C 1
ATOM 3384 O O . ASP B 1 207 ? -2.988 11.859 20.891 1 94.19 207 ASP B O 1
ATOM 3388 N N . ASN B 1 208 ? -2.32 11.312 18.859 1 93.69 208 ASN B N 1
ATOM 3389 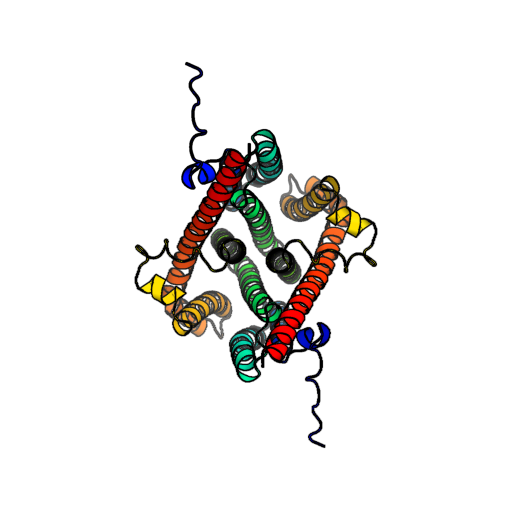C CA . ASN B 1 208 ? -2.988 12.461 18.266 1 93.69 208 ASN B CA 1
ATOM 3390 C C . ASN B 1 208 ? -4.5 12.383 18.438 1 93.69 208 ASN B C 1
ATOM 3392 O O . ASN B 1 208 ? -5.156 13.398 18.672 1 93.69 208 ASN B O 1
ATOM 3396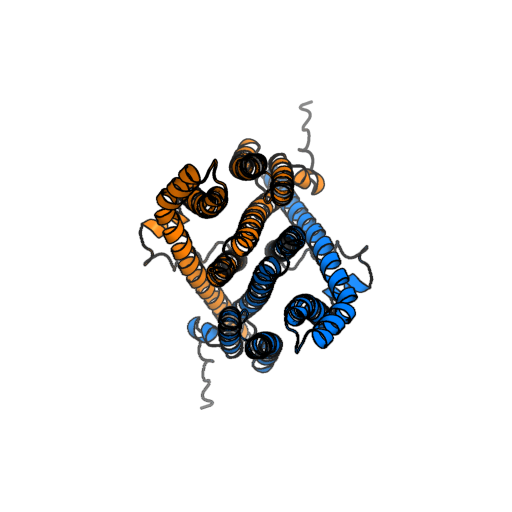 N N . ASP B 1 209 ? -5.039 11.227 18.25 1 95.31 209 ASP B N 1
ATOM 3397 C CA . ASP B 1 209 ? -6.477 11.023 18.438 1 95.31 209 ASP B CA 1
ATOM 3398 C C . ASP B 1 209 ? -6.891 11.312 19.875 1 95.31 209 ASP B C 1
ATOM 3400 O O . ASP B 1 209 ? -7.949 11.898 20.125 1 95.31 209 ASP B O 1
ATOM 3404 N N . ALA B 1 210 ? -6.074 10.898 20.766 1 94.75 210 ALA B N 1
ATOM 3405 C CA . ALA B 1 210 ? -6.352 11.148 22.188 1 94.75 210 ALA B CA 1
ATOM 3406 C C . ALA B 1 210 ? -6.344 12.648 22.484 1 94.75 210 ALA B C 1
ATOM 3408 O O . ALA B 1 210 ? -7.215 13.148 23.188 1 94.75 210 ALA B O 1
ATOM 3409 N N . LYS B 1 211 ? -5.387 13.266 21.953 1 92.31 211 LYS B N 1
ATOM 3410 C CA . LYS B 1 211 ? -5.297 14.711 22.125 1 92.31 211 LYS B CA 1
ATOM 3411 C C . LYS B 1 211 ? -6.535 15.406 21.578 1 92.31 211 LYS B C 1
ATOM 3413 O O . LYS B 1 211 ? -7.098 16.297 22.234 1 92.31 211 LYS B O 1
ATOM 3418 N N . ASN B 1 212 ? -6.902 15.023 20.438 1 91.81 212 ASN B N 1
ATOM 3419 C CA . ASN B 1 212 ? -8.078 15.617 19.797 1 91.81 212 ASN B CA 1
ATOM 3420 C C . ASN B 1 212 ? -9.344 15.344 20.609 1 91.81 212 ASN B C 1
ATOM 3422 O O . ASN B 1 212 ? -10.203 16.219 20.734 1 91.81 212 ASN B O 1
ATOM 3426 N N . ALA B 1 213 ? -9.477 14.141 21.109 1 91.88 213 ALA B N 1
ATOM 3427 C CA . ALA B 1 213 ? -10.633 13.773 21.922 1 91.88 213 ALA B CA 1
ATOM 3428 C C . ALA B 1 213 ? -10.68 14.602 23.203 1 91.88 213 ALA B C 1
ATOM 3430 O O . ALA B 1 213 ? -11.75 15.055 23.625 1 91.88 213 ALA B O 1
ATOM 3431 N N . ASN B 1 214 ? -9.555 14.781 23.812 1 93.38 214 ASN B N 1
ATOM 3432 C CA . ASN B 1 214 ? -9.477 15.555 25.047 1 93.38 214 ASN B CA 1
ATOM 3433 C C . ASN B 1 214 ? -9.742 17.031 24.797 1 93.38 214 ASN B C 1
ATOM 3435 O O . ASN B 1 214 ? -10.305 17.719 25.656 1 93.38 214 ASN B O 1
ATOM 3439 N N . GLU B 1 215 ? -9.359 17.516 23.688 1 90.75 215 GLU B N 1
ATOM 3440 C CA . GLU B 1 215 ? -9.641 18.906 23.344 1 90.75 215 GLU B CA 1
ATOM 3441 C C . GLU B 1 215 ? -11.133 19.141 23.094 1 90.75 215 GLU B C 1
ATOM 3443 O O . GLU B 1 215 ? -11.672 20.188 23.469 1 90.75 215 GLU B O 1
ATOM 3448 N N . LYS B 1 216 ? -11.75 18.203 22.547 1 86.75 216 LYS B N 1
ATOM 3449 C CA . LYS B 1 216 ? -13.188 18.281 22.297 1 86.75 216 LYS B CA 1
ATOM 3450 C C . LYS B 1 216 ? -13.969 18.234 23.609 1 86.75 216 LYS B C 1
ATOM 3452 O O . LYS B 1 216 ? -15.031 18.844 23.734 1 86.75 216 LYS B O 1
ATOM 3457 N N . ASN B 1 217 ? -13.5 17.484 24.547 1 84.06 217 ASN B N 1
ATOM 3458 C CA . ASN B 1 217 ? -14.156 17.359 25.844 1 84.06 217 ASN B CA 1
ATOM 3459 C C . ASN B 1 217 ? -14 18.625 26.688 1 84.06 217 ASN B C 1
ATOM 3461 O O . ASN B 1 217 ? -14.805 18.891 27.578 1 84.06 217 ASN B O 1
ATOM 3465 N N . LYS B 1 218 ? -12.992 19.406 26.453 1 81.94 218 LYS B N 1
ATOM 3466 C CA . LYS B 1 218 ? -12.805 20.656 27.172 1 81.94 218 LYS B CA 1
ATOM 3467 C C . LYS B 1 218 ? -13.781 21.719 26.688 1 81.94 218 LYS B C 1
ATOM 3469 O O . LYS B 1 218 ? -14.18 22.609 27.438 1 81.94 218 LYS B O 1
ATOM 3474 N N . THR B 1 219 ? -14.039 21.703 25.453 1 71.94 219 THR B N 1
ATOM 3475 C CA . THR B 1 219 ? -14.898 22.734 24.875 1 71.94 219 THR B CA 1
ATOM 3476 C C . THR B 1 219 ? -16.344 22.516 25.297 1 71.94 219 THR B C 1
ATOM 3478 O O . THR B 1 219 ? -17.172 23.422 25.156 1 71.94 219 THR B O 1
ATOM 3481 N N . TYR B 1 220 ? -16.75 21.422 25.844 1 59.44 220 TYR B N 1
ATOM 3482 C CA . TYR B 1 220 ? -18.109 21.25 26.344 1 59.44 220 TYR B CA 1
ATOM 3483 C C . TYR B 1 220 ? -18.141 21.359 27.875 1 59.44 220 TYR B C 1
ATOM 3485 O O . TYR B 1 220 ? -17.219 20.891 28.547 1 59.44 220 TYR B O 1
#

Foldseek 3Di:
DPPPPDPDDDDPVNLCVPPLNVLLVLLLVLLVVLLVCLPPHVPSNCVSNVSSLVSLVVSVVSCVVVVSDDPVSVVSSVVSLLVSVLSLLVVLCVLCVVCNVVSVVLNVLSVLLVVLLVVLDVVLPPPDPPPDPDPDPPLLVCCVVPPVSVSLLSVLLVQLSSLSSQCSDPVRNVVSVVSNVVSVVSNVVVSVSSVVSNVVSVVSVVVVVVVVVVVVVVVD/DPPPPDPPDDDPVNLCVPPLNVLLVLLLVLLVVLLVCLPPHVPSNCVSNVSSLVSLVVSVVSCVVVVSDDPVSVVSSVVSLLVSVLSLLVVLCVVCVVCNVVSVVLNVLSVLLVVLLVVLDVVLPPPDPPPDPDPDPPLLVCCVVPPVSVSLLSVLLVQLSSLSSQCSDPVRNVVSVVSNVVSVVSNVVVSVSSVVSNVVSVVSVVVVVVVVVVVVVVVD